Protein AF-0000000068151977 (afdb_homodimer)

Organism: Rhizobium meliloti (strain 1021) (NCBI:txid266834)

Solvent-accessible surface area (backbone atoms only — not comparable to full-atom values): 35591 Å² total; per-residue (Å²): 121,48,39,30,44,33,27,69,42,72,76,36,50,40,74,38,78,54,79,88,70,84,78,51,77,29,23,32,30,22,47,22,42,33,26,34,59,53,65,69,63,51,51,48,55,29,68,49,90,72,64,66,39,68,48,48,52,14,17,21,28,32,32,64,45,73,32,57,83,54,78,97,72,56,67,70,41,51,30,36,34,73,28,48,40,38,43,58,47,75,40,50,53,87,63,45,41,74,59,59,89,88,52,52,60,86,63,50,28,48,17,53,54,40,27,41,43,44,40,42,68,74,64,51,87,61,52,68,65,36,35,33,36,33,34,24,52,48,56,52,23,49,44,36,50,50,55,43,39,78,60,45,28,41,59,37,38,24,32,74,48,67,67,46,43,50,52,38,41,68,48,70,45,76,51,58,35,58,53,79,62,64,94,43,90,52,41,51,57,21,35,29,27,43,32,39,56,32,44,60,68,58,53,45,51,40,36,63,25,26,12,75,71,14,35,37,32,40,59,22,68,53,83,59,76,82,67,86,54,36,30,46,59,43,51,34,32,26,40,78,34,34,19,36,38,28,34,27,55,49,79,79,36,45,62,65,61,43,78,83,38,78,88,34,56,81,70,55,68,46,79,46,91,54,16,46,54,54,35,31,53,50,36,37,50,40,52,62,70,59,74,65,65,57,82,78,33,66,40,79,39,69,66,84,47,45,44,63,52,51,50,36,54,76,65,63,66,56,83,47,63,38,41,30,34,42,40,73,79,62,76,56,81,76,78,67,88,121,122,48,40,30,44,34,27,68,40,72,76,36,48,40,75,38,81,56,80,87,70,84,78,50,78,30,23,32,30,22,46,22,43,34,27,34,60,53,65,70,63,51,52,47,55,30,68,49,89,73,64,67,41,67,48,50,53,14,17,21,28,32,32,65,44,73,32,57,85,57,77,96,73,54,69,69,41,50,31,36,34,73,28,48,39,38,43,57,46,77,42,50,53,88,63,44,42,73,59,58,90,87,51,51,57,86,62,50,29,48,17,53,54,41,26,41,41,45,42,42,69,74,65,50,88,61,51,66,65,36,34,34,37,34,33,24,50,49,55,53,24,49,45,34,50,50,55,44,40,78,60,45,29,41,62,38,39,24,31,75,48,66,68,44,42,51,52,38,41,68,47,69,45,78,51,58,34,59,54,79,62,65,94,43,91,51,41,52,55,20,33,30,27,43,32,39,57,33,43,59,68,59,52,45,51,39,36,64,25,26,12,75,72,12,36,37,33,38,59,23,68,53,83,60,76,83,66,85,53,37,30,46,61,45,50,33,34,26,40,78,35,33,19,36,38,28,34,28,54,49,79,79,37,45,63,64,62,42,76,84,37,79,86,35,56,80,70,55,69,46,81,45,90,55,17,46,53,56,35,30,52,50,36,38,50,40,52,62,71,60,72,64,64,56,84,78,33,65,40,78,39,68,68,83,49,45,44,62,52,50,51,36,54,76,64,62,68,56,82,46,61,37,41,31,34,43,40,73,80,62,76,56,79,77,78,69,86,121

pLDDT: mean 92.14, std 11.87, range [25.31, 98.75]

Foldseek 3Di:
DKWAWKLAAQLDIDIDDDDDDDADAQKWKFFWQWFWDDLQVVNLVSHDDDDIDFDGQKTKGFTDDHHHPDPDDDGGFIKIAGATGMGMDMDRPVRIGTFDPPFDRLLLRLLLLLLLLVLCVVPFPDAAAAEEEEEDQFSSSLSNQLVNVVRRHHYAYEDLDPLSQVQSVLFPNDHYYPALDPPDPQAQRHQEYEYQPLAPVNQLSRLGRHHACHEYEYSHHNSDHDDPDDPCSSVVSCVVRNYHYYYSGQVVFAQDQDPDDVVCVVVDNPNPPDHSVNSSNVSSVCVVVVSGDQPPLEDEDAPQCVSVVSVCSVVVVDSRSIYMHGSPPPPHPPPPPD/DKWAWKLAAQLDIDIDDDDDDDADAQKWKFFWQWFWDDLQVVNLVSHDDDDIDFDGQFTKGFTQDHHHPDPDDDGGFIKIAGATGMGMDMDRPVRIGTFDPPFDRLLLRLLLLLLLLVLCVVPFPDAAAAEEEEEDQFSSSLSNQLVNVVRRHHYAYEDLDPLSQVQSVLFPNDHYYPALDPPDPQAQRHQEYEYQPLAPVNQLSRLGRHHACHEYEYSHHNSDHDDPDDPCSSVVSCVVRNYHYYYSGQVVFAQDQDDDDVVCVVVDNPVPPDHSVNSSNVSSVCVVVVSGDQPPLEDEDAPQCVSVVSVCSVVVVDSRSIYMHGSPPPPHPPPPDD

InterPro domains:
  IPR011032 GroES-like superfamily [SSF50129] (16-138)
  IPR013149 Alcohol dehydrogenase-like, C-terminal [PF00107] (139-234)
  IPR036291 NAD(P)-binding domain superfamily [SSF51735] (106-292)

Sequence (676 aa):
MPHEITIPAKQTFRLDRYVDLPLNSGEIRGRTVCTLVSPGTELGWANGDVFPIRPGYSAVFEVEEVADGVDGIRPGELRFAMGMHRSTQTHTARDTVPLPAGLRPEIAVLSRLMGVSLTSLMTTKARPGDHVVITGAGPVGLLAAQLFKISGYRVTVVDPDPLRRAQLASCGISDCRERVPLQSSLQGQVALVLDCSGHEGAVLDACRIVRRLGEVVLVGVPWRKLTEISAHELLNAVFFNLVTLRSGWEWELPVHARAFEWEELLGGYNNARHSVFGGFARALDWLAEGRIELGGLLRRVPPTDPASLYAEIAARRNEEPFIVLDWTDFDGPDLKSSMPHEITIPAKQTFRLDRYVDLPLNSGEIRGRTVCTLVSPGTELGWANGDVFPIRPGYSAVFEVEEVADGVDGIRPGELRFAMGMHRSTQTHTARDTVPLPAGLRPEIAVLSRLMGVSLTSLMTTKARPGDHVVITGAGPVGLLAAQLFKISGYRVTVVDPDPLRRAQLASCGISDCRERVPLQSSLQGQVALVLDCSGHEGAVLDACRIVRRLGEVVLVGVPWRKLTEISAHELLNAVFFNLVTLRSGWEWELPVHARAFEWEELLGGYNNARHSVFGGFARALDWLAEGRIELGGLLRRVPPTDPASLYAEIAARRNEEPFIVLDWTDFDGPDLKSS

Structure (mmCIF, N/CA/C/O backbone):
data_AF-0000000068151977-model_v1
#
loop_
_entity.id
_entity.type
_entity.pdbx_description
1 polymer 'Dehydrogenase, Zn-dependent'
#
loop_
_atom_site.group_PDB
_atom_site.id
_atom_site.type_symbol
_atom_site.label_atom_id
_atom_site.label_alt_id
_atom_site.label_comp_id
_atom_site.label_asym_id
_atom_site.label_entity_id
_atom_site.label_seq_id
_atom_site.pdbx_PDB_ins_code
_atom_site.Cartn_x
_atom_site.Cartn_y
_atom_site.Cartn_z
_atom_site.occupancy
_atom_site.B_iso_or_equiv
_atom_site.auth_seq_id
_atom_site.auth_comp_id
_atom_site.auth_asym_id
_atom_site.auth_atom_id
_atom_site.pdbx_PDB_model_num
ATOM 1 N N . MET A 1 1 ? 13.5 -40.219 -26.547 1 78.94 1 MET A N 1
ATOM 2 C CA . MET A 1 1 ? 14.148 -39 -26.031 1 78.94 1 MET A CA 1
ATOM 3 C C . MET A 1 1 ? 13.117 -38.031 -25.438 1 78.94 1 MET A C 1
ATOM 5 O O . MET A 1 1 ? 12.039 -37.875 -26 1 78.94 1 MET A O 1
ATOM 9 N N . PRO A 1 2 ? 13.492 -37.438 -24.281 1 92.88 2 PRO A N 1
ATOM 10 C CA . PRO A 1 2 ? 12.492 -36.594 -23.609 1 92.88 2 PRO A CA 1
ATOM 11 C C . PRO A 1 2 ? 12.273 -35.25 -24.328 1 92.88 2 PRO A C 1
ATOM 13 O O . PRO A 1 2 ? 13.125 -34.844 -25.125 1 92.88 2 PRO A O 1
ATOM 16 N N . HIS A 1 3 ? 11.102 -34.719 -24.25 1 96.69 3 HIS A N 1
ATOM 17 C CA . HIS A 1 3 ? 10.695 -33.469 -24.906 1 96.69 3 HIS A CA 1
ATOM 18 C C . HIS A 1 3 ? 10.266 -32.438 -23.891 1 96.69 3 HIS A C 1
ATOM 20 O O . HIS A 1 3 ? 9.922 -32.75 -22.75 1 96.69 3 HIS A O 1
ATOM 26 N N . GLU A 1 4 ? 10.359 -31.203 -24.297 1 97.88 4 GLU A N 1
ATOM 27 C CA . GLU A 1 4 ? 9.883 -30.078 -23.5 1 97.88 4 GLU A CA 1
ATOM 28 C C . GLU A 1 4 ? 9.289 -29 -24.391 1 97.88 4 GLU A C 1
ATOM 30 O O . GLU A 1 4 ? 9.648 -28.875 -25.562 1 97.88 4 GLU A O 1
ATOM 35 N N . ILE A 1 5 ? 8.352 -28.281 -23.922 1 98 5 ILE A N 1
ATOM 36 C CA . ILE A 1 5 ? 7.844 -27.109 -24.609 1 98 5 ILE A CA 1
ATOM 37 C C . ILE A 1 5 ? 8.789 -25.922 -24.406 1 98 5 ILE A C 1
ATOM 39 O O . ILE A 1 5 ? 9.266 -25.688 -23.297 1 98 5 ILE A O 1
ATOM 43 N N . THR A 1 6 ? 9.164 -25.219 -25.469 1 98.31 6 THR A N 1
ATOM 44 C CA . THR A 1 6 ? 10.023 -24.031 -25.406 1 98.31 6 THR A CA 1
ATOM 45 C C . THR A 1 6 ? 9.367 -22.859 -26.125 1 98.31 6 THR A C 1
ATOM 47 O O . THR A 1 6 ? 8.492 -23.047 -26.969 1 98.31 6 THR A O 1
ATOM 50 N N . ILE A 1 7 ? 9.688 -21.703 -25.703 1 98.19 7 ILE A N 1
ATOM 51 C CA . ILE A 1 7 ? 9.383 -20.453 -26.391 1 98.19 7 ILE A CA 1
ATOM 52 C C . ILE A 1 7 ? 10.672 -19.844 -26.938 1 98.19 7 ILE A C 1
ATOM 54 O O . ILE A 1 7 ? 11.297 -19 -26.281 1 98.19 7 ILE A O 1
ATOM 58 N N . PRO A 1 8 ? 11.062 -20.219 -28.125 1 97.94 8 PRO A N 1
ATOM 59 C CA . PRO A 1 8 ? 12.359 -19.812 -28.641 1 97.94 8 PRO A CA 1
ATOM 60 C C . PRO A 1 8 ? 12.367 -18.359 -29.125 1 97.94 8 PRO A C 1
ATOM 62 O O . PRO A 1 8 ? 13.43 -17.75 -29.281 1 97.94 8 PRO A O 1
ATOM 65 N N . ALA A 1 9 ? 11.188 -17.844 -29.438 1 97.5 9 ALA A N 1
ATOM 66 C CA . ALA A 1 9 ? 11 -16.469 -29.906 1 97.5 9 ALA A CA 1
ATOM 67 C C . ALA A 1 9 ? 9.602 -15.969 -29.562 1 97.5 9 ALA A C 1
ATOM 69 O O . ALA A 1 9 ? 8.773 -16.719 -29.047 1 97.5 9 ALA A O 1
ATOM 70 N N . LYS A 1 10 ? 9.438 -14.664 -29.766 1 96.75 10 LYS A N 1
ATOM 71 C CA . LYS A 1 10 ? 8.172 -14.023 -29.422 1 96.75 10 LYS A CA 1
ATOM 72 C C . LYS A 1 10 ? 6.992 -14.773 -30.047 1 96.75 10 LYS A C 1
ATOM 74 O O . LYS A 1 10 ? 6.992 -15.062 -31.234 1 96.75 10 LYS A O 1
ATOM 79 N N . GLN A 1 11 ? 6.098 -15.211 -29.203 1 96.31 11 GLN A N 1
ATOM 80 C CA . GLN A 1 11 ? 4.836 -15.836 -29.578 1 96.31 11 GLN A CA 1
ATOM 81 C C . GLN A 1 11 ? 5.078 -17.125 -30.359 1 96.31 11 GLN A C 1
ATOM 83 O O . GLN A 1 11 ? 4.297 -17.484 -31.234 1 96.31 11 GLN A O 1
ATOM 88 N N . THR A 1 12 ? 6.211 -17.766 -30.125 1 97.44 12 THR A N 1
ATOM 89 C CA . THR A 1 12 ? 6.555 -19.031 -30.766 1 97.44 12 THR A CA 1
ATOM 90 C C . THR A 1 12 ? 6.652 -20.156 -29.734 1 97.44 12 THR A C 1
ATOM 92 O O . THR A 1 12 ? 7.406 -20.047 -28.766 1 97.44 12 THR A O 1
ATOM 95 N N . PHE A 1 13 ? 5.883 -21.172 -29.938 1 98.12 13 PHE A N 1
ATOM 96 C CA . PHE A 1 13 ? 5.863 -22.328 -29.047 1 98.12 13 PHE A CA 1
ATOM 97 C C . PHE A 1 13 ? 6.242 -23.594 -29.812 1 98.12 13 PHE A C 1
ATOM 99 O O . PHE A 1 13 ? 5.676 -23.891 -30.859 1 98.12 13 PHE A O 1
ATOM 106 N N . ARG A 1 14 ? 7.188 -24.344 -29.25 1 97.31 14 ARG A N 1
ATOM 107 C CA . ARG A 1 14 ? 7.695 -25.547 -29.906 1 97.31 14 ARG A CA 1
ATOM 108 C C . ARG A 1 14 ? 7.875 -26.672 -28.906 1 97.31 14 ARG A C 1
ATOM 110 O O . ARG A 1 14 ? 7.977 -26.438 -27.703 1 97.31 14 ARG A O 1
ATOM 117 N N . LEU A 1 15 ? 7.77 -27.859 -29.406 1 97.19 15 LEU A N 1
ATOM 118 C CA . LEU A 1 15 ? 8.18 -29.047 -28.672 1 97.19 15 LEU A CA 1
ATOM 119 C C . LEU A 1 15 ? 9.586 -29.484 -29.078 1 97.19 15 LEU A C 1
ATOM 121 O O . LEU A 1 15 ? 9.805 -29.906 -30.219 1 97.19 15 LEU A O 1
ATOM 125 N N . ASP A 1 16 ? 10.531 -29.375 -28.188 1 96.56 16 ASP A N 1
ATOM 126 C CA . ASP A 1 16 ? 11.93 -29.656 -28.484 1 96.56 16 ASP A CA 1
ATOM 127 C C . ASP A 1 16 ? 12.438 -30.875 -27.703 1 96.56 16 ASP A C 1
ATOM 129 O O . ASP A 1 16 ? 11.914 -31.188 -26.641 1 96.56 16 ASP A O 1
ATOM 133 N N . ARG A 1 17 ? 13.43 -31.516 -28.312 1 95.5 17 ARG A N 1
ATOM 134 C CA . ARG A 1 17 ? 14.102 -32.594 -27.609 1 95.5 17 ARG A CA 1
ATOM 135 C C . ARG A 1 17 ? 15.141 -32.031 -26.625 1 95.5 17 ARG A C 1
ATOM 137 O O . ARG A 1 17 ? 15.68 -30.953 -26.844 1 95.5 17 ARG A O 1
ATOM 144 N N . TYR A 1 18 ? 15.273 -32.75 -25.531 1 95.56 18 TYR A N 1
ATOM 145 C CA . TYR A 1 18 ? 16.344 -32.438 -24.594 1 95.56 18 TYR A CA 1
ATOM 146 C C . TYR A 1 18 ? 16.984 -33.688 -24.016 1 95.56 18 TYR A C 1
ATOM 148 O O . TYR A 1 18 ? 16.562 -34.812 -24.328 1 95.56 18 TYR A O 1
ATOM 156 N N . VAL A 1 19 ? 18.156 -33.5 -23.328 1 95.19 19 VAL A N 1
ATOM 157 C CA . VAL A 1 19 ? 18.875 -34.594 -22.688 1 95.19 19 VAL A CA 1
ATOM 158 C C . VAL A 1 19 ? 18.859 -34.406 -21.172 1 95.19 19 VAL A C 1
ATOM 160 O O . VAL A 1 19 ? 19.172 -33.312 -20.688 1 95.19 19 VAL A O 1
ATOM 163 N N . ASP A 1 20 ? 18.453 -35.469 -20.484 1 95.75 20 ASP A N 1
ATOM 164 C CA . ASP A 1 20 ? 18.547 -35.438 -19.016 1 95.75 20 ASP A CA 1
ATOM 165 C C . ASP A 1 20 ? 20 -35.5 -18.562 1 95.75 20 ASP A C 1
ATOM 167 O O . ASP A 1 20 ? 20.75 -36.375 -19.016 1 95.75 20 ASP A O 1
ATOM 171 N N . LEU A 1 21 ? 20.375 -34.625 -17.734 1 95.25 21 LEU A N 1
ATOM 172 C CA . LEU A 1 21 ? 21.719 -34.625 -17.188 1 95.25 21 LEU A CA 1
ATOM 173 C C . LEU A 1 21 ? 21.797 -35.531 -15.945 1 95.25 21 LEU A C 1
ATOM 175 O O . LEU A 1 21 ? 20.781 -35.875 -15.352 1 95.25 21 LEU A O 1
ATOM 179 N N . PRO A 1 22 ? 23.016 -35.938 -15.609 1 96.25 22 PRO A N 1
ATOM 180 C CA . PRO A 1 22 ? 23.156 -36.688 -14.367 1 96.25 22 PRO A CA 1
ATOM 181 C C . PRO A 1 22 ? 22.609 -35.938 -13.156 1 96.25 22 PRO A C 1
ATOM 183 O O . PRO A 1 22 ? 22.734 -34.719 -13.078 1 96.25 22 PRO A O 1
ATOM 186 N N . LEU A 1 23 ? 22.078 -36.75 -12.211 1 97 23 LEU A N 1
ATOM 187 C CA . LEU A 1 23 ? 21.516 -36.156 -11.008 1 97 23 LEU A CA 1
ATOM 188 C C . LEU A 1 23 ? 22.625 -35.656 -10.094 1 97 23 LEU A C 1
ATOM 190 O O . LEU A 1 23 ? 23.656 -36.312 -9.922 1 97 23 LEU A O 1
ATOM 194 N N . ASN A 1 24 ? 22.438 -34.469 -9.57 1 96.69 24 ASN A N 1
ATOM 195 C CA . ASN A 1 24 ? 23.266 -34 -8.469 1 96.69 24 ASN A CA 1
ATOM 196 C C . ASN A 1 24 ? 22.797 -34.562 -7.133 1 96.69 24 ASN A C 1
ATOM 198 O O . ASN A 1 24 ? 21.656 -35 -7.012 1 96.69 24 ASN A O 1
ATOM 202 N N . SER A 1 25 ? 23.734 -34.531 -6.156 1 96.75 25 SER A N 1
ATOM 203 C CA . SER A 1 25 ? 23.344 -34.938 -4.809 1 96.75 25 SER A CA 1
ATOM 204 C C . SER A 1 25 ? 22.125 -34.125 -4.336 1 96.75 25 SER A C 1
ATOM 206 O O . SER A 1 25 ? 22.047 -32.938 -4.562 1 96.75 25 SER A O 1
ATOM 208 N N . GLY A 1 26 ? 21.109 -34.844 -3.709 1 97.31 26 GLY A N 1
ATOM 209 C CA . GLY A 1 26 ? 19.922 -34.219 -3.164 1 97.31 26 GLY A CA 1
ATOM 210 C C . GLY A 1 26 ? 18.797 -34.094 -4.164 1 97.31 26 GLY A C 1
ATOM 211 O O . GLY A 1 26 ? 17.688 -33.656 -3.818 1 97.31 26 GLY A O 1
ATOM 212 N N . GLU A 1 27 ? 19.016 -34.562 -5.383 1 97.94 27 GLU A N 1
ATOM 213 C CA . GLU A 1 27 ? 18 -34.406 -6.422 1 97.94 27 GLU A CA 1
ATOM 214 C C . GLU A 1 27 ? 17.234 -35.688 -6.648 1 97.94 27 GLU A C 1
ATOM 216 O O . GLU A 1 27 ? 17.703 -36.781 -6.297 1 97.94 27 GLU A O 1
ATOM 221 N N . ILE A 1 28 ? 16.078 -35.594 -7.156 1 98.19 28 ILE A N 1
ATOM 222 C CA . ILE A 1 28 ? 15.25 -36.719 -7.617 1 98.19 28 ILE A CA 1
ATOM 223 C C . ILE A 1 28 ? 14.742 -36.438 -9.031 1 98.19 28 ILE A C 1
ATOM 225 O O . ILE A 1 28 ? 14.633 -35.25 -9.438 1 98.19 28 ILE A O 1
ATOM 229 N N . ARG A 1 29 ? 14.492 -37.469 -9.742 1 98.31 29 ARG A N 1
ATOM 230 C CA . ARG A 1 29 ? 13.992 -37.344 -11.102 1 98.31 29 ARG A CA 1
ATOM 231 C C . ARG A 1 29 ? 12.891 -38.375 -11.375 1 98.31 29 ARG A C 1
ATOM 233 O O . ARG A 1 29 ? 12.891 -39.469 -10.789 1 98.31 29 ARG A O 1
ATOM 240 N N . GLY A 1 30 ? 12.047 -38.031 -12.258 1 97.81 30 GLY A N 1
ATOM 241 C CA . GLY A 1 30 ? 11.016 -38.969 -12.68 1 97.81 30 GLY A CA 1
ATOM 242 C C . GLY A 1 30 ? 10.219 -38.5 -13.875 1 97.81 30 GLY A C 1
ATOM 243 O O . GLY A 1 30 ? 10.438 -37.375 -14.367 1 97.81 30 GLY A O 1
ATOM 244 N N . ARG A 1 31 ? 9.359 -39.344 -14.32 1 97.56 31 ARG A N 1
ATOM 245 C CA . ARG A 1 31 ? 8.516 -39.031 -15.469 1 97.56 31 ARG A CA 1
ATOM 246 C C . ARG A 1 31 ? 7.402 -38.062 -15.078 1 97.56 31 ARG A C 1
ATOM 248 O O . ARG A 1 31 ? 6.73 -38.25 -14.062 1 97.56 31 ARG A O 1
ATOM 255 N N . THR A 1 32 ? 7.195 -37.031 -15.922 1 98.44 32 THR A N 1
ATOM 256 C CA . THR A 1 32 ? 6.094 -36.094 -15.703 1 98.44 32 THR A CA 1
ATOM 257 C C . THR A 1 32 ? 4.754 -36.75 -15.992 1 98.44 32 THR A C 1
ATOM 259 O O . THR A 1 32 ? 4.578 -37.375 -17.031 1 98.44 32 THR A O 1
ATOM 262 N N . VAL A 1 33 ? 3.889 -36.656 -15.023 1 98.25 33 VAL A N 1
ATOM 263 C CA . VAL A 1 33 ? 2.533 -37.156 -15.234 1 98.25 33 VAL A CA 1
ATOM 264 C C . VAL A 1 33 ? 1.687 -36.062 -15.906 1 98.25 33 VAL A C 1
ATOM 266 O O . VAL A 1 33 ? 1.075 -36.312 -16.953 1 98.25 33 VAL A O 1
ATOM 269 N N . CYS A 1 34 ? 1.716 -34.875 -15.367 1 98.56 34 CYS A N 1
ATOM 270 C CA . CYS A 1 34 ? 0.995 -33.75 -15.969 1 98.56 34 CYS A CA 1
ATOM 271 C C . CYS A 1 34 ? 1.57 -32.406 -15.508 1 98.56 34 CYS A C 1
ATOM 273 O O . CYS A 1 34 ? 2.332 -32.375 -14.547 1 98.56 34 CYS A O 1
ATOM 275 N N . THR A 1 35 ? 1.331 -31.375 -16.266 1 98.62 35 THR A N 1
ATOM 276 C CA . THR A 1 35 ? 1.676 -29.984 -15.945 1 98.62 35 THR A CA 1
ATOM 277 C C . THR A 1 35 ? 0.487 -29.062 -16.188 1 98.62 35 THR A C 1
ATOM 279 O O . THR A 1 35 ? -0.426 -29.406 -16.938 1 98.62 35 THR A O 1
ATOM 282 N N . LEU A 1 36 ? 0.452 -27.969 -15.461 1 98.5 36 LEU A N 1
ATOM 283 C CA . LEU A 1 36 ? -0.638 -27.016 -15.562 1 98.5 36 LEU A CA 1
ATOM 284 C C . LEU A 1 36 ? -0.201 -25.781 -16.344 1 98.5 36 LEU A C 1
ATOM 286 O O . LEU A 1 36 ? 0.863 -25.219 -16.078 1 98.5 36 LEU A O 1
ATOM 290 N N . VAL A 1 37 ? -0.994 -25.406 -17.297 1 97.94 37 VAL A N 1
ATOM 291 C CA . VAL A 1 37 ? -0.729 -24.172 -18.047 1 97.94 37 VAL A CA 1
ATOM 292 C C . VAL A 1 37 ? -1.195 -22.969 -17.25 1 97.94 37 VAL A C 1
ATOM 294 O O . VAL A 1 37 ? -2.311 -22.953 -16.719 1 97.94 37 VAL A O 1
ATOM 297 N N . SER A 1 38 ? -0.325 -22.062 -17.047 1 95.94 38 SER A N 1
ATOM 298 C CA . SER A 1 38 ? -0.686 -20.734 -16.531 1 95.94 38 SER A CA 1
ATOM 299 C C . SER A 1 38 ? -0.813 -19.719 -17.672 1 95.94 38 SER A C 1
ATOM 301 O O . SER A 1 38 ? 0.169 -19.078 -18.047 1 95.94 38 SER A O 1
ATOM 303 N N . PRO A 1 39 ? -2.02 -19.547 -18.156 1 93.75 39 PRO A N 1
ATOM 304 C CA . PRO A 1 39 ? -2.189 -18.812 -19.406 1 93.75 39 PRO A CA 1
ATOM 305 C C . PRO A 1 39 ? -1.631 -17.391 -19.328 1 93.75 39 PRO A C 1
ATOM 307 O O . PRO A 1 39 ? -0.864 -16.969 -20.203 1 93.75 39 PRO A O 1
ATOM 310 N N . GLY A 1 40 ? -1.975 -16.656 -18.328 1 91.38 40 GLY A N 1
ATOM 311 C CA . GLY A 1 40 ? -1.53 -15.273 -18.219 1 91.38 40 GLY A CA 1
ATOM 312 C C . GLY A 1 40 ? -0.02 -15.133 -18.156 1 91.38 40 GLY A C 1
ATOM 313 O O . GLY A 1 40 ? 0.562 -14.344 -18.906 1 91.38 40 GLY A O 1
ATOM 314 N N . THR A 1 41 ? 0.599 -15.883 -17.297 1 93.06 41 THR A N 1
ATOM 315 C CA . THR A 1 41 ? 2.045 -15.828 -17.109 1 93.06 41 THR A CA 1
ATOM 316 C C . THR A 1 41 ? 2.773 -16.281 -18.375 1 93.06 41 THR A C 1
ATOM 318 O O . THR A 1 41 ? 3.695 -15.602 -18.844 1 93.06 41 THR A O 1
ATOM 321 N N . GLU A 1 42 ? 2.369 -17.328 -18.938 1 95.31 42 GLU A N 1
ATOM 322 C CA . GLU A 1 42 ? 3.1 -17.906 -20.062 1 95.31 42 GLU A CA 1
ATOM 323 C C . GLU A 1 42 ? 2.906 -17.078 -21.328 1 95.31 42 GLU A C 1
ATOM 325 O O . GLU A 1 42 ? 3.824 -16.953 -22.141 1 95.31 42 GLU A O 1
ATOM 330 N N . LEU A 1 43 ? 1.702 -16.531 -21.516 1 94.38 43 LEU A N 1
ATOM 331 C CA . LEU A 1 43 ? 1.528 -15.586 -22.609 1 94.38 43 LEU A CA 1
ATOM 332 C C . LEU A 1 43 ? 2.34 -14.32 -22.375 1 94.38 43 LEU A C 1
ATOM 334 O O . LEU A 1 43 ? 2.871 -13.727 -23.328 1 94.38 43 LEU A O 1
ATOM 338 N N . GLY A 1 44 ? 2.371 -13.898 -21.141 1 92.31 44 GLY A N 1
ATOM 339 C CA . GLY A 1 44 ? 3.229 -12.781 -20.797 1 92.31 44 GLY A CA 1
ATOM 340 C C . GLY A 1 44 ? 4.688 -13.016 -21.156 1 92.31 44 GLY A C 1
ATOM 341 O O . GLY A 1 44 ? 5.34 -12.133 -21.719 1 92.31 44 GLY A O 1
ATOM 342 N N . TRP A 1 45 ? 5.164 -14.156 -20.844 1 94.38 45 TRP A N 1
ATOM 343 C CA . TRP A 1 45 ? 6.531 -14.531 -21.188 1 94.38 45 TRP A CA 1
ATOM 344 C C . TRP A 1 45 ? 6.734 -14.516 -22.688 1 94.38 45 TRP A C 1
ATOM 346 O O . TRP A 1 45 ? 7.746 -14.008 -23.188 1 94.38 45 TRP A O 1
ATOM 356 N N . ALA A 1 46 ? 5.746 -15.039 -23.406 1 96 46 ALA A N 1
ATOM 357 C CA . ALA A 1 46 ? 5.836 -15.164 -24.859 1 96 46 ALA A CA 1
ATOM 358 C C . ALA A 1 46 ? 5.824 -13.797 -25.547 1 96 46 ALA A C 1
ATOM 360 O O . ALA A 1 46 ? 6.25 -13.664 -26.688 1 96 46 ALA A O 1
ATOM 361 N N . ASN A 1 47 ? 5.312 -12.836 -24.844 1 94.31 47 ASN A N 1
ATOM 362 C CA . ASN A 1 47 ? 5.23 -11.484 -25.406 1 94.31 47 ASN A CA 1
ATOM 363 C C . ASN A 1 47 ? 6.367 -10.602 -24.906 1 94.31 47 ASN A C 1
ATOM 365 O O . ASN A 1 47 ? 6.414 -9.406 -25.203 1 94.31 47 ASN A O 1
ATOM 369 N N . GLY A 1 48 ? 7.258 -11.172 -24.109 1 92.31 48 GLY A N 1
ATOM 370 C CA . GLY A 1 48 ? 8.406 -10.438 -23.609 1 92.31 48 GLY A CA 1
ATOM 371 C C . GLY A 1 48 ? 9.508 -10.273 -24.641 1 92.31 48 GLY A C 1
ATOM 372 O O . GLY A 1 48 ? 9.258 -10.352 -25.844 1 92.31 48 GLY A O 1
ATOM 373 N N . ASP A 1 49 ? 10.758 -9.945 -24.125 1 91.25 49 ASP A N 1
ATOM 374 C CA . ASP A 1 49 ? 11.812 -9.586 -25.062 1 91.25 49 ASP A CA 1
ATOM 375 C C . ASP A 1 49 ? 13.016 -10.516 -24.922 1 91.25 49 ASP A C 1
ATOM 377 O O . ASP A 1 49 ? 13.977 -10.422 -25.688 1 91.25 49 ASP A O 1
ATOM 381 N N . VAL A 1 50 ? 12.938 -11.445 -24.016 1 93.31 50 VAL A N 1
ATOM 382 C CA . VAL A 1 50 ? 14.102 -12.289 -23.75 1 93.31 50 VAL A CA 1
ATOM 383 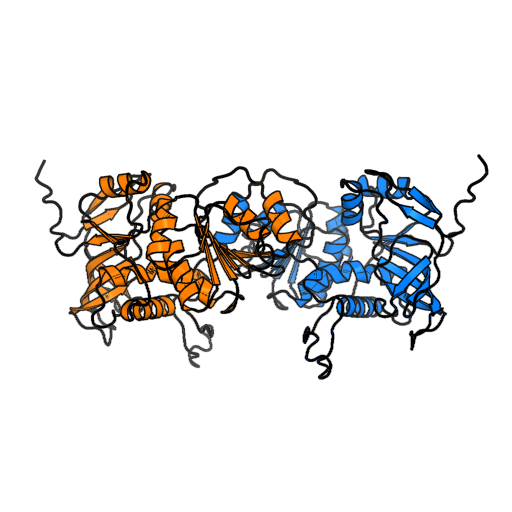C C . VAL A 1 50 ? 13.742 -13.758 -24 1 93.31 50 VAL A C 1
ATOM 385 O O . VAL A 1 50 ? 12.844 -14.305 -23.375 1 93.31 50 VAL A O 1
ATOM 388 N N . PHE A 1 51 ? 14.516 -14.414 -24.891 1 95.62 51 PHE A N 1
ATOM 389 C CA . PHE A 1 51 ? 14.297 -15.797 -25.312 1 95.62 51 PHE A CA 1
ATOM 390 C C . PHE A 1 51 ? 15.617 -16.562 -25.391 1 95.62 51 PHE A C 1
ATOM 392 O O . PHE A 1 51 ? 16.688 -15.953 -25.516 1 95.62 51 PHE A O 1
ATOM 399 N N . PRO A 1 52 ? 15.562 -17.875 -25.359 1 96.88 52 PRO A N 1
ATOM 400 C CA . PRO A 1 52 ? 14.406 -18.75 -25.234 1 96.88 52 PRO A CA 1
ATOM 401 C C . PRO A 1 52 ? 13.891 -18.859 -23.797 1 96.88 52 PRO A C 1
ATOM 403 O O . PRO A 1 52 ? 14.641 -18.609 -22.844 1 96.88 52 PRO A O 1
ATOM 406 N N . ILE A 1 53 ? 12.586 -19.156 -23.641 1 97.06 53 ILE A N 1
ATOM 407 C CA . ILE A 1 53 ? 11.953 -19.438 -22.344 1 97.06 53 ILE A CA 1
ATOM 408 C C . ILE A 1 53 ? 11.492 -20.891 -22.297 1 97.06 53 ILE A C 1
ATOM 410 O O . ILE A 1 53 ? 11.07 -21.453 -23.328 1 97.06 53 ILE A O 1
ATOM 414 N N . ARG A 1 54 ? 11.633 -21.531 -21.203 1 97.12 54 ARG A N 1
ATOM 415 C CA . ARG A 1 54 ? 11.039 -22.844 -20.906 1 97.12 54 ARG A CA 1
ATOM 416 C C . ARG A 1 54 ? 9.867 -22.703 -19.938 1 97.12 54 ARG A C 1
ATOM 418 O O . ARG A 1 54 ? 10.07 -22.609 -18.734 1 97.12 54 ARG A O 1
ATOM 425 N N . PRO A 1 55 ? 8.672 -22.703 -20.5 1 97.56 55 PRO A N 1
ATOM 426 C CA . PRO A 1 55 ? 7.508 -22.391 -19.672 1 97.56 55 PRO A CA 1
ATOM 427 C C . PRO A 1 55 ? 7.102 -23.547 -18.75 1 97.56 55 PRO A C 1
ATOM 429 O O . PRO A 1 55 ? 7.66 -24.641 -18.844 1 97.56 55 PRO A O 1
ATOM 432 N N . GLY A 1 56 ? 6.168 -23.266 -17.953 1 97.19 56 GLY A N 1
ATOM 433 C CA . GLY A 1 56 ? 5.668 -24.219 -16.969 1 97.19 56 GLY A CA 1
ATOM 434 C C . GLY A 1 56 ? 6.293 -24.031 -15.602 1 97.19 56 GLY A C 1
ATOM 435 O O . GLY A 1 56 ? 7.508 -23.859 -15.484 1 97.19 56 GLY A O 1
ATOM 436 N N . TYR A 1 57 ? 5.43 -24.062 -14.609 1 96.44 57 TYR A N 1
ATOM 437 C CA . TYR A 1 57 ? 5.938 -23.984 -13.242 1 96.44 57 TYR A CA 1
ATOM 438 C C . TYR A 1 57 ? 5.035 -24.75 -12.281 1 96.44 57 TYR A C 1
ATOM 440 O O . TYR A 1 57 ? 4.941 -24.391 -11.102 1 96.44 57 TYR A O 1
ATOM 448 N N . SER A 1 58 ? 4.344 -25.703 -12.781 1 98.19 58 SER A N 1
ATOM 449 C CA . SER A 1 58 ? 3.484 -26.594 -12 1 98.19 58 SER A CA 1
ATOM 450 C C . SER A 1 58 ? 3.459 -28 -12.602 1 98.19 58 SER A C 1
ATOM 452 O O . SER A 1 58 ? 2.914 -28.203 -13.688 1 98.19 58 SER A O 1
ATOM 454 N N . ALA A 1 59 ? 3.979 -28.969 -11.82 1 98.69 59 ALA A N 1
ATOM 455 C CA . ALA A 1 59 ? 4.09 -30.312 -12.367 1 98.69 59 ALA A CA 1
ATOM 456 C C . ALA A 1 59 ? 3.859 -31.359 -11.281 1 98.69 59 ALA A C 1
ATOM 458 O O . ALA A 1 59 ? 4.223 -31.156 -10.125 1 98.69 59 ALA A O 1
ATOM 459 N N . VAL A 1 60 ? 3.207 -32.375 -11.672 1 98.75 60 VAL A N 1
ATOM 460 C CA . VAL A 1 60 ? 3.209 -33.625 -10.914 1 98.75 60 VAL A CA 1
ATOM 461 C C . VAL A 1 60 ? 4.004 -34.688 -11.672 1 98.75 60 VAL A C 1
ATOM 463 O O . VAL A 1 60 ? 3.844 -34.844 -12.883 1 98.75 60 VAL A O 1
ATOM 466 N N . PHE A 1 61 ? 4.875 -35.375 -10.969 1 98.44 61 PHE A N 1
ATOM 467 C CA . PHE A 1 61 ? 5.711 -36.375 -11.586 1 98.44 61 PHE A CA 1
ATOM 468 C C . PHE A 1 61 ? 5.848 -37.594 -10.68 1 98.44 61 PHE A C 1
ATOM 470 O O . PHE A 1 61 ? 5.523 -37.531 -9.492 1 98.44 61 PHE A O 1
ATOM 477 N N . GLU A 1 62 ? 6.172 -38.656 -11.297 1 98.12 62 GLU A N 1
ATOM 478 C CA . GLU A 1 62 ? 6.441 -39.906 -10.578 1 98.12 62 GLU A CA 1
ATOM 479 C C . GLU A 1 62 ? 7.941 -40.125 -10.43 1 98.12 62 GLU A C 1
ATOM 481 O O . GLU A 1 62 ? 8.656 -40.25 -11.43 1 98.12 62 GLU A O 1
ATOM 486 N N . VAL A 1 63 ? 8.344 -40.219 -9.172 1 98.38 63 VAL A N 1
ATOM 487 C CA . VAL A 1 63 ? 9.766 -40.406 -8.898 1 98.38 63 VAL A CA 1
ATOM 488 C C . VAL A 1 63 ? 10.258 -41.719 -9.484 1 98.38 63 VAL A C 1
ATOM 490 O O . VAL A 1 63 ? 9.625 -42.75 -9.289 1 98.38 63 VAL A O 1
ATOM 493 N N . GLU A 1 64 ? 11.383 -41.688 -10.172 1 97.88 64 GLU A N 1
ATOM 494 C CA . GLU A 1 64 ? 12 -42.875 -10.734 1 97.88 64 GLU A CA 1
ATOM 495 C C . GLU A 1 64 ? 13.43 -43.062 -10.234 1 97.88 64 GLU A C 1
ATOM 497 O O . GLU A 1 64 ? 13.914 -44.188 -10.102 1 97.88 64 GLU A O 1
ATOM 502 N N . GLU A 1 65 ? 14.117 -41.938 -10.078 1 97.75 65 GLU A N 1
ATOM 503 C CA . GLU A 1 65 ? 15.516 -41.938 -9.648 1 97.75 65 GLU A CA 1
ATOM 504 C C . GLU A 1 65 ? 15.711 -41.031 -8.43 1 97.75 65 GLU A C 1
ATOM 506 O O . GLU A 1 65 ? 15.141 -39.938 -8.359 1 97.75 65 GLU A O 1
ATOM 511 N N . VAL A 1 66 ? 16.453 -41.531 -7.457 1 97.5 66 VAL A N 1
ATOM 512 C CA . VAL A 1 66 ? 16.781 -40.812 -6.238 1 97.5 66 VAL A CA 1
ATOM 513 C C . VAL A 1 66 ? 18.297 -40.75 -6.07 1 97.5 66 VAL A C 1
ATOM 515 O O . VAL A 1 66 ? 18.969 -41.781 -6.039 1 97.5 66 VAL A O 1
ATOM 518 N N . ALA A 1 67 ? 18.797 -39.594 -6.035 1 96.69 67 ALA A N 1
ATOM 519 C CA . ALA A 1 67 ? 20.234 -39.438 -5.879 1 96.69 67 ALA A CA 1
ATOM 520 C C . ALA A 1 67 ? 20.656 -39.625 -4.422 1 96.69 67 ALA A C 1
ATOM 522 O O . ALA A 1 67 ? 19.812 -39.812 -3.547 1 96.69 67 ALA A O 1
ATOM 523 N N . ASP A 1 68 ? 21.984 -39.562 -4.23 1 94.62 68 ASP A N 1
ATOM 524 C CA . ASP A 1 68 ? 22.516 -39.625 -2.873 1 94.62 68 ASP A CA 1
ATOM 525 C C . ASP A 1 68 ? 22.062 -38.406 -2.051 1 94.62 68 ASP A C 1
ATOM 527 O O . ASP A 1 68 ? 21.797 -37.344 -2.602 1 94.62 68 ASP A O 1
ATOM 531 N N . GLY A 1 69 ? 21.906 -38.594 -0.825 1 94.5 69 GLY A N 1
ATOM 532 C CA . GLY A 1 69 ? 21.578 -37.5 0.071 1 94.5 69 GLY A CA 1
ATOM 533 C C . GLY A 1 69 ? 20.094 -37.281 0.206 1 94.5 69 GLY A C 1
ATOM 534 O O . GLY A 1 69 ? 19.656 -36.281 0.809 1 94.5 69 GLY A O 1
ATOM 535 N N . VAL A 1 70 ? 19.297 -38.031 -0.494 1 93.88 70 VAL A N 1
ATOM 536 C CA . VAL A 1 70 ? 17.859 -37.938 -0.393 1 93.88 70 VAL A CA 1
ATOM 537 C C . VAL A 1 70 ? 17.312 -39.062 0.484 1 93.88 70 VAL A C 1
ATOM 539 O O . VAL A 1 70 ? 17.562 -40.219 0.214 1 93.88 70 VAL A O 1
ATOM 542 N N . ASP A 1 71 ? 16.656 -38.688 1.563 1 91.25 71 ASP A N 1
ATOM 543 C CA . ASP A 1 71 ? 16.078 -39.688 2.467 1 91.25 71 ASP A CA 1
ATOM 544 C C . ASP A 1 71 ? 14.547 -39.625 2.441 1 91.25 71 ASP A C 1
ATOM 546 O O . ASP A 1 71 ? 13.961 -38.562 2.268 1 91.25 71 ASP A O 1
ATOM 550 N N . GLY A 1 72 ? 13.906 -40.75 2.555 1 93.69 72 GLY A N 1
ATOM 551 C CA . GLY A 1 72 ? 12.469 -40.781 2.781 1 93.69 72 GLY A CA 1
ATOM 552 C C . GLY A 1 72 ? 11.656 -40.75 1.497 1 93.69 72 GLY A C 1
ATOM 553 O O . GLY A 1 72 ? 10.43 -40.656 1.533 1 93.69 72 GLY A O 1
ATOM 554 N N . ILE A 1 73 ? 12.266 -40.719 0.347 1 96.56 73 ILE A N 1
ATOM 555 C CA . ILE A 1 73 ? 11.578 -40.719 -0.94 1 96.56 73 ILE A CA 1
ATOM 556 C C . ILE A 1 73 ? 11.922 -41.969 -1.713 1 96.56 73 ILE A C 1
ATOM 558 O O . ILE A 1 73 ? 13.094 -42.375 -1.784 1 96.56 73 ILE A O 1
ATOM 562 N N . ARG A 1 74 ? 10.961 -42.625 -2.252 1 94.94 74 ARG A N 1
ATOM 563 C CA . ARG A 1 74 ? 11.164 -43.875 -2.982 1 94.94 74 ARG A CA 1
ATOM 564 C C . ARG A 1 74 ? 10.617 -43.75 -4.402 1 94.94 74 ARG A C 1
ATOM 566 O O . ARG A 1 74 ? 9.633 -43.062 -4.645 1 94.94 74 ARG A O 1
ATOM 573 N N . PRO A 1 75 ? 11.242 -44.531 -5.27 1 96.94 75 PRO A N 1
ATOM 574 C CA . PRO A 1 75 ? 10.648 -44.594 -6.609 1 96.94 75 PRO A CA 1
ATOM 575 C C . PRO A 1 75 ? 9.188 -45.031 -6.586 1 96.94 75 PRO A C 1
ATOM 577 O O . PRO A 1 75 ? 8.812 -45.906 -5.777 1 96.94 75 PRO A O 1
ATOM 580 N N . GLY A 1 76 ? 8.414 -44.438 -7.438 1 96.69 76 GLY A N 1
ATOM 581 C CA . GLY A 1 76 ? 6.996 -44.75 -7.488 1 96.69 76 GLY A CA 1
ATOM 582 C C . GLY A 1 76 ? 6.121 -43.688 -6.84 1 96.69 76 GLY A C 1
ATOM 583 O O . GLY A 1 76 ? 4.922 -43.594 -7.113 1 96.69 76 GLY A O 1
ATOM 584 N N . GLU A 1 77 ? 6.68 -42.844 -6.039 1 96.88 77 GLU A N 1
ATOM 585 C CA . GLU A 1 77 ? 5.938 -41.781 -5.359 1 96.88 77 GLU A CA 1
ATOM 586 C C . GLU A 1 77 ? 5.547 -40.688 -6.328 1 96.88 77 GLU A C 1
ATOM 588 O O . GLU A 1 77 ? 6.34 -40.281 -7.191 1 96.88 77 GLU A O 1
ATOM 593 N N . LEU A 1 78 ? 4.297 -40.219 -6.184 1 98.38 78 LEU A N 1
ATOM 594 C CA . LEU A 1 78 ? 3.873 -39.031 -6.906 1 98.38 78 LEU A CA 1
ATOM 595 C C . LEU A 1 78 ? 4.184 -37.781 -6.102 1 98.38 78 LEU A C 1
ATOM 597 O O . LEU A 1 78 ? 3.861 -37.688 -4.914 1 98.38 78 LEU A O 1
ATOM 601 N N . ARG A 1 79 ? 4.824 -36.781 -6.766 1 98.69 79 ARG A N 1
ATOM 602 C CA . ARG A 1 79 ? 5.18 -35.562 -6.078 1 98.69 79 ARG A CA 1
ATOM 603 C C . ARG A 1 79 ? 4.855 -34.344 -6.938 1 98.69 79 ARG A C 1
ATOM 605 O O . ARG A 1 79 ? 4.852 -34.438 -8.164 1 98.69 79 ARG A O 1
ATOM 612 N N . PHE A 1 80 ? 4.539 -33.312 -6.254 1 98.62 80 PHE A N 1
ATOM 613 C CA . PHE A 1 80 ? 4.309 -32.031 -6.863 1 98.62 80 PHE A CA 1
ATOM 614 C C . PHE A 1 80 ? 5.57 -31.156 -6.816 1 98.62 80 PHE A C 1
ATOM 616 O O . PHE A 1 80 ? 6.305 -31.188 -5.824 1 98.62 80 PHE A O 1
ATOM 623 N N . ALA A 1 81 ? 5.871 -30.391 -7.875 1 98 81 ALA A N 1
ATOM 624 C CA . ALA A 1 81 ? 6.965 -29.422 -7.918 1 98 81 ALA A CA 1
ATOM 625 C C . ALA A 1 81 ? 6.637 -28.266 -8.852 1 98 81 ALA A C 1
ATOM 627 O O . ALA A 1 81 ? 5.699 -28.344 -9.648 1 98 81 ALA A O 1
ATOM 628 N N . MET A 1 82 ? 7.348 -27.156 -8.656 1 97.38 82 MET A N 1
ATOM 629 C CA . MET A 1 82 ? 7.277 -26.047 -9.617 1 97.38 82 MET A CA 1
ATOM 630 C C . MET A 1 82 ? 8.062 -26.375 -10.883 1 97.38 82 MET A C 1
ATOM 632 O O . MET A 1 82 ? 9.078 -25.734 -11.172 1 97.38 82 MET A O 1
ATOM 636 N N . GLY A 1 83 ? 7.496 -27.25 -11.672 1 97.88 83 GLY A N 1
ATOM 637 C CA . GLY A 1 83 ? 8.234 -27.828 -12.781 1 97.88 83 GLY A CA 1
ATOM 638 C C . GLY A 1 83 ? 7.793 -27.281 -14.133 1 97.88 83 GLY A C 1
ATOM 639 O O . GLY A 1 83 ? 6.645 -26.875 -14.297 1 97.88 83 GLY A O 1
ATOM 640 N N . MET A 1 84 ? 8.633 -27.438 -15.102 1 98 84 MET A N 1
ATOM 641 C CA . MET A 1 84 ? 8.422 -26.969 -16.469 1 98 84 MET A CA 1
ATOM 642 C C . MET A 1 84 ? 7.551 -27.938 -17.25 1 98 84 MET A C 1
ATOM 644 O O . MET A 1 84 ? 7.289 -29.062 -16.797 1 98 84 MET A O 1
ATOM 648 N N . HIS A 1 85 ? 7.102 -27.453 -18.391 1 98.5 85 HIS A N 1
ATOM 649 C CA . HIS A 1 85 ? 6.418 -28.344 -19.328 1 98.5 85 HIS A CA 1
ATOM 650 C C . HIS A 1 85 ? 7.406 -29.25 -20.047 1 98.5 85 HIS A C 1
ATOM 652 O O . HIS A 1 85 ? 7.859 -28.938 -21.141 1 98.5 85 HIS A O 1
ATOM 658 N N . ARG A 1 86 ? 7.629 -30.453 -19.484 1 97.94 86 ARG A N 1
ATOM 659 C CA . ARG A 1 86 ? 8.602 -31.359 -20.062 1 97.94 86 ARG A CA 1
ATOM 660 C C . ARG A 1 86 ? 8.312 -32.812 -19.656 1 97.94 86 ARG A C 1
ATOM 662 O O . ARG A 1 86 ? 7.566 -33.031 -18.703 1 97.94 86 ARG A O 1
ATOM 669 N N . SER A 1 87 ? 8.977 -33.75 -20.312 1 97.25 87 SER A N 1
ATOM 670 C CA . SER A 1 87 ? 8.695 -35.156 -20.172 1 97.25 87 SER A CA 1
ATOM 671 C C . SER A 1 87 ? 9.188 -35.688 -18.828 1 97.25 87 SER A C 1
ATOM 673 O O . SER A 1 87 ? 8.641 -36.656 -18.297 1 97.25 87 SER A O 1
ATOM 675 N N . THR A 1 88 ? 10.258 -35.094 -18.328 1 97.81 88 THR A N 1
ATOM 676 C CA . THR A 1 88 ? 10.828 -35.5 -17.047 1 97.81 88 THR A CA 1
ATOM 677 C C . THR A 1 88 ? 11.078 -34.312 -16.156 1 97.81 88 THR A C 1
ATOM 679 O O . THR A 1 88 ? 11.312 -33.188 -16.656 1 97.81 88 THR A O 1
ATOM 682 N N . GLN A 1 89 ? 10.953 -34.562 -14.883 1 98.19 89 GLN A N 1
ATOM 683 C CA . GLN A 1 89 ? 11.242 -33.531 -13.891 1 98.19 89 GLN A CA 1
ATOM 684 C C . GLN A 1 89 ? 12.477 -33.875 -13.07 1 98.19 89 GLN A C 1
ATOM 686 O O . GLN A 1 89 ? 12.656 -35.062 -12.688 1 98.19 89 GLN A O 1
ATOM 691 N N . THR A 1 90 ? 13.336 -32.969 -12.875 1 98.31 90 THR A N 1
ATOM 692 C CA . THR A 1 90 ? 14.453 -33.031 -11.945 1 98.31 90 THR A CA 1
ATOM 693 C C . THR A 1 90 ? 14.406 -31.906 -10.93 1 98.31 90 THR A C 1
ATOM 695 O O . THR A 1 90 ? 14.391 -30.734 -11.312 1 98.31 90 THR A O 1
ATOM 698 N N . HIS A 1 91 ? 14.32 -32.281 -9.641 1 97.81 91 HIS A N 1
ATOM 699 C CA . HIS A 1 91 ? 14.219 -31.266 -8.586 1 97.81 91 HIS A CA 1
ATOM 700 C C . HIS A 1 91 ? 15.031 -31.672 -7.363 1 97.81 91 HIS A C 1
ATOM 702 O O . HIS A 1 91 ? 15.266 -32.875 -7.137 1 97.81 91 HIS A O 1
ATOM 708 N N . THR A 1 92 ? 15.477 -30.594 -6.641 1 96.44 92 THR A N 1
ATOM 709 C CA . THR A 1 92 ? 15.898 -30.891 -5.277 1 96.44 92 THR A CA 1
ATOM 710 C C . THR A 1 92 ? 14.75 -31.484 -4.465 1 96.44 92 THR A C 1
ATOM 712 O O . THR A 1 92 ? 13.633 -30.953 -4.496 1 96.44 92 THR A O 1
ATOM 715 N N . ALA A 1 93 ? 15.039 -32.5 -3.746 1 96.06 93 ALA A N 1
ATOM 716 C CA . ALA A 1 93 ? 14 -33.25 -3.033 1 96.06 93 ALA A CA 1
ATOM 717 C C . ALA A 1 93 ? 13.18 -32.312 -2.143 1 96.06 93 ALA A C 1
ATOM 719 O O . ALA A 1 93 ? 11.953 -32.438 -2.07 1 96.06 93 ALA A O 1
ATOM 720 N N . ARG A 1 94 ? 13.797 -31.328 -1.493 1 91.62 94 ARG A N 1
ATOM 721 C CA . ARG A 1 94 ? 13.125 -30.438 -0.559 1 91.62 94 ARG A CA 1
ATOM 722 C C . ARG A 1 94 ? 12.18 -29.484 -1.291 1 91.62 94 ARG A C 1
ATOM 724 O O . ARG A 1 94 ? 11.289 -28.906 -0.679 1 91.62 94 ARG A O 1
ATOM 731 N N . ASP A 1 95 ? 12.359 -29.344 -2.586 1 96.06 95 ASP A N 1
ATOM 732 C CA . ASP A 1 95 ? 11.516 -28.469 -3.389 1 96.06 95 ASP A CA 1
ATOM 733 C C . ASP A 1 95 ? 10.398 -29.25 -4.082 1 96.06 95 ASP A C 1
ATOM 735 O O . ASP A 1 95 ? 10.062 -28.969 -5.23 1 96.06 95 ASP A O 1
ATOM 739 N N . THR A 1 96 ? 9.984 -30.297 -3.438 1 97.25 96 THR A N 1
ATOM 740 C CA . THR A 1 96 ? 8.852 -31.094 -3.883 1 97.25 96 THR A CA 1
ATOM 741 C C . THR A 1 96 ? 7.945 -31.453 -2.707 1 97.25 96 THR A C 1
ATOM 743 O O . THR A 1 96 ? 8.383 -31.438 -1.555 1 97.25 96 THR A O 1
ATOM 746 N N . VAL A 1 97 ? 6.699 -31.719 -3.014 1 97.25 97 VAL A N 1
ATOM 747 C CA . VAL A 1 97 ? 5.715 -32.094 -2.004 1 97.25 97 VAL A CA 1
ATOM 748 C C . VAL A 1 97 ? 5.027 -33.406 -2.406 1 97.25 97 VAL A C 1
ATOM 750 O O . VAL A 1 97 ? 4.562 -33.531 -3.541 1 97.25 97 VAL A O 1
ATOM 753 N N . PRO A 1 98 ? 5.023 -34.375 -1.512 1 97.81 98 PRO A N 1
ATOM 754 C CA . PRO A 1 98 ? 4.305 -35.625 -1.852 1 97.81 98 PRO A CA 1
ATOM 755 C C . PRO A 1 98 ? 2.803 -35.406 -2.012 1 97.81 98 PRO A C 1
ATOM 757 O O . PRO A 1 98 ? 2.211 -34.594 -1.284 1 97.81 98 PRO A O 1
ATOM 760 N N . LEU A 1 99 ? 2.148 -36.094 -2.926 1 98.19 99 LEU A N 1
ATOM 761 C CA . LEU A 1 99 ? 0.699 -36.031 -3.066 1 98.19 99 LEU A CA 1
ATOM 762 C C . LEU A 1 99 ? 0.005 -36.812 -1.957 1 98.19 99 LEU A C 1
ATOM 764 O O . LEU A 1 99 ? 0.442 -37.906 -1.596 1 98.19 99 LEU A O 1
ATOM 768 N N . PRO A 1 100 ? -1.062 -36.219 -1.437 1 96.19 100 PRO A N 1
ATOM 769 C CA . PRO A 1 100 ? -1.919 -37.031 -0.58 1 96.19 100 PRO A CA 1
ATOM 770 C C . PRO A 1 100 ? -2.447 -38.281 -1.293 1 96.19 100 PRO A C 1
ATOM 772 O O . PRO A 1 100 ? -2.688 -38.25 -2.502 1 96.19 100 PRO A O 1
ATOM 775 N N . ALA A 1 101 ? -2.695 -39.344 -0.517 1 93.31 101 ALA A N 1
ATOM 776 C CA . ALA A 1 101 ? -3.18 -40.594 -1.071 1 93.31 101 ALA A CA 1
ATOM 777 C C . ALA A 1 101 ? -4.512 -40.406 -1.791 1 93.31 101 ALA A C 1
ATOM 779 O O . ALA A 1 101 ? -5.422 -39.75 -1.262 1 93.31 101 ALA A O 1
ATOM 780 N N . GLY A 1 102 ? -4.535 -40.844 -3.012 1 95 102 GLY A N 1
ATOM 781 C CA . GLY A 1 102 ? -5.789 -40.844 -3.746 1 95 102 GLY A CA 1
ATOM 782 C C . GLY A 1 102 ? -6.035 -39.562 -4.535 1 95 102 GLY A C 1
ATOM 783 O O . GLY A 1 102 ? -6.965 -39.5 -5.344 1 95 102 GLY A O 1
ATOM 784 N N . LEU A 1 103 ? -5.23 -38.562 -4.312 1 97 103 LEU A N 1
ATOM 785 C CA . LEU A 1 103 ? -5.426 -37.344 -5.055 1 97 103 LEU A CA 1
ATOM 786 C C . LEU A 1 103 ? -4.957 -37.469 -6.5 1 97 103 LEU A C 1
ATOM 788 O O . LEU A 1 103 ? -3.809 -37.844 -6.746 1 97 103 LEU A O 1
ATOM 792 N N . ARG A 1 104 ? -5.832 -37.219 -7.434 1 97.31 104 ARG A N 1
ATOM 793 C CA . ARG A 1 104 ? -5.508 -37.344 -8.852 1 97.31 104 ARG A CA 1
ATOM 794 C C . ARG A 1 104 ? -4.496 -36.25 -9.266 1 97.31 104 ARG A C 1
ATOM 796 O O . ARG A 1 104 ? -4.605 -35.094 -8.859 1 97.31 104 ARG A O 1
ATOM 803 N N . PRO A 1 105 ? -3.525 -36.625 -10.039 1 98 105 PRO A N 1
ATOM 804 C CA . PRO A 1 105 ? -2.467 -35.688 -10.438 1 98 105 PRO A CA 1
ATOM 805 C C . PRO A 1 105 ? -3.01 -34.438 -11.117 1 98 105 PRO A C 1
ATOM 807 O O . PRO A 1 105 ? -2.516 -33.344 -10.867 1 98 105 PRO A O 1
ATOM 810 N N . GLU A 1 106 ? -4.059 -34.594 -11.922 1 97.06 106 GLU A N 1
ATOM 811 C CA . GLU A 1 106 ? -4.578 -33.469 -12.68 1 97.06 106 GLU A CA 1
ATOM 812 C C . GLU A 1 106 ? -5.254 -32.438 -11.758 1 97.06 106 GLU A C 1
ATOM 814 O O . GLU A 1 106 ? -5.449 -31.281 -12.141 1 97.06 106 GLU A O 1
ATOM 819 N N . ILE A 1 107 ? -5.645 -32.906 -10.578 1 97.38 107 ILE A N 1
ATOM 820 C CA . ILE A 1 107 ? -6.207 -32 -9.57 1 97.38 107 ILE A CA 1
ATOM 821 C C . ILE A 1 107 ? -5.082 -31.422 -8.719 1 97.38 107 ILE A C 1
ATOM 823 O O . ILE A 1 107 ? -5.082 -30.219 -8.422 1 97.38 107 ILE A O 1
ATOM 827 N N . ALA A 1 108 ? -4.062 -32.188 -8.422 1 98.25 108 ALA A N 1
ATOM 828 C CA .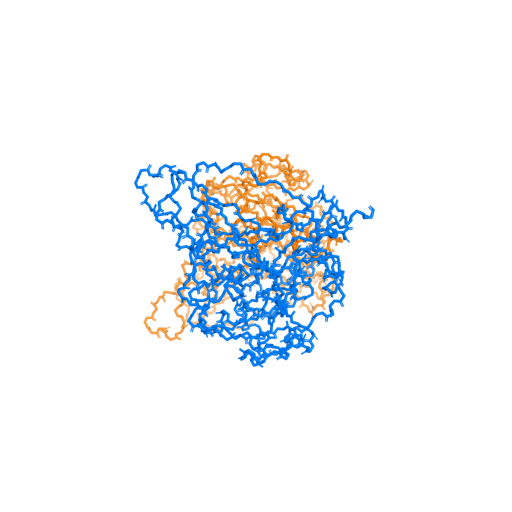 ALA A 1 108 ? -2.953 -31.812 -7.559 1 98.25 108 ALA A CA 1
ATOM 829 C C . ALA A 1 108 ? -2.166 -30.656 -8.164 1 98.25 108 ALA A C 1
ATOM 831 O O . ALA A 1 108 ? -1.672 -29.781 -7.438 1 98.25 108 ALA A O 1
ATOM 832 N N . VAL A 1 109 ? -2.094 -30.625 -9.453 1 97.94 109 VAL A N 1
ATOM 833 C CA . VAL A 1 109 ? -1.24 -29.641 -10.125 1 97.94 109 VAL A CA 1
ATOM 834 C C . VAL A 1 109 ? -1.815 -28.25 -9.945 1 97.94 109 VAL A C 1
ATOM 836 O O . VAL A 1 109 ? -1.107 -27.25 -10.117 1 97.94 109 VAL A O 1
ATOM 839 N N . LEU A 1 110 ? -3.051 -28.125 -9.547 1 97.75 110 LEU A N 1
ATOM 840 C CA . LEU A 1 110 ? -3.682 -26.828 -9.312 1 97.75 110 LEU A CA 1
ATOM 841 C C . LEU A 1 110 ? -3.098 -26.156 -8.078 1 97.75 110 LEU A C 1
ATOM 843 O O . LEU A 1 110 ? -3.289 -24.953 -7.871 1 97.75 110 LEU A O 1
ATOM 847 N N . SER A 1 111 ? -2.326 -26.922 -7.211 1 97.44 111 SER A N 1
ATOM 848 C CA . SER A 1 111 ? -1.766 -26.406 -5.965 1 97.44 111 SER A CA 1
ATOM 849 C C . SER A 1 111 ? -0.868 -25.203 -6.215 1 97.44 111 SER A C 1
ATOM 851 O O . SER A 1 111 ? -0.806 -24.297 -5.391 1 97.44 111 SER A O 1
ATOM 853 N N . ARG A 1 112 ? -0.22 -25.188 -7.332 1 96.5 112 ARG A N 1
ATOM 854 C CA . ARG A 1 112 ? 0.667 -24.078 -7.656 1 96.5 112 ARG A CA 1
ATOM 855 C C . ARG A 1 112 ? -0.102 -22.766 -7.707 1 96.5 112 ARG A C 1
ATOM 857 O O . ARG A 1 112 ? 0.299 -21.781 -7.086 1 96.5 112 ARG A O 1
ATOM 864 N N . LEU A 1 113 ? -1.218 -22.75 -8.484 1 96 113 LEU A N 1
ATOM 865 C CA . LEU A 1 113 ? -1.99 -21.531 -8.656 1 96 113 LEU A CA 1
ATOM 866 C C . LEU A 1 113 ? -2.748 -21.172 -7.383 1 96 113 LEU A C 1
ATOM 868 O O . LEU A 1 113 ? -2.941 -20 -7.078 1 96 113 LEU A O 1
ATOM 872 N N . MET A 1 114 ? -3.176 -22.266 -6.629 1 96.5 114 MET A N 1
ATOM 873 C CA . MET A 1 114 ? -3.762 -22 -5.316 1 96.5 114 MET A CA 1
ATOM 874 C C . MET A 1 114 ? -2.773 -21.281 -4.41 1 96.5 114 MET A C 1
ATOM 876 O O . MET A 1 114 ? -3.16 -20.406 -3.641 1 96.5 114 MET A O 1
ATOM 880 N N . GLY A 1 115 ? -1.497 -21.672 -4.555 1 94.38 115 GLY A N 1
ATOM 881 C CA . GLY A 1 115 ? -0.455 -21.094 -3.719 1 94.38 115 GLY A CA 1
ATOM 882 C C . GLY A 1 115 ? -0.329 -19.594 -3.867 1 94.38 115 GLY A C 1
ATOM 883 O O . GLY A 1 115 ? -0.034 -18.891 -2.898 1 94.38 115 GLY A O 1
ATOM 884 N N . VAL A 1 116 ? -0.628 -19.094 -5.023 1 91.75 116 VAL A N 1
ATOM 885 C CA . VAL A 1 116 ? -0.52 -17.672 -5.293 1 91.75 116 VAL A CA 1
ATOM 886 C C . VAL A 1 116 ? -1.502 -16.891 -4.41 1 91.75 116 VAL A C 1
ATOM 888 O O . VAL A 1 116 ? -1.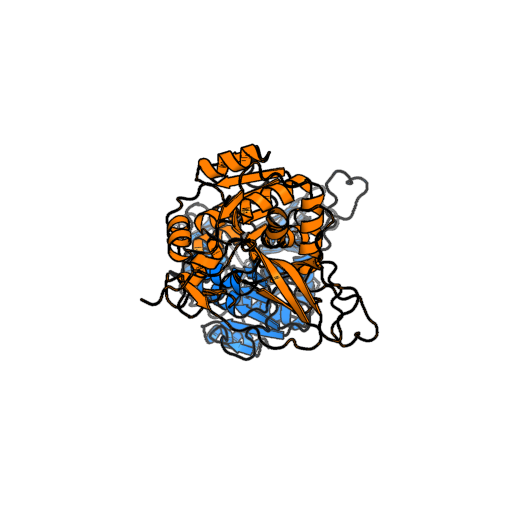106 -15.984 -3.678 1 91.75 116 VAL A O 1
ATOM 891 N N . SER A 1 117 ? -2.744 -17.281 -4.363 1 92.81 117 SER A N 1
ATOM 892 C CA . SER A 1 117 ? -3.764 -16.578 -3.586 1 92.81 117 SER A CA 1
ATOM 893 C C . SER A 1 117 ? -3.674 -16.938 -2.107 1 92.81 117 SER A C 1
ATOM 895 O O . SER A 1 117 ? -4.047 -16.141 -1.246 1 92.81 117 SER A O 1
ATOM 897 N N . LEU A 1 118 ? -3.121 -18.141 -1.809 1 93.19 118 LEU A N 1
ATOM 898 C CA . LEU A 1 118 ? -2.92 -18.531 -0.416 1 93.19 118 LEU A CA 1
ATOM 899 C C . LEU A 1 118 ? -1.95 -17.578 0.278 1 93.19 118 LEU A C 1
ATOM 901 O O . LEU A 1 118 ? -2.09 -17.312 1.473 1 93.19 118 LEU A O 1
ATOM 905 N N . THR A 1 119 ? -1.009 -17.141 -0.489 1 92.56 119 THR A N 1
ATOM 906 C CA . THR A 1 119 ? -0.077 -16.172 0.072 1 92.56 119 THR A CA 1
ATOM 907 C C . THR A 1 119 ? -0.821 -14.945 0.588 1 92.56 119 THR A C 1
ATOM 909 O O . THR A 1 119 ? -0.6 -14.508 1.719 1 92.56 119 THR A O 1
ATOM 912 N N . SER A 1 120 ? -1.742 -14.414 -0.195 1 94.38 120 SER A N 1
ATOM 913 C CA . SER A 1 120 ? -2.527 -13.258 0.231 1 94.38 120 SER A CA 1
ATOM 914 C C . SER A 1 120 ? -3.42 -13.609 1.417 1 94.38 120 SER A C 1
ATOM 916 O O . SER A 1 120 ? -3.59 -12.797 2.33 1 94.38 120 SER A O 1
ATOM 918 N N . LEU A 1 121 ? -3.975 -14.82 1.388 1 94 121 LEU A N 1
ATOM 919 C CA . LEU A 1 121 ? -4.824 -15.266 2.484 1 94 121 LEU A CA 1
ATOM 920 C C . LEU A 1 121 ? -4.043 -15.32 3.791 1 94 121 LEU A C 1
ATOM 922 O O . LEU A 1 121 ? -4.574 -14.992 4.852 1 94 121 LEU A O 1
ATOM 926 N N . MET A 1 122 ? -2.762 -15.68 3.705 1 90.69 122 MET A N 1
ATOM 927 C CA . MET A 1 122 ? -1.944 -15.859 4.902 1 90.69 122 MET A CA 1
ATOM 928 C C . MET A 1 122 ? -1.381 -14.523 5.379 1 90.69 122 MET A C 1
ATOM 930 O O . MET A 1 122 ? -0.951 -14.406 6.527 1 90.69 122 MET A O 1
ATOM 934 N N . THR A 1 123 ? -1.379 -13.5 4.5 1 91.25 123 THR A N 1
ATOM 935 C CA . THR A 1 123 ? -0.648 -12.289 4.848 1 91.25 123 THR A CA 1
ATOM 936 C C . THR A 1 123 ? -1.604 -11.109 5 1 91.25 123 THR A C 1
ATOM 938 O O . THR A 1 123 ? -1.221 -10.055 5.52 1 91.25 123 THR A O 1
ATOM 941 N N . THR A 1 124 ? -2.881 -11.234 4.539 1 93.81 124 THR A N 1
ATOM 942 C CA . THR A 1 124 ? -3.824 -10.125 4.57 1 93.81 124 THR A CA 1
ATOM 943 C C . THR A 1 124 ? -4.148 -9.727 6.008 1 93.81 124 THR A C 1
ATOM 945 O O . THR A 1 124 ? -4.086 -10.562 6.914 1 93.81 124 THR A O 1
ATOM 948 N N . LYS A 1 125 ? -4.492 -8.445 6.152 1 89.75 125 LYS A N 1
ATOM 949 C CA . LYS A 1 125 ? -4.953 -7.938 7.438 1 89.75 125 LYS A CA 1
ATOM 950 C C . LYS A 1 125 ? -6.453 -8.164 7.617 1 89.75 125 LYS A C 1
ATOM 952 O O . LYS A 1 125 ? -6.98 -8.031 8.719 1 89.75 125 LYS A O 1
ATOM 957 N N . ALA A 1 126 ? -7.199 -8.508 6.48 1 92.19 126 ALA A N 1
ATOM 958 C CA . ALA A 1 126 ? -8.609 -8.867 6.59 1 92.19 126 ALA A CA 1
ATOM 959 C C . ALA A 1 126 ? -8.797 -10.141 7.406 1 92.19 126 ALA A C 1
ATOM 961 O O . ALA A 1 126 ? -7.855 -10.93 7.555 1 92.19 126 ALA A O 1
ATOM 962 N N . ARG A 1 127 ? -9.961 -10.328 7.961 1 89.12 127 ARG A N 1
ATOM 963 C CA . ARG A 1 127 ? -10.266 -11.477 8.805 1 89.12 127 ARG A CA 1
ATOM 964 C C . ARG A 1 127 ? -11.547 -12.164 8.352 1 89.12 127 ARG A C 1
ATOM 966 O O . ARG A 1 127 ? -12.383 -11.562 7.676 1 89.12 127 ARG A O 1
ATOM 973 N N . PRO A 1 128 ? -11.609 -13.461 8.695 1 89.94 128 PRO A N 1
ATOM 974 C CA . PRO A 1 128 ? -12.867 -14.133 8.375 1 89.94 128 PRO A CA 1
ATOM 975 C C . PRO A 1 128 ? -14.102 -13.352 8.82 1 89.94 128 PRO A C 1
ATOM 977 O O . PRO A 1 128 ? -14.094 -12.758 9.906 1 89.94 128 PRO A O 1
ATOM 980 N N . GLY A 1 129 ? -15.062 -13.367 8.016 1 93.31 129 GLY A N 1
ATOM 981 C CA . GLY A 1 129 ? -16.25 -12.555 8.258 1 93.31 129 GLY A CA 1
ATOM 982 C C . GLY A 1 129 ? -16.234 -11.242 7.504 1 93.31 129 GLY A C 1
ATOM 983 O O . GLY A 1 129 ? -17.281 -10.695 7.184 1 93.31 129 GLY A O 1
ATOM 984 N N . ASP A 1 130 ? -15.023 -10.688 7.195 1 94.88 130 ASP A N 1
ATOM 985 C CA . ASP A 1 130 ? -14.898 -9.469 6.402 1 94.88 130 ASP A CA 1
ATOM 986 C C . ASP A 1 130 ? -15.352 -9.703 4.961 1 94.88 130 ASP A C 1
ATOM 988 O O . ASP A 1 130 ? -15.344 -10.844 4.48 1 94.88 130 ASP A O 1
ATOM 992 N N . HIS A 1 131 ? -15.719 -8.68 4.297 1 96.56 131 HIS A N 1
ATOM 993 C CA . HIS A 1 131 ? -16.047 -8.734 2.875 1 96.56 131 HIS A CA 1
ATOM 994 C C . HIS A 1 131 ? -14.797 -8.578 2.016 1 96.56 131 HIS A C 1
ATOM 996 O O . HIS A 1 131 ? -14.008 -7.648 2.217 1 96.56 131 HIS A O 1
ATOM 1002 N N . VAL A 1 132 ? -14.617 -9.492 1.112 1 98.06 132 VAL A N 1
ATOM 1003 C CA . VAL A 1 132 ? -13.5 -9.508 0.181 1 98.06 132 VAL A CA 1
ATOM 1004 C C . VAL A 1 132 ? -14.016 -9.484 -1.255 1 98.06 132 VAL A C 1
ATOM 1006 O O . VAL A 1 132 ? -14.93 -10.234 -1.602 1 98.06 132 VAL A O 1
ATOM 1009 N N . VAL A 1 133 ? -13.469 -8.555 -2.061 1 98.56 133 VAL A N 1
ATOM 1010 C CA . VAL A 1 133 ? -13.781 -8.516 -3.484 1 98.56 133 VAL A CA 1
ATOM 1011 C C . VAL A 1 133 ? -12.602 -9.039 -4.293 1 98.56 133 VAL A C 1
ATOM 1013 O O . VAL A 1 133 ? -11.453 -8.664 -4.039 1 98.56 133 VAL A O 1
ATOM 1016 N N . ILE A 1 134 ? -12.844 -9.953 -5.191 1 98.69 134 ILE A N 1
ATOM 1017 C CA . ILE A 1 134 ? -11.836 -10.469 -6.113 1 98.69 134 ILE A CA 1
ATOM 1018 C C . ILE A 1 134 ? -12.141 -9.984 -7.527 1 98.69 134 ILE A C 1
ATOM 1020 O O . ILE A 1 134 ? -13.25 -10.172 -8.031 1 98.69 134 ILE A O 1
ATOM 1024 N N . THR A 1 135 ? -11.148 -9.281 -8.156 1 98.5 135 THR A N 1
ATOM 1025 C CA . THR A 1 135 ? -11.328 -8.844 -9.531 1 98.5 135 THR A CA 1
ATOM 1026 C C . THR A 1 135 ? -10.57 -9.758 -10.492 1 98.5 135 THR A C 1
ATOM 1028 O O . THR A 1 135 ? -9.383 -10.031 -10.289 1 98.5 135 THR A O 1
ATOM 1031 N N . GLY A 1 136 ? -11.219 -10.227 -11.539 1 97.44 136 GLY A N 1
ATOM 1032 C CA . GLY A 1 136 ? -10.664 -11.219 -12.445 1 97.44 136 GLY A CA 1
ATOM 1033 C C . GLY A 1 136 ? -11 -12.641 -12.047 1 97.44 136 GLY A C 1
ATOM 1034 O O . GLY A 1 136 ? -10.625 -13.094 -10.961 1 97.44 136 GLY A O 1
ATOM 1035 N N . ALA A 1 137 ? -11.672 -13.312 -12.945 1 96.06 137 ALA A N 1
ATOM 1036 C CA . ALA A 1 137 ? -12.117 -14.672 -12.633 1 96.06 137 ALA A CA 1
ATOM 1037 C C . ALA A 1 137 ? -11.43 -15.695 -13.531 1 96.06 137 ALA A C 1
ATOM 1039 O O . ALA A 1 137 ? -12.031 -16.703 -13.922 1 96.06 137 ALA A O 1
ATOM 1040 N N . GLY A 1 138 ? -10.203 -15.406 -13.922 1 94.19 138 GLY A N 1
ATOM 1041 C CA . GLY A 1 138 ? -9.375 -16.453 -14.492 1 94.19 138 GLY A CA 1
ATOM 1042 C C . GLY A 1 138 ? -9.039 -17.547 -13.5 1 94.19 138 GLY A C 1
ATOM 1043 O O . GLY A 1 138 ? -9.656 -17.641 -12.438 1 94.19 138 GLY A O 1
ATOM 1044 N N . PRO A 1 139 ? -8.078 -18.375 -13.883 1 95.06 139 PRO A N 1
ATOM 1045 C CA . PRO A 1 139 ? -7.762 -19.516 -13.008 1 95.06 139 PRO A CA 1
ATOM 1046 C C . PRO A 1 139 ? -7.391 -19.078 -11.594 1 95.06 139 PRO A C 1
ATOM 1048 O O . PRO A 1 139 ? -7.879 -19.656 -10.617 1 95.06 139 PRO A O 1
ATOM 1051 N N . VAL A 1 140 ? -6.57 -18.031 -11.445 1 96.19 140 VAL A N 1
ATOM 1052 C CA . VAL A 1 140 ? -6.105 -17.578 -10.141 1 96.19 140 VAL A CA 1
ATOM 1053 C C . VAL A 1 140 ? -7.27 -16.969 -9.359 1 96.19 140 VAL A C 1
ATOM 1055 O O . VAL A 1 140 ? -7.461 -17.266 -8.18 1 96.19 140 VAL A O 1
ATOM 1058 N N . GLY A 1 141 ? -8.086 -16.172 -10.031 1 97.25 141 GLY A N 1
ATOM 1059 C CA . GLY A 1 141 ? -9.219 -15.547 -9.375 1 97.25 141 GLY A CA 1
ATOM 1060 C C . GLY A 1 141 ? -10.281 -16.531 -8.938 1 97.25 141 GLY A C 1
ATOM 1061 O O . GLY A 1 141 ? -10.852 -16.406 -7.855 1 97.25 141 GLY A O 1
ATOM 1062 N N . LEU A 1 142 ? -10.555 -17.5 -9.797 1 96.81 142 LEU A N 1
ATOM 1063 C CA . LEU A 1 142 ? -11.523 -18.547 -9.477 1 96.81 142 LEU A CA 1
ATOM 1064 C C . LEU A 1 142 ? -11.086 -19.328 -8.234 1 96.81 142 LEU A C 1
ATOM 1066 O O . LEU A 1 142 ? -11.898 -19.562 -7.336 1 96.81 142 LEU A O 1
ATOM 1070 N N . LEU A 1 143 ? -9.844 -19.672 -8.164 1 97.25 143 LEU A N 1
ATOM 1071 C CA . LEU A 1 143 ? -9.328 -20.406 -7.012 1 97.25 143 LEU A CA 1
ATOM 1072 C C . LEU A 1 143 ? -9.297 -19.516 -5.773 1 97.25 143 LEU A C 1
ATOM 1074 O O . LEU A 1 143 ? -9.625 -19.969 -4.672 1 97.25 143 LEU A O 1
ATOM 1078 N N . ALA A 1 144 ? -8.938 -18.234 -5.957 1 97.88 144 ALA A N 1
ATOM 1079 C CA . ALA A 1 144 ? -8.922 -17.281 -4.844 1 97.88 144 ALA A CA 1
ATOM 1080 C C . ALA A 1 144 ? -10.305 -17.156 -4.211 1 97.88 144 ALA A C 1
ATOM 1082 O O . ALA A 1 144 ? -10.438 -17.156 -2.986 1 97.88 144 ALA A O 1
ATOM 1083 N N . ALA A 1 145 ? -11.336 -17.062 -5.051 1 97.94 145 ALA A N 1
ATOM 1084 C CA . ALA A 1 145 ? -12.703 -16.938 -4.566 1 97.94 145 ALA A CA 1
ATOM 1085 C C . ALA A 1 145 ? -13.07 -18.109 -3.656 1 97.94 145 ALA A C 1
ATOM 1087 O O . ALA A 1 145 ? -13.633 -17.906 -2.578 1 97.94 145 ALA A O 1
ATOM 1088 N N . GLN A 1 146 ? -12.711 -19.234 -4.047 1 97.06 146 GLN A N 1
ATOM 1089 C CA . GLN A 1 146 ? -13.039 -20.422 -3.264 1 97.06 146 GLN A CA 1
ATOM 1090 C C . GLN A 1 146 ? -12.211 -20.484 -1.989 1 97.06 146 GLN A C 1
ATOM 1092 O O . GLN A 1 146 ? -12.727 -20.812 -0.92 1 97.06 146 GLN A O 1
ATOM 1097 N N . LEU A 1 147 ? -10.898 -20.156 -2.088 1 97.5 147 LEU A N 1
ATOM 1098 C CA . LEU A 1 147 ? -10.016 -20.172 -0.924 1 97.5 147 LEU A CA 1
ATOM 1099 C C . LEU A 1 147 ? -10.531 -19.219 0.158 1 97.5 147 LEU A C 1
ATOM 1101 O O . LEU A 1 147 ? -10.609 -19.594 1.331 1 97.5 147 LEU A O 1
ATOM 1105 N N . PHE A 1 148 ? -10.906 -18.016 -0.22 1 97.44 148 PHE A N 1
ATOM 1106 C CA . PHE A 1 148 ? -11.391 -17.047 0.755 1 97.44 148 PHE A CA 1
ATOM 1107 C C . PHE A 1 148 ? -12.758 -17.438 1.279 1 97.44 148 PHE A C 1
ATOM 1109 O O . PHE A 1 148 ? -13.039 -17.312 2.473 1 97.44 148 PHE A O 1
ATOM 1116 N N . LYS A 1 149 ? -13.648 -18.016 0.445 1 96.12 149 LYS A N 1
ATOM 1117 C CA . LYS A 1 149 ? -14.969 -18.453 0.884 1 96.12 149 LYS A CA 1
ATOM 1118 C C . LYS A 1 149 ? -14.859 -19.562 1.93 1 96.12 149 LYS A C 1
ATOM 1120 O O . LYS A 1 149 ? -15.461 -19.469 3.002 1 96.12 149 LYS A O 1
ATOM 1125 N N . ILE A 1 150 ? -14.055 -20.547 1.668 1 94.44 150 ILE A N 1
ATOM 1126 C CA . ILE A 1 150 ? -13.984 -21.688 2.572 1 94.44 150 ILE A CA 1
ATOM 1127 C C . ILE A 1 150 ? -13.273 -21.281 3.861 1 94.44 150 ILE A C 1
ATOM 1129 O O . ILE A 1 150 ? -13.352 -21.984 4.867 1 94.44 150 ILE A O 1
ATOM 1133 N N . SER A 1 151 ? -12.547 -20.188 3.777 1 94.81 151 SER A N 1
ATOM 1134 C CA . SER A 1 151 ? -11.844 -19.688 4.957 1 94.81 151 SER A CA 1
ATOM 1135 C C . SER A 1 151 ? -12.727 -18.734 5.762 1 94.81 151 SER A C 1
ATOM 1137 O O . SER A 1 151 ? -12.266 -18.109 6.723 1 94.81 151 SER A O 1
ATOM 1139 N N . GLY A 1 152 ? -13.953 -18.469 5.352 1 94.06 152 GLY A N 1
ATOM 1140 C CA . GLY A 1 152 ? -14.922 -17.797 6.195 1 94.06 152 GLY A CA 1
ATOM 1141 C C . GLY A 1 152 ? -15.156 -16.344 5.793 1 94.06 152 GLY A C 1
ATOM 1142 O O . GLY A 1 152 ? -15.82 -15.594 6.508 1 94.06 152 GLY A O 1
ATOM 1143 N N . TYR A 1 153 ? -14.617 -15.898 4.652 1 95.38 153 TYR A N 1
ATOM 1144 C CA . TYR A 1 153 ? -14.828 -14.539 4.184 1 95.38 153 TYR A CA 1
ATOM 1145 C C . TYR A 1 153 ? -16.125 -14.43 3.373 1 95.38 153 TYR A C 1
ATOM 1147 O O . TYR A 1 153 ? -16.594 -15.43 2.83 1 95.38 153 TYR A O 1
ATOM 1155 N N . ARG A 1 154 ? -16.734 -13.281 3.4 1 96 154 ARG A N 1
ATOM 1156 C CA . ARG A 1 154 ? -17.75 -12.953 2.412 1 96 154 ARG A CA 1
ATOM 1157 C C . ARG A 1 154 ? -17.125 -12.523 1.094 1 96 154 ARG A C 1
ATOM 1159 O O . ARG A 1 154 ? -16.344 -11.57 1.057 1 96 154 ARG A O 1
ATOM 1166 N N . VAL A 1 155 ? -17.469 -13.227 -0.006 1 97.81 155 VAL A N 1
ATOM 1167 C CA . VAL A 1 155 ? -16.703 -13.039 -1.232 1 97.81 155 VAL A CA 1
ATOM 1168 C C . VAL A 1 155 ? -17.609 -12.531 -2.342 1 97.81 155 VAL A C 1
ATOM 1170 O O . VAL A 1 155 ? -18.703 -13.078 -2.564 1 97.81 155 VAL A O 1
ATOM 1173 N N . THR A 1 156 ? -17.25 -11.438 -2.982 1 98.06 156 THR A N 1
ATOM 1174 C CA . THR A 1 156 ? -17.781 -10.953 -4.25 1 98.06 156 THR A CA 1
ATOM 1175 C C . THR A 1 156 ? -16.734 -11.023 -5.352 1 98.06 156 THR A C 1
ATOM 1177 O O . THR A 1 156 ? -15.586 -10.617 -5.152 1 98.06 156 THR A O 1
ATOM 1180 N N . VAL A 1 157 ? -17.109 -11.633 -6.477 1 98.5 157 VAL A N 1
ATOM 1181 C CA . VAL A 1 157 ? -16.156 -11.719 -7.586 1 98.5 157 VAL A CA 1
ATOM 1182 C C . VAL A 1 157 ? -16.641 -10.836 -8.734 1 98.5 157 VAL A C 1
ATOM 1184 O O . VAL A 1 157 ? -17.828 -10.805 -9.055 1 98.5 157 VAL A O 1
ATOM 1187 N N . VAL A 1 158 ? -15.688 -10.094 -9.312 1 98.38 158 VAL A N 1
ATOM 1188 C CA . VAL A 1 158 ? -15.977 -9.188 -10.414 1 98.38 158 VAL A CA 1
ATOM 1189 C C . VAL A 1 158 ? -15.258 -9.664 -11.672 1 98.38 158 VAL A C 1
ATOM 1191 O O . VAL A 1 158 ? -14.039 -9.852 -11.672 1 98.38 158 VAL A O 1
ATOM 1194 N N . ASP A 1 159 ? -15.984 -9.906 -12.727 1 98 159 ASP A N 1
ATOM 1195 C CA . ASP A 1 159 ? -15.445 -10.227 -14.047 1 98 159 ASP A CA 1
ATOM 1196 C C . ASP A 1 159 ? -16.422 -9.812 -15.156 1 98 159 ASP A C 1
ATOM 1198 O O . ASP A 1 159 ? -17.609 -10.141 -15.102 1 98 159 ASP A O 1
ATOM 1202 N N . PRO A 1 160 ? -15.898 -9.102 -16.156 1 96.62 160 PRO A N 1
ATOM 1203 C CA . PRO A 1 160 ? -16.812 -8.648 -17.219 1 96.62 160 PRO A CA 1
ATOM 1204 C C . PRO A 1 160 ? -17.297 -9.797 -18.109 1 96.62 160 PRO A C 1
ATOM 1206 O O . PRO A 1 160 ? -18.281 -9.648 -18.828 1 96.62 160 PRO A O 1
ATOM 1209 N N . ASP A 1 161 ? -16.656 -10.961 -18.188 1 95.75 161 ASP A N 1
ATOM 1210 C CA . ASP A 1 161 ? -17 -12.094 -19.047 1 95.75 161 ASP A CA 1
ATOM 1211 C C . ASP A 1 161 ? -18.109 -12.93 -18.422 1 95.75 161 ASP A C 1
ATOM 1213 O O . ASP A 1 161 ? -17.922 -13.547 -17.375 1 95.75 161 ASP A O 1
ATOM 1217 N N . PRO A 1 162 ? -19.25 -13.039 -19.125 1 96.19 162 PRO A N 1
ATOM 1218 C CA . PRO A 1 162 ? -20.359 -13.805 -18.562 1 96.19 162 PRO A CA 1
ATOM 1219 C C . PRO A 1 162 ? -20.031 -15.281 -18.391 1 96.19 162 PRO A C 1
ATOM 1221 O O . PRO A 1 162 ? -20.531 -15.93 -17.469 1 96.19 162 PRO A O 1
ATOM 1224 N N . LEU A 1 163 ? -19.188 -15.789 -19.234 1 95 163 LEU A N 1
ATOM 1225 C CA . LEU A 1 163 ? -18.781 -17.188 -19.109 1 95 163 LEU A CA 1
ATOM 1226 C C . LEU A 1 163 ? -18.047 -17.438 -17.812 1 95 163 LEU A C 1
ATOM 1228 O O . LEU A 1 163 ? -18.328 -18.406 -17.109 1 95 163 LEU A O 1
ATOM 1232 N N . ARG A 1 164 ? -17.156 -16.516 -17.453 1 95.19 164 ARG A N 1
ATOM 1233 C CA . ARG A 1 164 ? -16.391 -16.641 -16.219 1 95.19 164 ARG A CA 1
ATOM 1234 C C . ARG A 1 164 ? -17.312 -16.547 -15 1 95.19 164 ARG A C 1
ATOM 1236 O O . ARG A 1 164 ? -17.172 -17.312 -14.047 1 95.19 164 ARG A O 1
ATOM 1243 N N . ARG A 1 165 ? -18.234 -15.648 -15.023 1 96.62 165 ARG A N 1
ATOM 1244 C CA . ARG A 1 165 ? -19.172 -15.492 -13.914 1 96.62 165 ARG A CA 1
ATOM 1245 C C . ARG A 1 165 ? -20.031 -16.734 -13.742 1 96.62 165 ARG A C 1
ATOM 1247 O O . ARG A 1 165 ? -20.297 -17.172 -12.617 1 96.62 165 ARG A O 1
ATOM 1254 N N . ALA A 1 166 ? -20.422 -17.344 -14.875 1 95 166 ALA A N 1
ATOM 1255 C CA . ALA A 1 166 ? -21.219 -18.578 -14.812 1 95 166 ALA A CA 1
ATOM 1256 C C . ALA A 1 166 ? -20.406 -19.719 -14.219 1 95 166 ALA A C 1
ATOM 1258 O O . ALA A 1 166 ? -20.938 -20.531 -13.445 1 95 166 ALA A O 1
ATOM 1259 N N . GLN A 1 167 ? -19.203 -19.781 -14.562 1 94.75 167 GLN A N 1
ATOM 1260 C CA . GLN A 1 167 ? -18.312 -20.812 -14.031 1 94.75 167 GLN A CA 1
ATOM 1261 C C . GLN A 1 167 ? -18.141 -20.672 -12.523 1 94.75 167 GLN A C 1
ATOM 1263 O O . GLN A 1 167 ? -18.125 -21.656 -11.797 1 94.75 167 GLN A O 1
ATOM 1268 N N . LEU A 1 168 ? -18.016 -19.438 -12.07 1 95.12 168 LEU A N 1
ATOM 1269 C CA . LEU A 1 168 ? -17.938 -19.188 -10.633 1 95.12 168 LEU A CA 1
ATOM 1270 C C . LEU A 1 168 ? -19.188 -19.672 -9.922 1 95.12 168 LEU A C 1
ATOM 1272 O O . LEU A 1 168 ? -19.094 -20.328 -8.875 1 95.12 168 LEU A O 1
ATOM 1276 N N . ALA A 1 169 ? -20.312 -19.391 -10.516 1 93.31 169 ALA A N 1
ATOM 1277 C CA . ALA A 1 169 ? -21.594 -19.812 -9.938 1 93.31 169 ALA A CA 1
ATOM 1278 C C . ALA A 1 169 ? -21.656 -21.344 -9.812 1 93.31 169 ALA A C 1
ATOM 1280 O O . ALA A 1 169 ? -22.141 -21.859 -8.812 1 93.31 169 ALA A O 1
ATOM 1281 N N . SER A 1 170 ? -21.156 -21.953 -10.789 1 92.44 170 SER A N 1
ATOM 1282 C CA . SER A 1 170 ? -21.172 -23.406 -10.797 1 92.44 170 SER A CA 1
ATOM 1283 C C . SER A 1 170 ? -20.266 -23.984 -9.703 1 92.44 170 SER A C 1
ATOM 1285 O O . SER A 1 170 ? -20.438 -25.141 -9.305 1 92.44 170 SER A O 1
ATOM 1287 N N . CYS A 1 171 ? -19.359 -23.172 -9.258 1 93.19 171 CYS A N 1
ATOM 1288 C CA . CYS A 1 171 ? -18.453 -23.609 -8.203 1 93.19 171 CYS A CA 1
ATOM 1289 C C . CYS A 1 171 ? -18.953 -23.141 -6.836 1 93.19 171 CYS A C 1
ATOM 1291 O O . CYS A 1 171 ? -18.234 -23.281 -5.84 1 93.19 171 CYS A O 1
ATOM 1293 N N . GLY A 1 172 ? -20.094 -22.516 -6.785 1 91.62 172 GLY A N 1
ATOM 1294 C CA . GLY A 1 172 ? -20.719 -22.172 -5.512 1 91.62 172 GLY A CA 1
ATOM 1295 C C . GLY A 1 172 ? -20.484 -20.734 -5.117 1 91.62 172 GLY A C 1
ATOM 1296 O O . GLY A 1 172 ? -20.781 -20.328 -3.988 1 91.62 172 GLY A O 1
ATOM 1297 N N . ILE A 1 173 ? -19.875 -19.953 -5.969 1 94.44 173 ILE A N 1
ATOM 1298 C CA . ILE A 1 173 ? -19.734 -18.531 -5.715 1 94.44 173 ILE A CA 1
ATOM 1299 C C . ILE A 1 173 ? -20.938 -17.781 -6.289 1 94.44 173 ILE A C 1
ATOM 1301 O O . ILE A 1 173 ? -21.062 -17.656 -7.508 1 94.44 173 ILE A O 1
ATOM 1305 N N . SER A 1 174 ? -21.734 -17.281 -5.488 1 92.62 174 SER A N 1
ATOM 1306 C CA . SER A 1 174 ? -23.031 -16.781 -5.91 1 92.62 174 SER A CA 1
ATOM 1307 C C . SER A 1 174 ? -22.969 -15.281 -6.215 1 92.62 174 SER A C 1
ATOM 1309 O O . SER A 1 174 ? -23.703 -14.789 -7.07 1 92.62 174 SER A O 1
ATOM 1311 N N . ASP A 1 175 ? -22.141 -14.508 -5.527 1 96.75 175 ASP A N 1
ATOM 1312 C CA . ASP A 1 175 ? -22.078 -13.07 -5.75 1 96.75 175 ASP A CA 1
ATOM 1313 C C . ASP A 1 175 ? -21.016 -12.719 -6.789 1 96.75 175 ASP A C 1
ATOM 1315 O O . ASP A 1 175 ? -19.875 -12.414 -6.441 1 96.75 175 ASP A O 1
ATOM 1319 N N . CYS A 1 176 ? -21.406 -12.742 -8.039 1 97.19 176 CYS A N 1
ATOM 1320 C CA . CYS A 1 176 ? -20.562 -12.391 -9.172 1 97.19 176 CYS A CA 1
ATOM 1321 C C . CYS A 1 176 ? -21.125 -11.18 -9.914 1 97.19 176 CYS A C 1
ATOM 1323 O O . CYS A 1 176 ? -22.312 -11.109 -10.195 1 97.19 176 CYS A O 1
ATOM 1325 N N . ARG A 1 177 ? -20.266 -10.25 -10.203 1 97.44 177 ARG A N 1
ATOM 1326 C CA . ARG A 1 177 ? -20.688 -8.992 -10.812 1 97.44 177 ARG A CA 1
ATOM 1327 C C . ARG A 1 177 ? -19.844 -8.664 -12.039 1 97.44 177 ARG A C 1
ATOM 1329 O O . ARG A 1 177 ? -18.688 -9.109 -12.148 1 97.44 177 ARG A O 1
ATOM 1336 N N . GLU A 1 178 ? -20.406 -7.887 -12.922 1 97.12 178 GLU A N 1
ATOM 1337 C CA . GLU A 1 178 ? -19.734 -7.488 -14.156 1 97.12 178 GLU A CA 1
ATOM 1338 C C . GLU A 1 178 ? -18.703 -6.395 -13.891 1 97.12 178 GLU A C 1
ATOM 1340 O O . GLU A 1 178 ? -17.641 -6.359 -14.531 1 97.12 178 GLU A O 1
ATOM 1345 N N . ARG A 1 179 ? -19.062 -5.551 -12.969 1 96.19 179 ARG A N 1
ATOM 1346 C CA . ARG A 1 179 ? -18.203 -4.426 -12.609 1 96.19 179 ARG A CA 1
ATOM 1347 C C . ARG A 1 179 ? -18.125 -4.246 -11.102 1 96.19 179 ARG A C 1
ATOM 1349 O O . ARG A 1 179 ? -19 -4.719 -10.375 1 96.19 179 ARG A O 1
ATOM 1356 N N . VAL A 1 180 ? -17.016 -3.646 -10.68 1 96 180 VAL A N 1
ATOM 1357 C CA . VAL A 1 180 ? -16.906 -3.328 -9.258 1 96 180 VAL A CA 1
ATOM 1358 C C . VAL A 1 180 ? -18.125 -2.5 -8.828 1 96 180 VAL A C 1
ATOM 1360 O O . VAL A 1 180 ? -18.453 -1.504 -9.469 1 96 180 VAL A O 1
ATOM 1363 N N . PRO A 1 181 ? -18.812 -2.932 -7.84 1 94.06 181 PRO A N 1
ATOM 1364 C CA . PRO A 1 181 ? -20.062 -2.27 -7.449 1 94.06 181 PRO A CA 1
ATOM 1365 C C . PRO A 1 181 ? -19.828 -0.978 -6.672 1 94.06 181 PRO A C 1
ATOM 1367 O O . PRO A 1 181 ? -20.188 -0.887 -5.496 1 94.06 181 PRO A O 1
ATOM 1370 N N . LEU A 1 182 ? -19.406 0.016 -7.41 1 93.38 182 LEU A N 1
ATOM 1371 C CA . LEU A 1 182 ? -19.25 1.34 -6.812 1 93.38 182 LEU A CA 1
ATOM 1372 C C . LEU A 1 182 ? -20.609 1.972 -6.543 1 93.38 182 LEU A C 1
ATOM 1374 O O . LEU A 1 182 ? -21.609 1.609 -7.176 1 93.38 182 LEU A O 1
ATOM 1378 N N . GLN A 1 183 ? -20.812 2.83 -5.633 1 89.81 183 GLN A N 1
ATOM 1379 C CA . GLN A 1 183 ? -22.062 3.488 -5.273 1 89.81 183 GLN A CA 1
ATOM 1380 C C . GLN A 1 183 ? -23.094 2.479 -4.777 1 89.81 183 GLN A C 1
ATOM 1382 O O . GLN A 1 183 ? -24.266 2.564 -5.125 1 89.81 183 GLN A O 1
ATOM 1387 N N . SER A 1 184 ? -22.656 1.352 -4.297 1 90.81 184 SER A N 1
ATOM 1388 C CA . SER A 1 184 ? -23.484 0.339 -3.658 1 90.81 184 SER A CA 1
ATOM 1389 C C . SER A 1 184 ? -23.281 0.326 -2.148 1 90.81 184 SER A C 1
ATOM 1391 O O . SER A 1 184 ? -22.516 1.132 -1.614 1 90.81 184 SER A O 1
ATOM 1393 N N . SER A 1 185 ? -23.953 -0.556 -1.51 1 89.25 185 SER A N 1
ATOM 1394 C CA . SER A 1 185 ? -23.844 -0.701 -0.062 1 89.25 185 SER A CA 1
ATOM 1395 C C . SER A 1 185 ? -22.484 -1.286 0.325 1 89.25 185 SER A C 1
ATOM 1397 O O . SER A 1 185 ? -22.094 -1.228 1.491 1 89.25 185 SER A O 1
ATOM 1399 N N . LEU A 1 186 ? -21.734 -1.781 -0.662 1 92.69 186 LEU A N 1
ATOM 1400 C CA . LEU A 1 186 ? -20.438 -2.4 -0.371 1 92.69 186 LEU A CA 1
ATOM 1401 C C . LEU A 1 186 ? -19.344 -1.35 -0.292 1 92.69 186 LEU A C 1
ATOM 1403 O O . LEU A 1 186 ? -18.266 -1.609 0.257 1 92.69 186 LEU A O 1
ATOM 1407 N N . GLN A 1 187 ? -19.531 -0.23 -0.949 1 93.38 187 GLN A N 1
ATOM 1408 C CA . GLN A 1 187 ? -18.5 0.794 -0.975 1 93.38 187 GLN A CA 1
ATOM 1409 C C . GLN A 1 187 ? -18.141 1.254 0.436 1 93.38 187 GLN A C 1
ATOM 1411 O O . GLN A 1 187 ? -19.031 1.6 1.223 1 93.38 187 GLN A O 1
ATOM 1416 N N . GLY A 1 188 ? -16.906 1.184 0.749 1 93.56 188 GLY A N 1
ATOM 1417 C CA . GLY A 1 188 ? -16.422 1.569 2.066 1 93.56 188 GLY A CA 1
ATOM 1418 C C . GLY A 1 188 ? -16.562 0.467 3.1 1 93.56 188 GLY A C 1
ATOM 1419 O O . GLY A 1 188 ? -16.312 0.685 4.285 1 93.56 188 GLY A O 1
ATOM 1420 N N . GLN A 1 189 ? -17.016 -0.764 2.645 1 93.12 189 GLN A N 1
ATOM 1421 C CA . GLN A 1 189 ? -17.219 -1.861 3.584 1 93.12 189 GLN A CA 1
ATOM 1422 C C . GLN A 1 189 ? -16.297 -3.037 3.268 1 93.12 189 GLN A C 1
ATOM 1424 O O . GLN A 1 189 ? -16.188 -3.971 4.062 1 93.12 189 GLN A O 1
ATOM 1429 N N . VAL A 1 190 ? -15.625 -2.967 2.176 1 97.5 190 VAL A N 1
ATOM 1430 C CA . VAL A 1 190 ? -14.781 -4.059 1.715 1 97.5 190 VAL A CA 1
ATOM 1431 C C . VAL A 1 190 ? -13.422 -3.99 2.412 1 97.5 190 VAL A C 1
ATOM 1433 O O . VAL A 1 190 ? -12.742 -2.967 2.352 1 97.5 190 VAL A O 1
ATOM 1436 N N . ALA A 1 191 ? -13 -5.039 3.047 1 97.06 191 ALA A N 1
ATOM 1437 C CA . ALA A 1 191 ? -11.75 -5.051 3.807 1 97.06 191 ALA A CA 1
ATOM 1438 C C . ALA A 1 191 ? -10.555 -5.293 2.893 1 97.06 191 ALA A C 1
ATOM 1440 O O . ALA A 1 191 ? -9.453 -4.809 3.162 1 97.06 191 ALA A O 1
ATOM 1441 N N . LEU A 1 192 ? -10.781 -6.066 1.84 1 98.44 192 LEU A N 1
ATOM 1442 C CA . LEU A 1 192 ? -9.711 -6.492 0.942 1 98.44 192 LEU A CA 1
ATOM 1443 C C . LEU A 1 192 ? -10.227 -6.637 -0.486 1 98.44 192 LEU A C 1
ATOM 1445 O O . LEU A 1 192 ? -11.305 -7.195 -0.708 1 98.44 192 LEU A O 1
ATOM 1449 N N . VAL A 1 193 ? -9.547 -6.039 -1.377 1 98.69 193 VAL A N 1
ATOM 1450 C CA . VAL A 1 193 ? -9.719 -6.414 -2.777 1 98.69 193 VAL A CA 1
ATOM 1451 C C . VAL A 1 193 ? -8.477 -7.156 -3.268 1 98.69 193 VAL A C 1
ATOM 1453 O O . VAL A 1 193 ? -7.355 -6.66 -3.129 1 98.69 193 VAL A O 1
ATOM 1456 N N . LEU A 1 194 ? -8.641 -8.336 -3.707 1 98.56 194 LEU A N 1
ATOM 1457 C CA . LEU A 1 194 ? -7.602 -9.086 -4.402 1 98.56 194 LEU A CA 1
ATOM 1458 C C . LEU A 1 194 ? -7.727 -8.914 -5.914 1 98.56 194 LEU A C 1
ATOM 1460 O O . LEU A 1 194 ? -8.656 -9.453 -6.527 1 98.56 194 LEU A O 1
ATOM 1464 N N . ASP A 1 195 ? -6.816 -8.211 -6.527 1 98.62 195 ASP A N 1
ATOM 1465 C CA . ASP A 1 195 ? -6.883 -8.039 -7.977 1 98.62 195 ASP A CA 1
ATOM 1466 C C . ASP A 1 195 ? -6.148 -9.164 -8.695 1 98.62 195 ASP A C 1
ATOM 1468 O O . ASP A 1 195 ? -4.918 -9.234 -8.672 1 98.62 195 ASP A O 1
ATOM 1472 N N . CYS A 1 196 ? -6.879 -9.961 -9.391 1 97.69 196 CYS A N 1
ATOM 1473 C CA . CYS A 1 196 ? -6.316 -11.062 -10.164 1 97.69 196 CYS A CA 1
ATOM 1474 C C . CYS A 1 196 ? -6.398 -10.773 -11.664 1 97.69 196 CYS A C 1
ATOM 1476 O O . CYS A 1 196 ? -6.188 -11.664 -12.484 1 97.69 196 CYS A O 1
ATOM 1478 N N . SER A 1 197 ? -6.75 -9.578 -12.039 1 95.94 197 SER A N 1
ATOM 1479 C CA . SER A 1 197 ? -6.961 -9.234 -13.438 1 95.94 197 SER A CA 1
ATOM 1480 C C . SER A 1 197 ? -5.711 -8.602 -14.047 1 95.94 197 SER A C 1
ATOM 1482 O O . SER A 1 197 ? -5.469 -8.734 -15.25 1 95.94 197 SER A O 1
ATOM 1484 N N . GLY A 1 198 ? -4.996 -7.875 -13.227 1 95.12 198 GLY A N 1
ATOM 1485 C CA . GLY A 1 198 ? -3.881 -7.098 -13.742 1 95.12 198 GLY A CA 1
ATOM 1486 C C . GLY A 1 198 ? -4.32 -5.871 -14.523 1 95.12 198 GLY A C 1
ATOM 1487 O O . GLY A 1 198 ? -3.52 -5.258 -15.227 1 95.12 198 GLY A O 1
ATOM 1488 N N . HIS A 1 199 ? -5.582 -5.512 -14.438 1 96.5 199 HIS A N 1
ATOM 1489 C CA . HIS A 1 199 ? -6.148 -4.387 -15.172 1 96.5 199 HIS A CA 1
ATOM 1490 C C . HIS A 1 199 ? -6.164 -3.121 -14.32 1 96.5 199 HIS A C 1
ATOM 1492 O O . HIS A 1 199 ? -6.711 -3.119 -13.219 1 96.5 199 HIS A O 1
ATOM 1498 N N . GLU A 1 200 ? -5.629 -2.004 -14.852 1 98.19 200 GLU A N 1
ATOM 1499 C CA . GLU A 1 200 ? -5.496 -0.77 -14.086 1 98.19 200 GLU A CA 1
ATOM 1500 C C . GLU A 1 200 ? -6.855 -0.254 -13.625 1 98.19 200 GLU A C 1
ATOM 1502 O O . GLU A 1 200 ? -6.984 0.283 -12.523 1 98.19 200 GLU A O 1
ATOM 1507 N N . GLY A 1 201 ? -7.887 -0.375 -14.492 1 97.81 201 GLY A N 1
ATOM 1508 C CA . GLY A 1 201 ? -9.219 0.071 -14.125 1 97.81 201 GLY A CA 1
ATOM 1509 C C . GLY A 1 201 ? -9.789 -0.669 -12.93 1 97.81 201 GLY A C 1
ATOM 1510 O O . GLY A 1 201 ? -10.438 -0.066 -12.07 1 97.81 201 GLY A O 1
ATOM 1511 N N . ALA A 1 202 ? -9.547 -1.957 -12.891 1 97.88 202 ALA A N 1
ATOM 1512 C CA . ALA A 1 202 ? -10.008 -2.756 -11.758 1 97.88 202 ALA A CA 1
ATOM 1513 C C . ALA A 1 202 ? -9.305 -2.334 -10.469 1 97.88 202 ALA A C 1
ATOM 1515 O O . ALA A 1 202 ? -9.93 -2.26 -9.406 1 97.88 202 ALA A O 1
ATOM 1516 N N . VAL A 1 203 ? -8.008 -2.045 -10.539 1 98.5 203 VAL A N 1
ATOM 1517 C CA . VAL A 1 203 ? -7.238 -1.641 -9.367 1 98.5 203 VAL A CA 1
ATOM 1518 C C . VAL A 1 203 ? -7.727 -0.282 -8.875 1 98.5 203 VAL A C 1
ATOM 1520 O O . VAL A 1 203 ? -7.887 -0.074 -7.668 1 98.5 203 VAL A O 1
ATOM 1523 N N . LEU A 1 204 ? -7.965 0.634 -9.805 1 98.5 204 LEU A N 1
ATOM 1524 C CA . LEU A 1 204 ? -8.477 1.944 -9.422 1 98.5 204 LEU A CA 1
ATOM 1525 C C . LEU A 1 204 ? -9.82 1.817 -8.711 1 98.5 204 LEU A C 1
ATOM 1527 O O . LEU A 1 204 ? -10.023 2.41 -7.652 1 98.5 204 LEU A O 1
ATOM 1531 N N . ASP A 1 205 ? -10.758 1.035 -9.305 1 98.25 205 ASP A N 1
ATOM 1532 C CA . ASP A 1 205 ? -12.07 0.822 -8.703 1 98.25 205 ASP A CA 1
ATOM 1533 C C . ASP A 1 205 ? -11.938 0.136 -7.34 1 98.25 205 ASP A C 1
ATOM 1535 O O . ASP A 1 205 ? -12.719 0.41 -6.426 1 98.25 205 ASP A O 1
ATOM 1539 N N . ALA A 1 206 ? -10.953 -0.768 -7.246 1 98.44 206 ALA A N 1
ATOM 1540 C CA . ALA A 1 206 ? -10.672 -1.429 -5.973 1 98.44 206 ALA A CA 1
ATOM 1541 C C . ALA A 1 206 ? -10.312 -0.411 -4.895 1 98.44 206 ALA A C 1
ATOM 1543 O O . ALA A 1 206 ? -10.812 -0.487 -3.771 1 98.44 206 ALA A O 1
ATOM 1544 N N . CYS A 1 207 ? -9.492 0.58 -5.227 1 98.25 207 CYS A N 1
ATOM 1545 C CA . CYS A 1 207 ? -9.062 1.606 -4.285 1 98.25 207 CYS A CA 1
ATOM 1546 C C . CYS A 1 207 ? -10.234 2.492 -3.873 1 98.25 207 CYS A C 1
ATOM 1548 O O . CYS A 1 207 ? -10.195 3.133 -2.822 1 98.25 207 CYS A O 1
ATOM 1550 N N . ARG A 1 208 ? -11.258 2.496 -4.656 1 97.62 208 ARG A N 1
ATOM 1551 C CA . ARG A 1 208 ? -12.406 3.355 -4.383 1 97.62 208 ARG A CA 1
ATOM 1552 C C . ARG A 1 208 ? -13.445 2.627 -3.539 1 97.62 208 ARG A C 1
ATOM 1554 O O . ARG A 1 208 ? -14.227 3.26 -2.828 1 97.62 208 ARG A O 1
ATOM 1561 N N . ILE A 1 209 ? -13.406 1.269 -3.562 1 97.62 209 ILE A N 1
ATOM 1562 C CA . ILE A 1 209 ? -14.5 0.547 -2.922 1 97.62 209 ILE A CA 1
ATOM 1563 C C . ILE A 1 209 ? -14.07 0.085 -1.532 1 97.62 209 ILE A C 1
ATOM 1565 O O . ILE A 1 209 ? -14.914 -0.119 -0.651 1 97.62 209 ILE A O 1
ATOM 1569 N N . VAL A 1 210 ? -12.789 -0.153 -1.258 1 97.44 210 VAL A N 1
ATOM 1570 C CA . VAL A 1 210 ? -12.32 -0.708 0.006 1 97.44 210 VAL A CA 1
ATOM 1571 C C . VAL A 1 210 ? -12.625 0.264 1.145 1 97.44 210 VAL A C 1
ATOM 1573 O O . VAL A 1 210 ? -12.781 1.466 0.917 1 97.44 210 VAL A O 1
ATOM 1576 N N . ARG A 1 211 ? -12.797 -0.25 2.299 1 95.44 211 ARG A N 1
ATOM 1577 C CA . ARG A 1 211 ? -13 0.593 3.473 1 95.44 211 ARG A CA 1
ATOM 1578 C C . ARG A 1 211 ? -11.734 1.373 3.809 1 95.44 211 ARG A C 1
ATOM 1580 O O . ARG A 1 211 ? -10.648 1.034 3.336 1 95.44 211 ARG A O 1
ATOM 1587 N N . ARG A 1 212 ? -11.906 2.43 4.594 1 93.06 212 ARG A N 1
ATOM 1588 C CA . ARG A 1 212 ? -10.727 3.125 5.098 1 93.06 212 ARG A CA 1
ATOM 1589 C C . ARG A 1 212 ? -9.789 2.158 5.812 1 93.06 212 ARG A C 1
ATOM 1591 O O . ARG A 1 212 ? -10.227 1.325 6.605 1 93.06 212 ARG A O 1
ATOM 1598 N N . LEU A 1 213 ? -8.492 2.256 5.449 1 91.31 213 LEU A N 1
ATOM 1599 C CA . LEU A 1 213 ? -7.422 1.412 5.977 1 91.31 213 LEU A CA 1
ATOM 1600 C C . LEU A 1 213 ? -7.566 -0.021 5.477 1 91.31 213 LEU A C 1
ATOM 1602 O O . LEU A 1 213 ? -7.004 -0.947 6.062 1 91.31 213 LEU A O 1
ATOM 1606 N N . GLY A 1 214 ? -8.398 -0.204 4.438 1 95.12 214 GLY A N 1
ATOM 1607 C CA . GLY A 1 214 ? -8.469 -1.489 3.758 1 95.12 214 GLY A CA 1
ATOM 1608 C C . GLY A 1 214 ? -7.293 -1.734 2.83 1 95.12 214 GLY A C 1
ATOM 1609 O O . GLY A 1 214 ? -6.414 -0.879 2.689 1 95.12 214 GLY A O 1
ATOM 1610 N N . GLU A 1 215 ? -7.277 -2.916 2.17 1 97.06 215 GLU A N 1
ATOM 1611 C CA . GLU A 1 215 ? -6.121 -3.309 1.37 1 97.06 215 GLU A CA 1
ATOM 1612 C C . GLU A 1 215 ? -6.535 -3.686 -0.049 1 97.06 215 GLU A C 1
ATOM 1614 O O . GLU A 1 215 ? -7.59 -4.285 -0.255 1 97.06 215 GLU A O 1
ATOM 1619 N N . VAL A 1 216 ? -5.73 -3.279 -0.945 1 98.56 216 VAL A N 1
ATOM 1620 C CA . VAL A 1 216 ? -5.762 -3.74 -2.33 1 98.56 216 VAL A CA 1
ATOM 1621 C C . VAL A 1 216 ? -4.477 -4.5 -2.652 1 98.56 216 VAL A C 1
ATOM 1623 O O . VAL A 1 216 ? -3.387 -3.922 -2.631 1 98.56 216 VAL A O 1
ATOM 1626 N N . VAL A 1 217 ? -4.598 -5.781 -2.906 1 98.5 217 VAL A N 1
ATOM 1627 C CA . VAL A 1 217 ? -3.439 -6.641 -3.139 1 98.5 217 VAL A CA 1
ATOM 1628 C C . VAL A 1 217 ? -3.369 -7.023 -4.613 1 98.5 217 VAL A C 1
ATOM 1630 O O . VAL A 1 217 ? -4.344 -7.523 -5.18 1 98.5 217 VAL A O 1
ATOM 1633 N N . LEU A 1 218 ? -2.201 -6.766 -5.199 1 98.25 218 LEU A N 1
ATOM 1634 C CA . LEU A 1 218 ? -1.983 -7.082 -6.605 1 98.25 218 LEU A CA 1
ATOM 1635 C C . LEU A 1 218 ? -1.525 -8.523 -6.773 1 98.25 218 LEU A C 1
ATOM 1637 O O . LEU A 1 218 ? -0.388 -8.867 -6.438 1 98.25 218 LEU A O 1
ATOM 1641 N N . VAL A 1 219 ? -2.404 -9.312 -7.305 1 96.94 219 VAL A N 1
ATOM 1642 C CA . VAL A 1 219 ? -2.061 -10.695 -7.625 1 96.94 219 VAL A CA 1
ATOM 1643 C C . VAL A 1 219 ? -1.922 -10.859 -9.133 1 96.94 219 VAL A C 1
ATOM 1645 O O . VAL A 1 219 ? -1.041 -11.578 -9.609 1 96.94 219 VAL A O 1
ATOM 1648 N N . GLY A 1 220 ? -2.803 -10.211 -9.883 1 95.88 220 GLY A N 1
ATOM 1649 C CA . GLY A 1 220 ? -2.617 -10.141 -11.32 1 95.88 220 GLY A CA 1
ATOM 1650 C C . GLY A 1 220 ? -1.399 -9.328 -11.727 1 95.88 220 GLY A C 1
ATOM 1651 O O . GLY A 1 220 ? -1.286 -8.148 -11.375 1 95.88 220 GLY A O 1
ATOM 1652 N N . VAL A 1 221 ? -0.549 -9.914 -12.492 1 93 221 VAL A N 1
ATOM 1653 C CA . VAL A 1 221 ? 0.69 -9.258 -12.883 1 93 221 VAL A CA 1
ATOM 1654 C C . VAL A 1 221 ? 0.392 -8.164 -13.914 1 93 221 VAL A C 1
ATOM 1656 O O . VAL A 1 221 ? -0.336 -8.406 -14.883 1 93 221 VAL A O 1
ATOM 1659 N N . PRO A 1 222 ? 0.889 -7.008 -13.68 1 93.44 222 PRO A N 1
ATOM 1660 C CA . PRO A 1 222 ? 0.714 -5.949 -14.68 1 93.44 222 PRO A CA 1
ATOM 1661 C C . PRO A 1 222 ? 1.693 -6.066 -15.844 1 93.44 222 PRO A C 1
ATOM 1663 O O . PRO A 1 222 ? 2.609 -5.25 -15.969 1 93.44 222 PRO A O 1
ATOM 1666 N N . TRP A 1 223 ? 1.424 -6.898 -16.781 1 90.5 223 TRP A N 1
ATOM 1667 C CA . TRP A 1 223 ? 2.348 -7.266 -17.844 1 90.5 223 TRP A CA 1
ATOM 1668 C C . TRP A 1 223 ? 2.477 -6.141 -18.875 1 90.5 223 TRP A C 1
ATOM 1670 O O . TRP A 1 223 ? 3.543 -5.949 -19.453 1 90.5 223 TRP A O 1
ATOM 1680 N N . ARG A 1 224 ? 1.37 -5.414 -19.125 1 92 224 ARG A N 1
ATOM 1681 C CA . ARG A 1 224 ? 1.364 -4.348 -20.109 1 92 224 ARG A CA 1
ATOM 1682 C C . ARG A 1 224 ? 0.344 -3.273 -19.766 1 92 224 ARG A C 1
ATOM 1684 O O . ARG A 1 224 ? -0.565 -3.51 -18.969 1 92 224 ARG A O 1
ATOM 1691 N N . LYS A 1 225 ? 0.568 -2.146 -20.312 1 95.44 225 LYS A N 1
ATOM 1692 C CA . LYS A 1 225 ? -0.39 -1.057 -20.141 1 95.44 225 LYS A CA 1
ATOM 1693 C C . LYS A 1 225 ? -1.703 -1.367 -20.859 1 95.44 225 LYS A C 1
ATOM 1695 O O . LYS A 1 225 ? -1.712 -1.643 -22.062 1 95.44 225 LYS A O 1
ATOM 1700 N N . LEU A 1 226 ? -2.826 -1.289 -20.156 1 95.62 226 LEU A N 1
ATOM 1701 C CA . LEU A 1 226 ? -4.113 -1.677 -20.719 1 95.62 226 LEU A CA 1
ATOM 1702 C C . LEU A 1 226 ? -5.039 -0.471 -20.828 1 95.62 226 LEU A C 1
ATOM 1704 O O . LEU A 1 226 ? -6.043 -0.523 -21.547 1 95.62 226 LEU A O 1
ATOM 1708 N N . THR A 1 227 ? -4.734 0.583 -20.062 1 97.31 227 THR A N 1
ATOM 1709 C CA . THR A 1 227 ? -5.57 1.778 -20.062 1 97.31 227 THR A CA 1
ATOM 1710 C C . THR A 1 227 ? -4.711 3.039 -20.078 1 97.31 227 THR A C 1
ATOM 1712 O O . THR A 1 227 ? -3.482 2.961 -20 1 97.31 227 THR A O 1
ATOM 1715 N N . GLU A 1 228 ? -5.375 4.168 -20.172 1 97.12 228 GLU A N 1
ATOM 1716 C CA . GLU A 1 228 ? -4.695 5.457 -20.125 1 97.12 228 GLU A CA 1
ATOM 1717 C C . GLU A 1 228 ? -4.852 6.121 -18.75 1 97.12 228 GLU A C 1
ATOM 1719 O O . GLU A 1 228 ? -4.645 7.328 -18.625 1 97.12 228 GLU A O 1
ATOM 1724 N N . ILE A 1 229 ? -5.273 5.316 -17.828 1 97.69 229 ILE A N 1
ATOM 1725 C CA . ILE A 1 229 ? -5.41 5.852 -16.469 1 97.69 229 ILE A CA 1
ATOM 1726 C C . ILE A 1 229 ? -4.059 6.363 -15.984 1 97.69 229 ILE A C 1
ATOM 1728 O O . ILE A 1 229 ? -3.029 5.715 -16.188 1 97.69 229 ILE A O 1
ATOM 1732 N N . SER A 1 230 ? -4.082 7.512 -15.359 1 98 230 SER A N 1
ATOM 1733 C CA . SER A 1 230 ? -2.842 8.148 -14.922 1 98 230 SER A CA 1
ATOM 1734 C C . SER A 1 230 ? -2.438 7.684 -13.531 1 98 230 SER A C 1
ATOM 1736 O O . SER A 1 230 ? -3.277 7.215 -12.758 1 98 230 SER A O 1
ATOM 1738 N N . ALA A 1 231 ? -1.149 7.82 -13.266 1 98.38 231 ALA A N 1
ATOM 1739 C CA . ALA A 1 231 ? -0.661 7.578 -11.914 1 98.38 231 ALA A CA 1
ATOM 1740 C C . ALA A 1 231 ? -1.363 8.484 -10.906 1 98.38 231 ALA A C 1
ATOM 1742 O O . ALA A 1 231 ? -1.627 8.078 -9.773 1 98.38 231 ALA A O 1
ATOM 1743 N N . HIS A 1 232 ? -1.673 9.695 -11.297 1 98.19 232 HIS A N 1
ATOM 1744 C CA . HIS A 1 232 ? -2.332 10.648 -10.406 1 98.19 232 HIS A CA 1
ATOM 1745 C C . HIS A 1 232 ? -3.688 10.117 -9.945 1 98.19 232 HIS A C 1
ATOM 1747 O O . HIS A 1 232 ? -4.027 10.203 -8.766 1 98.19 232 HIS A O 1
ATOM 1753 N N . GLU A 1 233 ? -4.426 9.578 -10.883 1 97.75 233 GLU A N 1
ATOM 1754 C CA . GLU A 1 233 ? -5.742 9.055 -10.539 1 97.75 233 GLU A CA 1
ATOM 1755 C C . GLU A 1 233 ? -5.637 7.945 -9.492 1 97.75 233 GLU A C 1
ATOM 1757 O O . GLU A 1 233 ? -6.434 7.895 -8.555 1 97.75 233 GLU A O 1
ATOM 1762 N N . LEU A 1 234 ? -4.652 7.094 -9.688 1 98.25 234 LEU A N 1
ATOM 1763 C CA . LEU A 1 234 ? -4.441 6 -8.742 1 98.25 234 LEU A CA 1
ATOM 1764 C C . LEU A 1 234 ? -3.979 6.527 -7.391 1 98.25 234 LEU A C 1
ATOM 1766 O O . LEU A 1 234 ? -4.527 6.148 -6.355 1 98.25 234 LEU A O 1
ATOM 1770 N N . LEU A 1 235 ? -3.016 7.449 -7.363 1 98.38 235 LEU A N 1
ATOM 1771 C CA . LEU A 1 235 ? -2.463 7.984 -6.125 1 98.38 235 LEU A CA 1
ATOM 1772 C C . LEU A 1 235 ? -3.51 8.797 -5.367 1 98.38 235 LEU A C 1
ATOM 1774 O O . LEU A 1 235 ? -3.537 8.781 -4.137 1 98.38 235 LEU A O 1
ATOM 1778 N N . ASN A 1 236 ? -4.344 9.477 -6.129 1 97.81 236 ASN A N 1
ATOM 1779 C CA . ASN A 1 236 ? -5.449 10.211 -5.516 1 97.81 236 ASN A CA 1
ATOM 1780 C C . ASN A 1 236 ? -6.391 9.281 -4.758 1 97.81 236 ASN A C 1
ATOM 1782 O O . ASN A 1 236 ? -6.754 9.555 -3.613 1 97.81 236 ASN A O 1
ATOM 1786 N N . ALA A 1 237 ? -6.75 8.164 -5.398 1 97.62 237 ALA A N 1
ATOM 1787 C CA . ALA A 1 237 ? -7.648 7.199 -4.773 1 97.62 237 ALA A CA 1
ATOM 1788 C C . ALA A 1 237 ? -6.996 6.562 -3.549 1 97.62 237 ALA A C 1
ATOM 1790 O O . ALA A 1 237 ? -7.645 6.395 -2.512 1 97.62 237 ALA A O 1
ATOM 1791 N N . VAL A 1 238 ? -5.707 6.184 -3.643 1 98.19 238 VAL A N 1
ATOM 1792 C CA . VAL A 1 238 ? -4.988 5.566 -2.533 1 98.19 238 VAL A CA 1
ATOM 1793 C C . VAL A 1 238 ? -4.938 6.531 -1.349 1 98.19 238 VAL A C 1
ATOM 1795 O O . VAL A 1 238 ? -5.203 6.137 -0.21 1 98.19 238 VAL A O 1
ATOM 1798 N N . PHE A 1 239 ? -4.625 7.805 -1.637 1 97.31 239 PHE A N 1
ATOM 1799 C CA . PHE A 1 239 ? -4.449 8.789 -0.576 1 97.31 239 PHE A CA 1
ATOM 1800 C C . PHE A 1 239 ? -5.773 9.078 0.119 1 97.31 239 PHE A C 1
ATOM 1802 O O . PHE A 1 239 ? -5.898 8.891 1.33 1 97.31 239 PHE A O 1
ATOM 1809 N N . PHE A 1 240 ? -6.777 9.422 -0.608 1 95 240 PHE A N 1
ATOM 1810 C CA . PHE A 1 240 ? -7.988 9.984 -0.021 1 95 240 PHE A CA 1
ATOM 1811 C C . PHE A 1 240 ? -8.867 8.875 0.558 1 95 240 PHE A C 1
ATOM 1813 O O . PHE A 1 240 ? -9.664 9.125 1.469 1 95 240 PHE A O 1
ATOM 1820 N N . ASN A 1 241 ? -8.688 7.684 0.066 1 94.69 241 ASN A N 1
ATOM 1821 C CA . ASN A 1 241 ? -9.477 6.586 0.609 1 94.69 241 ASN A CA 1
ATOM 1822 C C . ASN A 1 241 ? -8.703 5.797 1.661 1 94.69 241 ASN A C 1
ATOM 1824 O O . ASN A 1 241 ? -9.164 4.754 2.123 1 94.69 241 ASN A O 1
ATOM 1828 N N . LEU A 1 242 ? -7.488 6.289 2.029 1 95.81 242 LEU A N 1
ATOM 1829 C CA . LEU A 1 242 ? -6.668 5.68 3.07 1 95.81 242 LEU A CA 1
ATOM 1830 C C . LEU A 1 242 ? -6.402 4.207 2.762 1 95.81 242 LEU A C 1
ATOM 1832 O O . LEU A 1 242 ? -6.582 3.346 3.625 1 95.81 242 LEU A O 1
ATOM 1836 N N . VAL A 1 243 ? -5.969 3.949 1.535 1 97 243 VAL A N 1
ATOM 1837 C CA . VAL A 1 243 ? -5.812 2.588 1.038 1 97 243 VAL A CA 1
ATOM 1838 C C . VAL A 1 243 ? -4.379 2.113 1.271 1 97 243 VAL A C 1
ATOM 1840 O O . VAL A 1 243 ? -3.436 2.902 1.181 1 97 243 VAL A O 1
ATOM 1843 N N . THR A 1 244 ? -4.16 0.872 1.597 1 97.69 244 THR A N 1
ATOM 1844 C CA . THR A 1 244 ? -2.893 0.172 1.425 1 97.69 244 THR A CA 1
ATOM 1845 C C . THR A 1 244 ? -2.896 -0.646 0.136 1 97.69 244 THR A C 1
ATOM 1847 O O . THR A 1 244 ? -3.674 -1.591 -0.004 1 97.69 244 THR A O 1
ATOM 1850 N N . LEU A 1 245 ? -2.127 -0.213 -0.804 1 98.56 245 LEU A N 1
ATOM 1851 C CA . LEU A 1 245 ? -1.916 -0.92 -2.062 1 98.56 245 LEU A CA 1
ATOM 1852 C C . LEU A 1 245 ? -0.588 -1.669 -2.049 1 98.56 245 LEU A C 1
ATOM 1854 O O . LEU A 1 245 ? 0.469 -1.064 -1.854 1 98.56 245 LEU A O 1
ATOM 1858 N N . ARG A 1 246 ? -0.625 -3.021 -2.297 1 97.69 246 ARG A N 1
ATOM 1859 C CA . ARG A 1 246 ? 0.649 -3.725 -2.182 1 97.69 246 ARG A CA 1
ATOM 1860 C C . ARG A 1 246 ? 0.72 -4.895 -3.156 1 97.69 246 ARG A C 1
ATOM 1862 O O . ARG A 1 246 ? -0.308 -5.359 -3.65 1 97.69 246 ARG A O 1
ATOM 1869 N N . SER A 1 247 ? 1.913 -5.316 -3.311 1 96.38 247 SER A N 1
ATOM 1870 C CA . SER A 1 247 ? 2.182 -6.512 -4.102 1 96.38 247 SER A CA 1
ATOM 1871 C C . SER A 1 247 ? 1.673 -7.766 -3.396 1 96.38 247 SER A C 1
ATOM 1873 O O . SER A 1 247 ? 1.79 -7.891 -2.176 1 96.38 247 SER A O 1
ATOM 1875 N N . GLY A 1 248 ? 1.081 -8.672 -4.152 1 94.25 248 GLY A N 1
ATOM 1876 C CA . GLY A 1 248 ? 0.69 -9.984 -3.652 1 94.25 248 GLY A CA 1
ATOM 1877 C C . GLY A 1 248 ? 1.563 -11.109 -4.176 1 94.25 248 GLY A C 1
ATOM 1878 O O . GLY A 1 248 ? 1.156 -12.273 -4.172 1 94.25 248 GLY A O 1
ATOM 1879 N N . TRP A 1 249 ? 2.77 -10.672 -4.613 1 90.75 249 TRP A N 1
ATOM 1880 C CA . TRP A 1 249 ? 3.689 -11.688 -5.125 1 90.75 249 TRP A CA 1
ATOM 1881 C C . TRP A 1 249 ? 4.078 -12.672 -4.031 1 90.75 249 TRP A C 1
ATOM 1883 O O . TRP A 1 249 ? 4.336 -12.273 -2.893 1 90.75 249 TRP A O 1
ATOM 1893 N N . GLU A 1 250 ? 4.09 -13.898 -4.344 1 88.62 250 GLU A N 1
ATOM 1894 C CA . GLU A 1 250 ? 4.238 -14.977 -3.369 1 88.62 250 GLU A CA 1
ATOM 1895 C C . GLU A 1 250 ? 5.609 -14.93 -2.697 1 88.62 250 GLU A C 1
ATOM 1897 O O . GLU A 1 250 ? 5.805 -15.508 -1.627 1 88.62 250 GLU A O 1
ATOM 1902 N N . TRP A 1 251 ? 6.52 -14.234 -3.26 1 83.12 251 TRP A N 1
ATOM 1903 C CA . TRP A 1 251 ? 7.875 -14.164 -2.725 1 83.12 251 TRP A CA 1
ATOM 1904 C C . TRP A 1 251 ? 7.922 -13.289 -1.474 1 83.12 251 TRP A C 1
ATOM 1906 O O . TRP A 1 251 ? 8.992 -13.07 -0.902 1 83.12 251 TRP A O 1
ATOM 1916 N N . GLU A 1 252 ? 6.742 -12.828 -1.114 1 83.81 252 GLU A N 1
ATOM 1917 C CA . GLU A 1 252 ? 6.605 -12.211 0.201 1 83.81 252 GLU A CA 1
ATOM 1918 C C . GLU A 1 252 ? 6.945 -13.203 1.314 1 83.81 252 GLU A C 1
ATOM 1920 O O . GLU A 1 252 ? 7.375 -12.797 2.396 1 83.81 252 GLU A O 1
ATOM 1925 N N . LEU A 1 253 ? 6.734 -14.469 1.057 1 80.69 253 LEU A N 1
ATOM 1926 C CA . LEU A 1 253 ? 7.008 -15.531 2.016 1 80.69 253 LEU A CA 1
ATOM 1927 C C . LEU A 1 253 ? 8.305 -16.266 1.665 1 80.69 253 LEU A C 1
ATOM 1929 O O . LEU A 1 253 ? 8.68 -16.344 0.493 1 80.69 253 LEU A O 1
ATOM 1933 N N . PRO A 1 254 ? 8.961 -16.75 2.703 1 82.88 254 PRO A N 1
ATOM 1934 C CA . PRO A 1 254 ? 10.094 -17.609 2.373 1 82.88 254 PRO A CA 1
ATOM 1935 C C . PRO A 1 254 ? 9.68 -18.859 1.604 1 82.88 254 PRO A C 1
ATOM 1937 O O . PRO A 1 254 ? 8.555 -19.344 1.756 1 82.88 254 PRO A O 1
ATOM 1940 N N . VAL A 1 255 ? 10.578 -19.312 0.809 1 86.69 255 VAL A N 1
ATOM 1941 C CA . VAL A 1 255 ? 10.305 -20.516 0.022 1 86.69 255 VAL A CA 1
ATOM 1942 C C . VAL A 1 255 ? 10.016 -21.688 0.954 1 86.69 255 VAL A C 1
ATOM 1944 O O . VAL A 1 255 ? 9.055 -22.438 0.746 1 86.69 255 VAL A O 1
ATOM 1947 N N . HIS A 1 256 ? 10.922 -21.844 1.993 1 85.75 256 HIS A N 1
ATOM 1948 C CA . HIS A 1 256 ? 10.742 -22.859 3.02 1 85.75 256 HIS A CA 1
ATOM 1949 C C . HIS A 1 256 ? 10.727 -22.25 4.414 1 85.75 256 HIS A C 1
ATOM 1951 O O . HIS A 1 256 ? 11.461 -21.297 4.684 1 85.75 256 HIS A O 1
ATOM 1957 N N . ALA A 1 257 ? 9.773 -22.844 5.219 1 73.81 257 ALA A N 1
ATOM 1958 C CA . ALA A 1 257 ? 9.82 -22.469 6.629 1 73.81 257 ALA A CA 1
ATOM 1959 C C . ALA A 1 257 ? 10.961 -23.172 7.352 1 73.81 257 ALA A C 1
ATOM 1961 O O . ALA A 1 257 ? 11.336 -24.281 6.988 1 73.81 257 ALA A O 1
ATOM 1962 N N . ARG A 1 258 ? 11.742 -22.344 8.109 1 65.38 258 ARG A N 1
ATOM 1963 C CA . ARG A 1 258 ? 12.805 -22.984 8.875 1 65.38 258 ARG A CA 1
ATOM 1964 C C . ARG A 1 258 ? 12.586 -22.797 10.367 1 65.38 258 ARG A C 1
ATOM 1966 O O . ARG A 1 258 ? 12.195 -21.719 10.82 1 65.38 258 ARG A O 1
ATOM 1973 N N . ALA A 1 259 ? 12.477 -23.969 11.102 1 58.97 259 ALA A N 1
ATOM 1974 C CA . ALA A 1 259 ? 12.398 -23.891 12.555 1 58.97 259 ALA A CA 1
ATOM 1975 C C . ALA A 1 259 ? 13.672 -23.281 13.141 1 58.97 259 ALA A C 1
ATOM 1977 O O . ALA A 1 259 ? 14.727 -23.297 12.492 1 58.97 259 ALA A O 1
ATOM 1978 N N . PHE A 1 260 ? 13.414 -22.484 14.234 1 58.41 260 PHE A N 1
ATOM 1979 C CA . PHE A 1 260 ? 14.57 -21.969 14.961 1 58.41 260 PHE A CA 1
ATOM 1980 C C . PHE A 1 260 ? 15.531 -23.094 15.328 1 58.41 260 PHE A C 1
ATOM 1982 O O . PHE A 1 260 ? 15.117 -24.125 15.859 1 58.41 260 PHE A O 1
ATOM 1989 N N . GLU A 1 261 ? 16.609 -23.109 14.602 1 58.62 261 GLU A N 1
ATOM 1990 C CA . GLU A 1 261 ? 17.688 -24 15.039 1 58.62 261 GLU A CA 1
ATOM 1991 C C . GLU A 1 261 ? 18.828 -23.203 15.656 1 58.62 261 GLU A C 1
ATOM 1993 O O . GLU A 1 261 ? 19.359 -22.281 15.031 1 58.62 261 GLU A O 1
ATOM 1998 N N . TRP A 1 262 ? 18.875 -23.469 16.875 1 57.31 262 TRP A N 1
ATOM 1999 C CA . TRP A 1 262 ? 19.922 -22.781 17.641 1 57.31 262 TRP A CA 1
ATOM 2000 C C . TRP A 1 262 ? 21.203 -22.703 16.828 1 57.31 262 TRP A C 1
ATOM 2002 O O . TRP A 1 262 ? 21.875 -21.656 16.828 1 57.31 262 TRP A O 1
ATOM 2012 N N . GLU A 1 263 ? 21.422 -23.719 16.109 1 57.47 263 GLU A N 1
ATOM 2013 C CA . GLU A 1 263 ? 22.656 -23.797 15.344 1 57.47 263 GLU A CA 1
ATOM 2014 C C . GLU A 1 263 ? 22.641 -22.859 14.141 1 57.47 263 GLU A C 1
ATOM 2016 O O . GLU A 1 263 ? 23.688 -22.516 13.586 1 57.47 263 GLU A O 1
ATOM 2021 N N . GLU A 1 264 ? 21.484 -22.562 13.922 1 54.62 264 GLU A N 1
ATOM 2022 C CA . GLU A 1 264 ? 21.344 -21.703 12.75 1 54.62 264 GLU A CA 1
ATOM 2023 C C . GLU A 1 264 ? 21.078 -20.266 13.156 1 54.62 264 GLU A C 1
ATOM 2025 O O . GLU A 1 264 ? 20.609 -19.453 12.344 1 54.62 264 GLU A O 1
ATOM 2030 N N . LEU A 1 265 ? 21.25 -20.203 14.469 1 55.09 265 LEU A N 1
ATOM 2031 C CA . LEU A 1 265 ? 20.969 -18.875 15.023 1 55.09 265 LEU A CA 1
ATOM 2032 C C . LEU A 1 265 ? 21.531 -17.781 14.125 1 55.09 265 LEU A C 1
ATOM 2034 O O . LEU A 1 265 ? 20.906 -16.734 13.945 1 55.09 265 LEU A O 1
ATOM 2038 N N . LEU A 1 266 ? 22.625 -18.172 13.555 1 53.66 266 LEU A N 1
ATOM 2039 C CA . LEU A 1 266 ? 23.297 -17.141 12.758 1 53.66 266 LEU A CA 1
ATOM 2040 C C . LEU A 1 266 ? 22.75 -17.125 11.328 1 53.66 266 LEU A C 1
ATOM 2042 O O . LEU A 1 266 ? 23.016 -16.188 10.57 1 53.66 266 LEU A O 1
ATOM 2046 N N . GLY A 1 267 ? 22.094 -18.25 11 1 52.78 267 GLY A N 1
ATOM 2047 C CA . GLY A 1 267 ? 21.656 -18.344 9.617 1 52.78 267 GLY A CA 1
ATOM 2048 C C . GLY A 1 267 ? 20.359 -17.594 9.367 1 52.78 267 GLY A C 1
ATOM 2049 O O . GLY A 1 267 ? 19.734 -17.75 8.305 1 52.78 267 GLY A O 1
ATOM 2050 N N . GLY A 1 268 ? 20.047 -16.641 10.164 1 52.56 268 GLY A N 1
ATOM 2051 C CA . GLY A 1 268 ? 18.844 -15.82 10.016 1 52.56 268 GLY A CA 1
ATOM 2052 C C . GLY A 1 268 ? 17.578 -16.547 10.414 1 52.56 268 GLY A C 1
ATOM 2053 O O . GLY A 1 268 ? 17.391 -17.719 10.078 1 52.56 268 GLY A O 1
ATOM 2054 N N . TYR A 1 269 ? 17.234 -16.562 11.609 1 51.62 269 TYR A N 1
ATOM 2055 C CA . TYR A 1 269 ? 15.984 -17.078 12.148 1 51.62 269 TYR A CA 1
ATOM 2056 C C . TYR A 1 269 ? 14.797 -16.641 11.297 1 51.62 269 TYR A C 1
ATOM 2058 O O . TYR A 1 269 ? 14.609 -15.453 11.055 1 51.62 269 TYR A O 1
ATOM 2066 N N . ASN A 1 270 ? 14.555 -17.531 10.281 1 57 270 ASN A N 1
ATOM 2067 C CA . ASN A 1 270 ? 13.312 -17.203 9.586 1 57 270 ASN A CA 1
ATOM 2068 C C . ASN A 1 270 ? 12.094 -17.719 10.352 1 57 270 ASN A C 1
ATOM 2070 O O . ASN A 1 270 ? 11.836 -18.922 10.391 1 57 270 ASN A O 1
ATOM 2074 N N . ASN A 1 271 ? 11.641 -17.109 11.383 1 58.06 271 ASN A N 1
ATOM 2075 C CA . ASN A 1 271 ? 10.484 -17.484 12.188 1 58.06 271 ASN A CA 1
ATOM 2076 C C . ASN A 1 271 ? 9.18 -17.312 11.422 1 58.06 271 ASN A C 1
ATOM 2078 O O . ASN A 1 271 ? 8.117 -17.141 12.031 1 58.06 271 ASN A O 1
ATOM 2082 N N . ALA A 1 272 ? 9.438 -17.578 10.07 1 65.5 272 ALA A N 1
ATOM 2083 C CA . ALA A 1 272 ? 8.195 -17.359 9.328 1 65.5 272 ALA A CA 1
ATOM 2084 C C . ALA A 1 272 ? 7.23 -18.531 9.531 1 65.5 272 ALA A C 1
ATOM 2086 O O . ALA A 1 272 ? 7.613 -19.688 9.383 1 65.5 272 ALA A O 1
ATOM 2087 N N . ARG A 1 273 ? 6.098 -18.297 9.984 1 66 273 ARG A N 1
ATOM 2088 C CA . ARG A 1 273 ? 5.055 -19.281 10.227 1 66 273 ARG A CA 1
ATOM 2089 C C . ARG A 1 273 ? 4.535 -19.875 8.914 1 66 273 ARG A C 1
ATOM 2091 O O . ARG A 1 273 ? 4.016 -20.984 8.891 1 66 273 ARG A O 1
ATOM 2098 N N . HIS A 1 274 ? 4.73 -19.172 7.836 1 80.81 274 HIS A N 1
ATOM 2099 C CA . HIS A 1 274 ? 4.223 -19.578 6.531 1 80.81 274 HIS A CA 1
ATOM 2100 C C . HIS A 1 274 ? 5.328 -19.547 5.48 1 80.81 274 HIS A C 1
ATOM 2102 O O . HIS A 1 274 ? 6.309 -18.812 5.617 1 80.81 274 HIS A O 1
ATOM 2108 N N . SER A 1 275 ? 5.266 -20.453 4.547 1 87.88 275 SER A N 1
ATOM 2109 C CA . SER A 1 275 ? 6.191 -20.531 3.426 1 87.88 275 SER A CA 1
ATOM 2110 C C . SER A 1 275 ? 5.473 -20.906 2.139 1 87.88 275 SER A C 1
ATOM 2112 O O . SER A 1 275 ? 4.32 -21.359 2.17 1 87.88 275 SER A O 1
ATOM 2114 N N . VAL A 1 276 ? 6.129 -20.703 1.046 1 91.12 276 VAL A N 1
ATOM 2115 C CA . VAL A 1 276 ? 5.566 -21.031 -0.262 1 91.12 276 VAL A CA 1
ATOM 2116 C C . VAL A 1 276 ? 5.27 -22.516 -0.345 1 91.12 276 VAL A C 1
ATOM 2118 O O . VAL A 1 276 ? 4.152 -22.922 -0.693 1 91.12 276 VAL A O 1
ATOM 2121 N N . PHE A 1 277 ? 6.133 -23.375 0.082 1 92.25 277 PHE A N 1
ATOM 2122 C CA . PHE A 1 277 ? 5.934 -24.812 -0.02 1 92.25 277 PHE A CA 1
ATOM 2123 C C . PHE A 1 277 ? 4.98 -25.297 1.062 1 92.25 277 PHE A C 1
ATOM 2125 O O . PHE A 1 277 ? 4.273 -26.297 0.87 1 92.25 277 PHE A O 1
ATOM 2132 N N . GLY A 1 278 ? 4.98 -24.562 2.205 1 90.62 278 GLY A N 1
ATOM 2133 C CA . GLY A 1 278 ? 3.918 -24.844 3.16 1 90.62 278 GLY A CA 1
ATOM 2134 C C . GLY A 1 278 ? 2.533 -24.578 2.602 1 90.62 278 GLY A C 1
ATOM 2135 O O . GLY A 1 278 ? 1.582 -25.297 2.914 1 90.62 278 GLY A O 1
ATOM 2136 N N . GLY A 1 279 ? 2.49 -23.562 1.766 1 92.75 279 GLY A N 1
ATOM 2137 C CA . GLY A 1 279 ? 1.249 -23.266 1.074 1 92.75 279 GLY A CA 1
ATOM 2138 C C . GLY A 1 279 ? 0.839 -24.328 0.078 1 92.75 279 GLY A C 1
ATOM 2139 O O . GLY A 1 279 ? -0.337 -24.688 -0.006 1 92.75 279 GLY A O 1
ATOM 2140 N N . PHE A 1 280 ? 1.819 -24.859 -0.637 1 96.06 280 PHE A N 1
ATOM 2141 C CA . PHE A 1 280 ? 1.522 -25.938 -1.571 1 96.06 280 PHE A CA 1
ATOM 2142 C C . PHE A 1 280 ? 1.003 -27.156 -0.833 1 96.06 280 PHE A C 1
ATOM 2144 O O . PHE A 1 280 ? 0.033 -27.781 -1.265 1 96.06 280 PHE A O 1
ATOM 2151 N N . ALA A 1 281 ? 1.615 -27.484 0.268 1 95.19 281 ALA A N 1
ATOM 2152 C CA . ALA A 1 281 ? 1.172 -28.625 1.056 1 95.19 281 ALA A CA 1
ATOM 2153 C C . ALA A 1 281 ? -0.264 -28.438 1.536 1 95.19 281 ALA A C 1
ATOM 2155 O O . ALA A 1 281 ? -1.077 -29.359 1.453 1 95.19 281 ALA A O 1
ATOM 2156 N N . ARG A 1 282 ? -0.551 -27.266 1.972 1 94 282 ARG A N 1
ATOM 2157 C CA . ARG A 1 282 ? -1.902 -26.938 2.42 1 94 282 ARG A CA 1
ATOM 2158 C C . ARG A 1 282 ? -2.898 -27.031 1.269 1 94 282 ARG A C 1
ATOM 2160 O O . ARG A 1 282 ? -3.994 -27.578 1.431 1 94 282 ARG A O 1
ATOM 2167 N N . ALA A 1 283 ? -2.525 -26.516 0.148 1 97.12 283 ALA A N 1
ATOM 2168 C CA . ALA A 1 283 ? -3.377 -26.594 -1.036 1 97.12 283 ALA A CA 1
ATOM 2169 C C . ALA A 1 283 ? -3.672 -28.031 -1.414 1 97.12 283 ALA A C 1
ATOM 2171 O O . ALA A 1 283 ? -4.82 -28.391 -1.692 1 97.12 283 ALA A O 1
ATOM 2172 N N . LEU A 1 284 ? -2.648 -28.859 -1.373 1 97.75 284 LEU A N 1
ATOM 2173 C CA . LEU A 1 284 ? -2.812 -30.281 -1.7 1 97.75 284 LEU A CA 1
ATOM 2174 C C . LEU A 1 284 ? -3.77 -30.953 -0.725 1 97.75 284 LEU A C 1
ATOM 2176 O O . LEU A 1 284 ? -4.629 -31.734 -1.135 1 97.75 284 LEU A O 1
ATOM 2180 N N . ASP A 1 285 ? -3.648 -30.594 0.498 1 96.06 285 ASP A N 1
ATOM 2181 C CA . ASP A 1 285 ? -4.547 -31.156 1.505 1 96.06 285 ASP A CA 1
ATOM 2182 C C . ASP A 1 285 ? -5.992 -30.75 1.244 1 96.06 285 ASP A C 1
ATOM 2184 O O . ASP A 1 285 ? -6.902 -31.578 1.303 1 96.06 285 ASP A O 1
ATOM 2188 N N . TRP A 1 286 ? -6.18 -29.5 0.923 1 95.81 286 TRP A N 1
ATOM 2189 C CA . TRP A 1 286 ? -7.527 -28.984 0.695 1 95.81 286 TRP A CA 1
ATOM 2190 C C . TRP A 1 286 ? -8.141 -29.594 -0.562 1 95.81 286 TRP A C 1
ATOM 2192 O O . TRP A 1 286 ? -9.336 -29.859 -0.61 1 95.81 286 TRP A O 1
ATOM 2202 N N . LEU A 1 287 ? -7.332 -29.812 -1.538 1 97.12 287 LEU A N 1
ATOM 2203 C CA . LEU A 1 287 ? -7.785 -30.5 -2.742 1 97.12 287 LEU A CA 1
ATOM 2204 C C . LEU A 1 287 ? -8.172 -31.938 -2.434 1 97.12 287 LEU A C 1
ATOM 2206 O O . LEU A 1 287 ? -9.211 -32.406 -2.889 1 97.12 287 LEU A O 1
ATOM 2210 N N . ALA A 1 288 ? -7.395 -32.594 -1.655 1 96.81 288 ALA A N 1
ATOM 2211 C CA . ALA A 1 288 ? -7.648 -33.969 -1.295 1 96.81 288 ALA A CA 1
ATOM 2212 C C . ALA A 1 288 ? -8.922 -34.125 -0.468 1 96.81 288 ALA A C 1
ATOM 2214 O O . ALA A 1 288 ? -9.641 -35.125 -0.568 1 96.81 288 ALA A O 1
ATOM 2215 N N . GLU A 1 289 ? -9.211 -33.094 0.274 1 94.56 289 GLU A N 1
ATOM 2216 C CA . GLU A 1 289 ? -10.398 -33.094 1.123 1 94.56 289 GLU A CA 1
ATOM 2217 C C . GLU A 1 289 ? -11.648 -32.719 0.32 1 94.56 289 GLU A C 1
ATOM 2219 O O . GLU A 1 289 ? -12.758 -32.719 0.852 1 94.56 289 GLU A O 1
ATOM 2224 N N . GLY A 1 290 ? -11.422 -32.312 -0.904 1 94.38 290 GLY A N 1
ATOM 2225 C CA . GLY A 1 290 ? -12.539 -31.984 -1.769 1 94.38 290 GLY A CA 1
ATOM 2226 C C . GLY A 1 290 ? -13.133 -30.625 -1.481 1 94.38 290 GLY A C 1
ATOM 2227 O O . GLY A 1 290 ? -14.32 -30.391 -1.724 1 94.38 290 GLY A O 1
ATOM 2228 N N . ARG A 1 291 ? -12.297 -29.688 -1.011 1 93.75 291 ARG A N 1
ATOM 2229 C CA . ARG A 1 291 ? -12.805 -28.375 -0.6 1 93.75 291 ARG A CA 1
ATOM 2230 C C . ARG A 1 291 ? -12.945 -27.438 -1.796 1 93.75 291 ARG A C 1
ATOM 2232 O O . ARG A 1 291 ? -13.602 -26.406 -1.707 1 93.75 291 ARG A O 1
ATOM 2239 N N . ILE A 1 292 ? -12.312 -27.797 -2.893 1 95.81 292 ILE A N 1
ATOM 2240 C CA . ILE A 1 292 ? -12.344 -26.984 -4.098 1 95.81 292 ILE A CA 1
ATOM 2241 C C . ILE A 1 292 ? -13.219 -27.641 -5.156 1 95.81 292 ILE A C 1
ATOM 2243 O O . ILE A 1 292 ? -13.008 -28.797 -5.508 1 95.81 292 ILE A O 1
ATOM 2247 N N . GLU A 1 293 ? -14.148 -26.859 -5.621 1 93.88 293 GLU A N 1
ATOM 2248 C CA . GLU A 1 293 ? -15.055 -27.344 -6.66 1 93.88 293 GLU A CA 1
ATOM 2249 C C . GLU A 1 293 ? -14.531 -26.984 -8.055 1 93.88 293 GLU A C 1
ATOM 2251 O O . GLU A 1 293 ? -14.367 -25.812 -8.383 1 93.88 293 GLU A O 1
ATOM 2256 N N . LEU A 1 294 ? -14.398 -27.922 -8.898 1 90.06 294 LEU A N 1
ATOM 2257 C CA . LEU A 1 294 ? -13.844 -27.672 -10.227 1 90.06 294 LEU A CA 1
ATOM 2258 C C . LEU A 1 294 ? -14.875 -27.953 -11.305 1 90.06 294 LEU A C 1
ATOM 2260 O O . LEU A 1 294 ? -14.805 -27.391 -12.406 1 90.06 294 LEU A O 1
ATOM 2264 N N . GLY A 1 295 ? -16.078 -28.547 -10.969 1 76.25 295 GLY A N 1
ATOM 2265 C CA . GLY A 1 295 ? -17.266 -28.719 -11.766 1 76.25 295 GLY A CA 1
ATOM 2266 C C . GLY A 1 295 ? -16.984 -28.859 -13.25 1 76.25 295 GLY A C 1
ATOM 2267 O O . GLY A 1 295 ? -17.672 -28.25 -14.078 1 76.25 295 GLY A O 1
ATOM 2268 N N . GLY A 1 296 ? -15.953 -29.547 -13.742 1 88.38 296 GLY A N 1
ATOM 2269 C CA . GLY A 1 296 ? -15.719 -29.703 -15.172 1 88.38 296 GLY A CA 1
ATOM 2270 C C . GLY A 1 296 ? -14.875 -28.594 -15.766 1 88.38 296 GLY A C 1
ATOM 2271 O O . GLY A 1 296 ? -14.891 -28.375 -16.984 1 88.38 296 GLY A O 1
ATOM 2272 N N . LEU A 1 297 ? -14.234 -27.875 -15.047 1 94.56 297 LEU A N 1
ATOM 2273 C CA . LEU A 1 297 ? -13.508 -26.688 -15.492 1 94.56 297 LEU A CA 1
ATOM 2274 C C . LEU A 1 297 ? -12.078 -27.047 -15.891 1 94.56 297 LEU A C 1
ATOM 2276 O O . LEU A 1 297 ? -11.289 -26.172 -16.219 1 94.56 297 LEU A O 1
ATOM 2280 N N . LEU A 1 298 ? -11.781 -28.312 -15.867 1 95.81 298 LEU A N 1
ATOM 2281 C CA . LEU A 1 298 ? -10.453 -28.797 -16.203 1 95.81 298 LEU A CA 1
ATOM 2282 C C . LEU A 1 298 ? -10.453 -29.484 -17.578 1 95.81 298 LEU A C 1
ATOM 2284 O O . LEU A 1 298 ? -11.352 -30.281 -17.875 1 95.81 298 LEU A O 1
ATOM 2288 N N . ARG A 1 299 ? -9.531 -29.062 -18.375 1 95.94 299 ARG A N 1
ATOM 2289 C CA . ARG A 1 299 ? -9.336 -29.688 -19.688 1 95.94 299 ARG A CA 1
ATOM 2290 C C . ARG A 1 299 ? -7.949 -30.328 -19.781 1 95.94 299 ARG A C 1
ATOM 2292 O O . ARG A 1 299 ? -6.941 -29.656 -19.531 1 95.94 299 ARG A O 1
ATOM 2299 N N . ARG A 1 300 ? -7.93 -31.594 -20.156 1 95.69 300 ARG A N 1
ATOM 2300 C CA . ARG A 1 300 ? -6.668 -32.281 -20.391 1 95.69 300 ARG A CA 1
ATOM 2301 C C . ARG A 1 300 ? -6.309 -32.312 -21.859 1 95.69 300 ARG A C 1
ATOM 2303 O O . ARG A 1 300 ? -7.164 -32.562 -22.719 1 95.69 300 ARG A O 1
ATOM 2310 N N . VAL A 1 301 ? -5.094 -31.938 -22.156 1 96.06 301 VAL A N 1
ATOM 2311 C CA . VAL A 1 301 ? -4.625 -31.891 -23.531 1 96.06 301 VAL A CA 1
ATOM 2312 C C . VAL A 1 301 ? -3.25 -32.562 -23.625 1 96.06 301 VAL A C 1
ATOM 2314 O O . VAL A 1 301 ? -2.43 -32.438 -22.719 1 96.06 301 VAL A O 1
ATOM 2317 N N . PRO A 1 302 ? -2.986 -33.312 -24.734 1 95.81 302 PRO A N 1
ATOM 2318 C CA . PRO A 1 302 ? -1.618 -33.781 -24.938 1 95.81 302 PRO A CA 1
ATOM 2319 C C . PRO A 1 302 ? -0.639 -32.656 -25.266 1 95.81 302 PRO A C 1
ATOM 2321 O O . PRO A 1 302 ? -1.025 -31.672 -25.875 1 95.81 302 PRO A O 1
ATOM 2324 N N . PRO A 1 303 ? 0.552 -32.781 -24.844 1 96.12 303 PRO A N 1
ATOM 2325 C CA . PRO A 1 303 ? 1.535 -31.719 -25.078 1 96.12 303 PRO A CA 1
ATOM 2326 C C . PRO A 1 303 ? 2.092 -31.719 -26.5 1 96.12 303 PRO A C 1
ATOM 2328 O O . PRO A 1 303 ? 3.045 -30.984 -26.797 1 96.12 303 PRO A O 1
ATOM 2331 N N . THR A 1 304 ? 1.531 -32.281 -27.422 1 94.31 304 THR A N 1
ATOM 2332 C CA . THR A 1 304 ? 2.117 -32.656 -28.703 1 94.31 304 THR A CA 1
ATOM 2333 C C . THR A 1 304 ? 2.123 -31.453 -29.641 1 94.31 304 THR A C 1
ATOM 2335 O O . THR A 1 304 ? 2.92 -31.391 -30.578 1 94.31 304 THR A O 1
ATOM 2338 N N . ASP A 1 305 ? 1.246 -30.5 -29.453 1 95.62 305 ASP A N 1
ATOM 2339 C CA . ASP A 1 305 ? 1.158 -29.359 -30.359 1 95.62 305 ASP A CA 1
ATOM 2340 C C . ASP A 1 305 ? 1.014 -28.047 -29.562 1 95.62 305 ASP A C 1
ATOM 2342 O O . ASP A 1 305 ? -0.039 -27.422 -29.594 1 95.62 305 ASP A O 1
ATOM 2346 N N . PRO A 1 306 ? 2.125 -27.656 -29 1 97.44 306 PRO A N 1
ATOM 2347 C CA . PRO A 1 306 ? 2.041 -26.438 -28.188 1 97.44 306 PRO A CA 1
ATOM 2348 C C . PRO A 1 306 ? 1.679 -25.203 -29 1 97.44 306 PRO A C 1
ATOM 2350 O O . PRO A 1 306 ? 1.007 -24.297 -28.484 1 97.44 306 PRO A O 1
ATOM 2353 N N . ALA A 1 307 ? 2.051 -25.109 -30.25 1 97.38 307 ALA A N 1
ATOM 2354 C CA . ALA A 1 307 ? 1.715 -23.969 -31.078 1 97.38 307 ALA A CA 1
ATOM 2355 C C . ALA A 1 307 ? 0.203 -23.797 -31.203 1 97.38 307 ALA A C 1
ATOM 2357 O O . ALA A 1 307 ? -0.321 -22.703 -30.984 1 97.38 307 ALA A O 1
ATOM 2358 N N . SER A 1 308 ? -0.447 -24.875 -31.531 1 96.75 308 SER A N 1
ATOM 2359 C CA . SER A 1 308 ? -1.9 -24.828 -31.656 1 96.75 308 SER A CA 1
ATOM 2360 C C . SER A 1 308 ? -2.559 -24.547 -30.312 1 96.75 308 SER A C 1
ATOM 2362 O O . SER A 1 308 ? -3.506 -23.75 -30.234 1 96.75 308 SER A O 1
ATOM 2364 N N . LEU A 1 309 ? -2.098 -25.141 -29.281 1 96.56 309 LEU A N 1
ATOM 2365 C CA . LEU A 1 309 ? -2.66 -24.969 -27.938 1 96.56 309 LEU A CA 1
ATOM 2366 C C . LEU A 1 309 ? -2.605 -23.5 -27.516 1 96.56 309 LEU A C 1
ATOM 2368 O O . LEU A 1 309 ? -3.619 -22.938 -27.109 1 96.56 309 LEU A O 1
ATOM 2372 N N . TYR A 1 310 ? -1.478 -22.875 -27.641 1 97 310 TYR A N 1
ATOM 2373 C CA . TYR A 1 310 ? -1.308 -21.516 -27.141 1 97 310 TYR A CA 1
ATOM 2374 C C . TYR A 1 310 ? -1.993 -20.516 -28.062 1 97 310 TYR A C 1
ATOM 2376 O O . TYR A 1 310 ? -2.408 -19.438 -27.625 1 97 310 TYR A O 1
ATOM 2384 N N . ALA A 1 311 ? -2.125 -20.875 -29.344 1 96.19 311 ALA A N 1
ATOM 2385 C CA . ALA A 1 311 ? -2.955 -20.062 -30.234 1 96.19 311 ALA A CA 1
ATOM 2386 C C . ALA A 1 311 ? -4.402 -20.031 -29.75 1 96.19 311 ALA A C 1
ATOM 2388 O O . ALA A 1 311 ? -5.043 -18.969 -29.75 1 96.19 311 ALA A O 1
ATOM 2389 N N . GLU A 1 312 ? -4.871 -21.172 -29.344 1 95.69 312 GLU A N 1
ATOM 2390 C CA . GLU A 1 312 ? -6.227 -21.266 -28.812 1 95.69 312 GLU A CA 1
ATOM 2391 C C . GLU A 1 312 ? -6.375 -20.469 -27.516 1 95.69 312 GLU A C 1
ATOM 2393 O O . GLU A 1 312 ? -7.375 -19.781 -27.328 1 95.69 312 GLU A O 1
ATOM 2398 N N . ILE A 1 313 ? -5.398 -20.594 -26.672 1 94.31 313 ILE A N 1
ATOM 2399 C CA . ILE A 1 313 ? -5.41 -19.875 -25.406 1 94.31 313 ILE A CA 1
ATOM 2400 C C . ILE A 1 313 ? -5.391 -18.375 -25.656 1 94.31 313 ILE A C 1
ATOM 2402 O O . ILE A 1 313 ? -6.18 -17.625 -25.062 1 94.31 313 ILE A O 1
ATOM 2406 N N . ALA A 1 314 ? -4.539 -17.906 -26.516 1 93 314 ALA A N 1
ATOM 2407 C CA . ALA A 1 314 ? -4.406 -16.484 -26.828 1 93 314 ALA A CA 1
ATOM 2408 C C . ALA A 1 314 ? -5.695 -15.922 -27.422 1 93 314 ALA A C 1
ATOM 2410 O O . ALA A 1 314 ? -6.051 -14.773 -27.172 1 93 314 ALA A O 1
ATOM 2411 N N . ALA A 1 315 ? -6.363 -16.828 -28.172 1 91.94 315 ALA A N 1
ATOM 2412 C CA . ALA A 1 315 ? -7.598 -16.422 -28.828 1 91.94 315 ALA A CA 1
ATOM 2413 C C . ALA A 1 315 ? -8.797 -16.578 -27.906 1 91.94 315 ALA A C 1
ATOM 2415 O O . ALA A 1 315 ? -9.93 -16.266 -28.281 1 91.94 315 ALA A O 1
ATOM 2416 N N . ARG A 1 316 ? -8.625 -17.016 -26.672 1 85.81 316 ARG A N 1
ATOM 2417 C CA . ARG A 1 316 ? -9.672 -17.219 -25.672 1 85.81 316 ARG A CA 1
ATOM 2418 C C . ARG A 1 316 ? -10.75 -18.172 -26.188 1 85.81 316 ARG A C 1
ATOM 2420 O O . ARG A 1 316 ? -11.945 -17.922 -26 1 85.81 316 ARG A O 1
ATOM 2427 N N . ARG A 1 317 ? -10.266 -19.141 -26.844 1 83.56 317 ARG A N 1
ATOM 2428 C CA . ARG A 1 317 ? -11.195 -20.109 -27.406 1 83.56 317 ARG A CA 1
ATOM 2429 C C . ARG A 1 317 ? -11.453 -21.25 -26.422 1 83.56 317 ARG A C 1
ATOM 2431 O O . ARG A 1 317 ? -12.383 -22.031 -26.594 1 83.56 317 ARG A O 1
ATOM 2438 N N . ASN A 1 318 ? -10.633 -21.281 -25.469 1 84.44 318 ASN A N 1
ATOM 2439 C CA . ASN A 1 318 ? -10.844 -22.297 -24.453 1 84.44 318 ASN A CA 1
ATOM 2440 C C . ASN A 1 318 ? -11.859 -21.844 -23.406 1 84.44 318 ASN A C 1
ATOM 2442 O O . ASN A 1 318 ? -11.68 -20.797 -22.781 1 84.44 318 ASN A O 1
ATOM 2446 N N . GLU A 1 319 ? -12.797 -22.656 -23.156 1 87.44 319 GLU A N 1
ATOM 2447 C CA . GLU A 1 319 ? -13.812 -22.344 -22.156 1 87.44 319 GLU A CA 1
ATOM 2448 C C . GLU A 1 319 ? -13.305 -22.641 -20.75 1 87.44 319 GLU A C 1
ATOM 2450 O O . GLU A 1 319 ? -13.516 -21.859 -19.812 1 87.44 319 GLU A O 1
ATOM 2455 N N . GLU A 1 320 ? -12.602 -23.797 -20.672 1 92.75 320 GLU A N 1
ATOM 2456 C CA . GLU A 1 320 ? -12.109 -24.203 -19.359 1 92.75 320 GLU A CA 1
ATOM 2457 C C . GLU A 1 320 ? -10.938 -23.328 -18.922 1 92.75 320 GLU A C 1
ATOM 2459 O O . GLU A 1 320 ? -10 -23.094 -19.688 1 92.75 320 GLU A O 1
ATOM 2464 N N . PRO A 1 321 ? -11 -22.844 -17.734 1 93.5 321 PRO A N 1
ATOM 2465 C CA . PRO A 1 321 ? -9.898 -22 -17.25 1 93.5 321 PRO A CA 1
ATOM 2466 C C . PRO A 1 321 ? -8.641 -22.812 -16.922 1 93.5 321 PRO A C 1
ATOM 2468 O O . PRO A 1 321 ? -7.535 -22.266 -16.938 1 93.5 321 PRO A O 1
ATOM 2471 N N . PHE A 1 322 ? -8.812 -24.109 -16.609 1 97 322 PHE A N 1
ATOM 2472 C CA . PHE A 1 322 ? -7.668 -24.938 -16.234 1 97 322 PHE A CA 1
ATOM 2473 C C . PHE A 1 322 ? -7.305 -25.906 -17.359 1 97 322 PHE A C 1
ATOM 2475 O O . PHE A 1 322 ? -8.07 -26.812 -17.672 1 97 322 PHE A O 1
ATOM 2482 N N . ILE A 1 323 ? -6.156 -25.672 -17.922 1 97.62 323 ILE A N 1
ATOM 2483 C CA . ILE A 1 323 ? -5.637 -26.547 -18.969 1 97.62 323 ILE A CA 1
ATOM 2484 C C . ILE A 1 323 ? -4.461 -27.359 -18.422 1 97.62 323 ILE A C 1
ATOM 2486 O O . ILE A 1 323 ? -3.451 -26.797 -18 1 97.62 323 ILE A O 1
ATOM 2490 N N . VAL A 1 324 ? -4.59 -28.641 -18.438 1 98.06 324 VAL A N 1
ATOM 2491 C CA . VAL A 1 324 ? -3.582 -29.562 -17.938 1 98.06 324 VAL A CA 1
ATOM 2492 C C . VAL A 1 324 ? -2.963 -30.328 -19.094 1 98.06 324 VAL A C 1
ATOM 2494 O O . VAL A 1 324 ? -3.678 -30.953 -19.891 1 98.06 324 VAL A O 1
ATOM 2497 N N . LEU A 1 325 ? -1.688 -30.25 -19.234 1 98.31 325 LEU A N 1
ATOM 2498 C CA . LEU A 1 325 ? -0.963 -31.047 -20.219 1 98.31 325 LEU A CA 1
ATOM 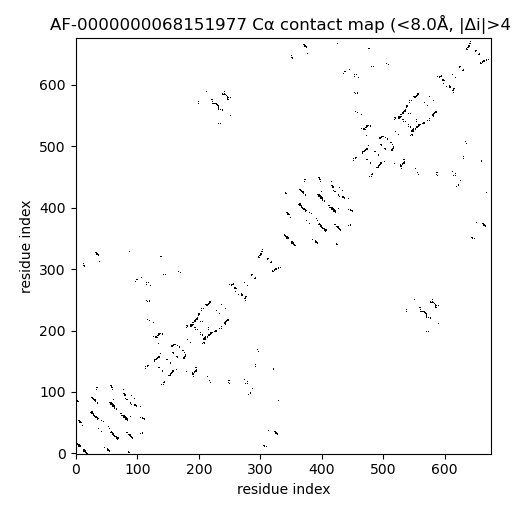2499 C C . LEU A 1 325 ? -0.729 -32.469 -19.688 1 98.31 325 LEU A C 1
ATOM 2501 O O . LEU A 1 325 ? -0.098 -32.656 -18.656 1 98.31 325 LEU A O 1
ATOM 2505 N N . ASP A 1 326 ? -1.227 -33.406 -20.375 1 97.81 326 ASP A N 1
ATOM 2506 C CA . ASP A 1 326 ? -1.133 -34.812 -20 1 97.81 326 ASP A CA 1
ATOM 2507 C C . ASP A 1 326 ? 0.088 -35.469 -20.641 1 97.81 326 ASP A C 1
ATOM 2509 O O . ASP A 1 326 ? 0.111 -35.688 -21.859 1 97.81 326 ASP A O 1
ATOM 2513 N N . TRP A 1 327 ? 1.047 -35.844 -19.859 1 97.12 327 TRP A N 1
ATOM 2514 C CA . TRP A 1 327 ? 2.318 -36.344 -20.359 1 97.12 327 TRP A CA 1
ATOM 2515 C C . TRP A 1 327 ? 2.361 -37.875 -20.266 1 97.12 327 TRP A C 1
ATOM 2517 O O . TRP A 1 327 ? 3.369 -38.5 -20.625 1 97.12 327 TRP A O 1
ATOM 2527 N N . THR A 1 328 ? 1.388 -38.562 -19.719 1 89.56 328 THR A N 1
ATOM 2528 C CA . THR A 1 328 ? 1.394 -39.969 -19.422 1 89.56 328 THR A CA 1
ATOM 2529 C C . THR A 1 328 ? 1.651 -40.781 -20.672 1 89.56 328 THR A C 1
ATOM 2531 O O . THR A 1 328 ? 2.396 -41.781 -20.641 1 89.56 328 THR A O 1
ATOM 2534 N N . ASP A 1 329 ? 1.02 -40.5 -21.797 1 79 329 ASP A N 1
ATOM 2535 C CA . ASP A 1 329 ? 1.164 -41.312 -22.984 1 79 329 ASP A CA 1
ATOM 2536 C C . ASP A 1 329 ? 2.025 -40.625 -24.031 1 79 329 ASP A C 1
ATOM 2538 O O . ASP A 1 329 ? 1.931 -40.906 -25.234 1 79 329 ASP A O 1
ATOM 2542 N N . PHE A 1 330 ? 2.783 -39.844 -23.469 1 75.88 330 PHE A N 1
ATOM 2543 C CA . PHE A 1 330 ? 3.549 -39.062 -24.453 1 75.88 330 PHE A CA 1
ATOM 2544 C C . PHE A 1 330 ? 4.734 -39.875 -24.953 1 75.88 330 PHE A C 1
ATOM 2546 O O . PHE A 1 330 ? 5.609 -40.281 -24.172 1 75.88 330 PHE A O 1
ATOM 2553 N N . ASP A 1 331 ? 4.57 -40.469 -26.219 1 67.44 331 ASP A N 1
ATOM 2554 C CA . ASP A 1 331 ? 5.66 -41.188 -26.875 1 67.44 331 ASP A CA 1
ATOM 2555 C C . ASP A 1 331 ? 6.379 -40.281 -27.875 1 67.44 331 ASP A C 1
ATOM 2557 O O . ASP A 1 331 ? 7.426 -40.625 -28.422 1 67.44 331 ASP A O 1
ATOM 2561 N N . GLY A 1 332 ? 6.766 -39.094 -27.625 1 56.09 332 GLY A N 1
ATOM 2562 C CA . GLY A 1 332 ? 7.43 -38.125 -28.484 1 56.09 332 GLY A CA 1
ATOM 2563 C C . GLY A 1 332 ? 6.957 -38.188 -29.922 1 56.09 332 GLY A C 1
ATOM 2564 O O . GLY A 1 332 ? 6.434 -39.219 -30.359 1 56.09 332 GLY A O 1
ATOM 2565 N N . PRO A 1 333 ? 6.57 -37.094 -30.656 1 51.62 333 PRO A N 1
ATOM 2566 C CA . PRO A 1 333 ? 6.227 -37.219 -32.062 1 51.62 333 PRO A CA 1
ATOM 2567 C C . PRO A 1 333 ? 7.203 -38.125 -32.844 1 51.62 333 PRO A C 1
ATOM 2569 O O . PRO A 1 333 ? 8.383 -38.219 -32.469 1 51.62 333 PRO A O 1
ATOM 2572 N N . ASP A 1 334 ? 6.734 -39.156 -33.344 1 43.16 334 ASP A N 1
ATOM 2573 C CA . ASP A 1 334 ? 7.555 -39.781 -34.375 1 43.16 334 ASP A CA 1
ATOM 2574 C C . ASP A 1 334 ? 8.188 -38.75 -35.281 1 43.16 334 ASP A C 1
ATOM 2576 O O . ASP A 1 334 ? 7.477 -38.031 -36 1 43.16 334 ASP A O 1
ATOM 2580 N N . LEU A 1 335 ? 9.102 -37.906 -34.969 1 39.38 335 LEU A N 1
ATOM 2581 C CA . LEU A 1 335 ? 9.766 -37.188 -36.031 1 39.38 335 LEU A CA 1
ATOM 2582 C C . LEU A 1 335 ? 9.992 -38.062 -37.25 1 39.38 335 LEU A C 1
ATOM 2584 O O . LEU A 1 335 ? 10.883 -38.906 -37.25 1 39.38 335 LEU A O 1
ATOM 2588 N N . LYS A 1 336 ? 9.031 -38.562 -37.938 1 36.31 336 LYS A N 1
ATOM 2589 C CA . LYS A 1 336 ? 9.242 -39.094 -39.281 1 36.31 336 LYS A CA 1
ATOM 2590 C C . LYS A 1 336 ? 10.156 -38.188 -40.094 1 36.31 336 LYS A C 1
ATOM 2592 O O . LYS A 1 336 ? 10.133 -36.969 -39.938 1 36.31 336 LYS A O 1
ATOM 2597 N N . SER A 1 337 ? 11.273 -38.688 -40.656 1 32.5 337 SER A N 1
ATOM 2598 C CA . SER A 1 337 ? 12.195 -38.281 -41.688 1 32.5 337 SER A CA 1
ATOM 2599 C C . SER A 1 337 ? 11.5 -37.438 -42.75 1 32.5 337 SER A C 1
ATOM 2601 O O . SER A 1 337 ? 11.133 -37.938 -43.812 1 32.5 337 SER A O 1
ATOM 2603 N N . SER A 1 338 ? 10.672 -36.406 -42.469 1 25.31 338 SER A N 1
ATOM 2604 C CA . SER A 1 338 ? 10.672 -35.656 -43.719 1 25.31 338 SER A CA 1
ATOM 2605 C C . SER A 1 338 ? 12.039 -35.031 -44 1 25.31 338 SER A C 1
ATOM 2607 O O . SER A 1 338 ? 12.727 -34.594 -43.062 1 25.31 338 SER A O 1
ATOM 2609 N N . MET B 1 1 ? -13.906 44.688 15.82 1 79.25 1 MET B N 1
ATOM 2610 C CA . MET B 1 1 ? -14.555 43.469 15.32 1 79.25 1 MET B CA 1
ATOM 2611 C C . MET B 1 1 ? -13.516 42.469 14.812 1 79.25 1 MET B C 1
ATOM 2613 O O . MET B 1 1 ? -12.539 42.875 14.164 1 79.25 1 MET B O 1
ATOM 2617 N N . PRO B 1 2 ? -13.758 41.156 15.133 1 92.94 2 PRO B N 1
ATOM 2618 C CA . PRO B 1 2 ? -12.742 40.188 14.75 1 92.94 2 PRO B CA 1
ATOM 2619 C C . PRO B 1 2 ? -12.719 39.906 13.25 1 92.94 2 PRO B C 1
ATOM 2621 O O . PRO B 1 2 ? -13.695 40.188 12.555 1 92.94 2 PRO B O 1
ATOM 2624 N N . HIS B 1 3 ? -11.57 39.562 12.727 1 96.69 3 HIS B N 1
ATOM 2625 C CA . HIS B 1 3 ? -11.344 39.312 11.305 1 96.69 3 HIS B CA 1
ATOM 2626 C C . HIS B 1 3 ? -10.852 37.875 11.078 1 96.69 3 HIS B C 1
ATOM 2628 O O . HIS B 1 3 ? -10.336 37.25 12 1 96.69 3 HIS B O 1
ATOM 2634 N N . GLU B 1 4 ? -11.086 37.406 9.898 1 97.88 4 GLU B N 1
ATOM 2635 C CA . GLU B 1 4 ? -10.586 36.125 9.461 1 97.88 4 GLU B CA 1
ATOM 2636 C C . GLU B 1 4 ? -10.195 36.125 7.988 1 97.88 4 GLU B C 1
ATOM 2638 O O . GLU B 1 4 ? -10.719 36.938 7.215 1 97.88 4 GLU B O 1
ATOM 2643 N N . ILE B 1 5 ? -9.258 35.375 7.598 1 98 5 ILE B N 1
ATOM 2644 C CA . ILE B 1 5 ? -8.93 35.188 6.188 1 98 5 ILE B CA 1
ATOM 2645 C C . ILE B 1 5 ? -9.914 34.219 5.555 1 98 5 ILE B C 1
ATOM 2647 O O . ILE B 1 5 ? -10.234 33.188 6.141 1 98 5 ILE B O 1
ATOM 2651 N N . THR B 1 6 ? -10.477 34.562 4.391 1 98.25 6 THR B N 1
ATOM 2652 C CA . THR B 1 6 ? -11.398 33.688 3.646 1 98.25 6 THR B CA 1
ATOM 2653 C C . THR B 1 6 ? -10.938 33.531 2.199 1 98.25 6 THR B C 1
ATOM 2655 O O . THR B 1 6 ? -10.172 34.375 1.694 1 98.25 6 THR B O 1
ATOM 2658 N N . ILE B 1 7 ? -11.273 32.469 1.627 1 98.19 7 ILE B N 1
ATOM 2659 C CA . ILE B 1 7 ? -11.156 32.219 0.193 1 98.19 7 ILE B CA 1
ATOM 2660 C C . ILE B 1 7 ? -12.547 32.156 -0.433 1 98.19 7 ILE B C 1
ATOM 2662 O O . ILE B 1 7 ? -13.125 31.078 -0.587 1 98.19 7 ILE B O 1
ATOM 2666 N N . PRO B 1 8 ? -13.062 33.281 -0.82 1 97.88 8 PRO B N 1
ATOM 2667 C CA . PRO B 1 8 ? -14.453 33.312 -1.285 1 97.88 8 PRO B CA 1
ATOM 2668 C C . PRO B 1 8 ? -14.625 32.781 -2.699 1 97.88 8 PRO B C 1
ATOM 2670 O O . PRO B 1 8 ? -15.742 32.438 -3.1 1 97.88 8 PRO B O 1
ATOM 2673 N N . ALA B 1 9 ? -13.539 32.781 -3.455 1 97.44 9 ALA B N 1
ATOM 2674 C CA . ALA B 1 9 ? -13.508 32.25 -4.824 1 97.44 9 ALA B CA 1
ATOM 2675 C C . ALA B 1 9 ? -12.109 31.766 -5.195 1 97.44 9 ALA B C 1
ATOM 2677 O O . ALA B 1 9 ? -11.164 31.922 -4.418 1 97.44 9 ALA B O 1
ATOM 2678 N N . LYS B 1 10 ? -12.07 31.109 -6.34 1 96.69 10 LYS B N 1
ATOM 2679 C CA . LYS B 1 10 ? -10.812 30.516 -6.805 1 96.69 10 LYS B CA 1
ATOM 2680 C C . LYS B 1 10 ? -9.688 31.547 -6.777 1 96.69 10 LYS B C 1
ATOM 2682 O O . LYS B 1 10 ? -9.836 32.656 -7.305 1 96.69 10 LYS B O 1
ATOM 2687 N N . GLN B 1 11 ? -8.656 31.234 -6.051 1 96.25 11 GLN B N 1
ATOM 2688 C CA . GLN B 1 11 ? -7.422 32 -5.984 1 96.25 11 GLN B CA 1
ATOM 2689 C C . GLN B 1 11 ? -7.684 33.406 -5.445 1 96.25 11 GLN B C 1
ATOM 2691 O O . GLN B 1 11 ? -7.012 34.375 -5.84 1 96.25 11 GLN B O 1
ATOM 2696 N N . THR B 1 12 ? -8.727 33.562 -4.641 1 97.38 12 THR B N 1
ATOM 2697 C CA . THR B 1 12 ? -9.07 34.844 -4.031 1 97.38 12 THR B CA 1
ATOM 2698 C C . THR B 1 12 ? -8.945 34.75 -2.512 1 97.38 12 THR B C 1
ATOM 2700 O O . THR B 1 12 ? -9.562 33.906 -1.871 1 97.38 12 THR B O 1
ATOM 2703 N N . PHE B 1 13 ? -8.141 35.625 -1.967 1 98.06 13 PHE B N 1
ATOM 2704 C CA . PHE B 1 13 ? -7.918 35.688 -0.527 1 98.06 13 PHE B CA 1
ATOM 2705 C C . PHE B 1 13 ? -8.312 37.062 0.025 1 98.06 13 PHE B C 1
ATOM 2707 O O . PHE B 1 13 ? -7.891 38.094 -0.499 1 98.06 13 PHE B O 1
ATOM 2714 N N . ARG B 1 14 ? -9.125 37.031 1.078 1 97.25 14 ARG B N 1
ATOM 2715 C CA . ARG B 1 14 ? -9.633 38.25 1.658 1 97.25 14 ARG B CA 1
ATOM 2716 C C . ARG B 1 14 ? -9.602 38.219 3.182 1 97.25 14 ARG B C 1
ATOM 2718 O O . ARG B 1 14 ? -9.547 37.125 3.77 1 97.25 14 ARG B O 1
ATOM 2725 N N . LEU B 1 15 ? -9.484 39.344 3.75 1 97.12 15 LEU B N 1
ATOM 2726 C CA . LEU B 1 15 ? -9.703 39.531 5.18 1 97.12 15 LEU B CA 1
ATOM 2727 C C . LEU B 1 15 ? -11.117 40.031 5.457 1 97.12 15 LEU B C 1
ATOM 2729 O O . LEU B 1 15 ? -11.469 41.156 5.094 1 97.12 15 LEU B O 1
ATOM 2733 N N . ASP B 1 16 ? -11.922 39.219 6.074 1 96.5 16 ASP B N 1
ATOM 2734 C CA . ASP B 1 16 ? -13.336 39.531 6.297 1 96.5 16 ASP B CA 1
ATOM 2735 C C . ASP B 1 16 ? -13.633 39.688 7.785 1 96.5 16 ASP B C 1
ATOM 2737 O O . ASP B 1 16 ? -12.945 39.094 8.625 1 96.5 16 ASP B O 1
ATOM 2741 N N . ARG B 1 17 ? -14.672 40.469 8.039 1 95.44 17 ARG B N 1
ATOM 2742 C CA . ARG B 1 17 ? -15.164 40.594 9.414 1 95.44 17 ARG B CA 1
ATOM 2743 C C . ARG B 1 17 ? -16.094 39.406 9.75 1 95.44 17 ARG B C 1
ATOM 2745 O O . ARG B 1 17 ? -16.719 38.844 8.859 1 95.44 17 ARG B O 1
ATOM 2752 N N . TYR B 1 18 ? -16.016 39.031 11.023 1 95.56 18 TYR B N 1
ATOM 2753 C CA . TYR B 1 18 ? -16.953 38.031 11.492 1 95.56 18 TYR B CA 1
ATOM 2754 C C . TYR B 1 18 ? -17.422 38.344 12.906 1 95.56 18 TYR B C 1
ATOM 2756 O O . TYR B 1 18 ? -16.984 39.312 13.508 1 95.56 18 TYR B O 1
ATOM 2764 N N . VAL B 1 19 ? -18.5 37.625 13.375 1 95.19 19 VAL B N 1
ATOM 2765 C CA . VAL B 1 19 ? -19.047 37.781 14.727 1 95.19 19 VAL B CA 1
ATOM 2766 C C . VAL B 1 19 ? -18.828 36.5 15.516 1 95.19 19 VAL B C 1
ATOM 2768 O O . VAL B 1 19 ? -19.141 35.406 15.031 1 95.19 19 VAL B O 1
ATOM 2771 N N . ASP B 1 20 ? -18.266 36.656 16.688 1 95.75 20 ASP B N 1
ATOM 2772 C CA . ASP B 1 20 ? -18.156 35.5 17.594 1 95.75 20 ASP B CA 1
ATOM 2773 C C . ASP B 1 20 ? -19.516 35.094 18.141 1 95.75 20 ASP B C 1
ATOM 2775 O O . ASP B 1 20 ? -20.266 35.938 18.641 1 95.75 20 ASP B O 1
ATOM 2779 N N . LEU B 1 21 ? -19.828 33.875 18.062 1 95.19 21 LEU B N 1
ATOM 2780 C CA . LEU B 1 21 ? -21.078 33.375 18.594 1 95.19 21 LEU B CA 1
ATOM 2781 C C . LEU B 1 21 ? -20.922 33 20.062 1 95.19 21 LEU B C 1
ATOM 2783 O O . LEU B 1 21 ? -19.812 32.812 20.547 1 95.19 21 LEU B O 1
ATOM 2787 N N . PRO B 1 22 ? -22.062 32.906 20.75 1 96.25 22 PRO B N 1
ATOM 2788 C CA . PRO B 1 22 ? -21.953 32.438 22.125 1 96.25 22 PRO B CA 1
ATOM 2789 C C . PRO B 1 22 ? -21.312 31.062 22.234 1 96.25 22 PRO B C 1
ATOM 2791 O O . PRO B 1 22 ? -21.5 30.203 21.359 1 96.25 22 PRO B O 1
ATOM 2794 N N . LEU B 1 23 ? -20.609 30.891 23.375 1 97.06 23 LEU B N 1
ATOM 2795 C CA . LEU B 1 23 ? -19.922 29.609 23.578 1 97.06 23 LEU B CA 1
ATOM 2796 C C . LEU B 1 23 ? -20.922 28.516 23.922 1 97.06 23 LEU B C 1
ATOM 2798 O O . LEU B 1 23 ? -21.875 28.734 24.672 1 97.06 23 LEU B O 1
ATOM 2802 N N . ASN B 1 24 ? -20.734 27.375 23.312 1 96.62 24 ASN B N 1
ATOM 2803 C CA . ASN B 1 24 ? -21.438 26.188 23.766 1 96.62 24 ASN B CA 1
ATOM 2804 C C . ASN B 1 24 ? -20.734 25.547 24.969 1 96.62 24 ASN B C 1
ATOM 2806 O O . ASN B 1 24 ? -19.562 25.828 25.234 1 96.62 24 ASN B O 1
ATOM 2810 N N . SER B 1 25 ? -21.531 24.719 25.672 1 96.62 25 SER B N 1
ATOM 2811 C CA . SER B 1 25 ? -20.922 23.969 26.766 1 96.62 25 SER B CA 1
ATOM 2812 C C . SER B 1 25 ? -19.719 23.172 26.297 1 96.62 25 SER B C 1
ATOM 2814 O O . SER B 1 25 ? -19.734 22.594 25.203 1 96.62 25 SER B O 1
ATOM 2816 N N . GLY B 1 26 ? -18.578 23.219 27.094 1 97.19 26 GLY B N 1
ATOM 2817 C CA . GLY B 1 26 ? -17.375 22.469 26.781 1 97.19 26 GLY B CA 1
ATOM 2818 C C . GLY B 1 26 ? -16.406 23.234 25.906 1 97.19 26 GLY B C 1
ATOM 2819 O O . GLY B 1 26 ? -15.297 22.766 25.641 1 97.19 26 GLY B O 1
ATOM 2820 N N . GLU B 1 27 ? -16.75 24.469 25.531 1 97.88 27 GLU B N 1
ATOM 2821 C CA . GLU B 1 27 ? -15.906 25.219 24.609 1 97.88 27 GLU B CA 1
ATOM 2822 C C . GLU B 1 27 ? -15.094 26.281 25.359 1 97.88 27 GLU B C 1
ATOM 2824 O O . GLU B 1 27 ? -15.445 26.672 26.469 1 97.88 27 GLU B O 1
ATOM 2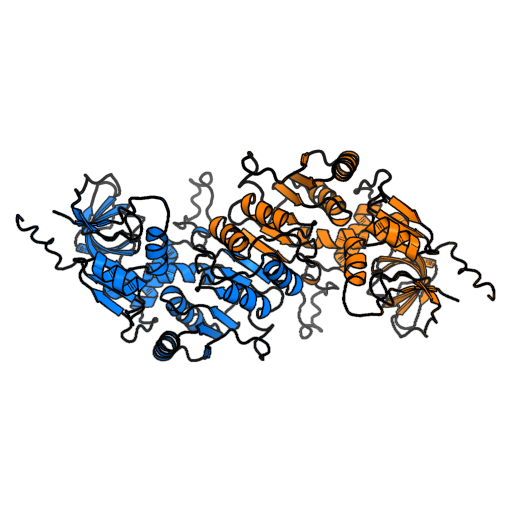829 N N . ILE B 1 28 ? -14.031 26.688 24.812 1 98.19 28 ILE B N 1
ATOM 2830 C CA . ILE B 1 28 ? -13.203 27.797 25.25 1 98.19 28 ILE B CA 1
ATOM 2831 C C . ILE B 1 28 ? -12.914 28.734 24.078 1 98.19 28 ILE B C 1
ATOM 2833 O O . ILE B 1 28 ? -12.953 28.312 22.922 1 98.19 28 ILE B O 1
ATOM 2837 N N . ARG B 1 29 ? -12.695 29.969 24.406 1 98.25 29 ARG B N 1
ATOM 2838 C CA . ARG B 1 29 ? -12.406 30.969 23.391 1 98.25 29 ARG B CA 1
ATOM 2839 C C . ARG B 1 29 ? -11.289 31.906 23.844 1 98.25 29 ARG B C 1
ATOM 2841 O O . ARG B 1 29 ? -11.133 32.156 25.047 1 98.25 29 ARG B O 1
ATOM 2848 N N . GLY B 1 30 ? -10.602 32.438 22.906 1 97.81 30 GLY B N 1
ATOM 2849 C CA . GLY B 1 30 ? -9.586 33.406 23.219 1 97.81 30 GLY B CA 1
ATOM 2850 C C . GLY B 1 30 ? -9 34.094 21.984 1 97.81 30 GLY B C 1
ATOM 2851 O O . GLY B 1 30 ? -9.359 33.719 20.859 1 97.81 30 GLY B O 1
ATOM 2852 N N . ARG B 1 31 ? -8.156 35.031 22.25 1 97.5 31 ARG B N 1
ATOM 2853 C CA . ARG B 1 31 ? -7.512 35.75 21.156 1 97.5 31 ARG B CA 1
ATOM 2854 C C . ARG B 1 31 ? -6.418 34.906 20.516 1 97.5 31 ARG B C 1
ATOM 2856 O O . ARG B 1 31 ? -5.594 34.312 21.203 1 97.5 31 ARG B O 1
ATOM 2863 N N . THR B 1 32 ? -6.398 34.906 19.141 1 98.44 32 THR B N 1
ATOM 2864 C CA . THR B 1 32 ? -5.344 34.219 18.406 1 98.44 32 THR B CA 1
ATOM 2865 C C . THR B 1 32 ? -4.016 34.938 18.562 1 98.44 32 THR B C 1
ATOM 2867 O O . THR B 1 32 ? -3.947 36.156 18.359 1 98.44 32 THR B O 1
ATOM 2870 N N . VAL B 1 33 ? -3.033 34.188 18.953 1 98.25 33 VAL B N 1
ATOM 2871 C CA . VAL B 1 33 ? -1.689 34.75 19.016 1 98.25 33 VAL B CA 1
ATOM 2872 C C . VAL B 1 33 ? -1.024 34.656 17.641 1 98.25 33 VAL B C 1
ATOM 2874 O O . VAL B 1 33 ? -0.553 35.656 17.094 1 98.25 33 VAL B O 1
ATOM 2877 N N . CYS B 1 34 ? -1.052 33.469 17.062 1 98.5 34 CYS B N 1
ATOM 2878 C CA . CYS B 1 34 ? -0.5 33.281 15.734 1 98.5 34 CYS B CA 1
ATOM 2879 C C . CYS B 1 34 ? -1.094 32.031 15.078 1 98.5 34 CYS B C 1
ATOM 2881 O O . CYS B 1 34 ? -1.718 31.203 15.75 1 98.5 34 CYS B O 1
ATOM 2883 N N . THR B 1 35 ? -1.032 31.953 13.766 1 98.62 35 THR B N 1
ATOM 2884 C CA . THR B 1 35 ? -1.422 30.797 12.961 1 98.62 35 THR B CA 1
ATOM 2885 C C . THR B 1 35 ? -0.343 30.469 11.938 1 98.62 35 THR B C 1
ATOM 2887 O O . THR B 1 35 ? 0.473 31.328 11.586 1 98.62 35 THR B O 1
ATOM 2890 N N . LEU B 1 36 ? -0.285 29.234 11.547 1 98.5 36 LEU B N 1
ATOM 2891 C CA . LEU B 1 36 ? 0.713 28.75 10.594 1 98.5 36 LEU B CA 1
ATOM 2892 C C . LEU B 1 36 ? 0.089 28.531 9.219 1 98.5 36 LEU B C 1
ATOM 2894 O O . LEU B 1 36 ? -0.96 27.891 9.109 1 98.5 36 LEU B O 1
ATOM 2898 N N . VAL B 1 37 ? 0.712 29.094 8.211 1 97.88 37 VAL B N 1
ATOM 2899 C CA . VAL B 1 37 ? 0.261 28.859 6.844 1 97.88 37 VAL B CA 1
ATOM 2900 C C . VAL B 1 37 ? 0.756 27.5 6.355 1 97.88 37 VAL B C 1
ATOM 2902 O O . VAL B 1 37 ? 1.932 27.172 6.52 1 97.88 37 VAL B O 1
ATOM 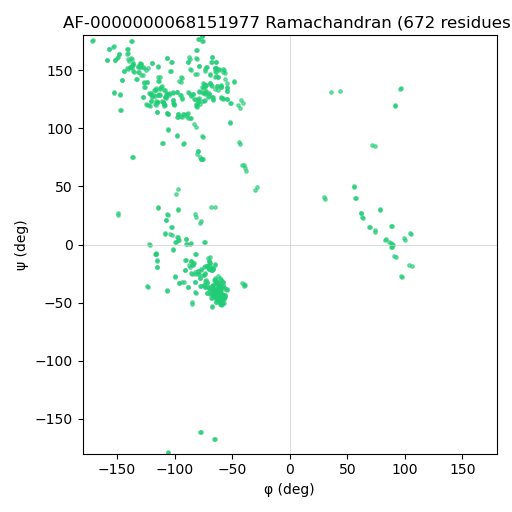2905 N N . SER B 1 38 ? -0.136 26.703 5.906 1 95.88 38 SER B N 1
ATOM 2906 C CA . SER B 1 38 ? 0.204 25.484 5.164 1 95.88 38 SER B CA 1
ATOM 2907 C C . SER B 1 38 ? 0.102 25.719 3.658 1 95.88 38 SER B C 1
ATOM 2909 O O . SER B 1 38 ? -0.963 25.531 3.068 1 95.88 38 SER B O 1
ATOM 2911 N N . PRO B 1 39 ? 1.216 26.078 3.059 1 93.56 39 PRO B N 1
ATOM 2912 C CA . PRO B 1 39 ? 1.157 26.562 1.681 1 93.56 39 PRO B CA 1
ATOM 2913 C C . PRO B 1 39 ? 0.52 25.562 0.721 1 93.56 39 PRO B C 1
ATOM 2915 O O . PRO B 1 39 ? -0.39 25.922 -0.033 1 93.56 39 PRO B O 1
ATOM 2918 N N . GLY B 1 40 ? 0.952 24.344 0.737 1 91.31 40 GLY B N 1
ATOM 2919 C CA . GLY B 1 40 ? 0.435 23.344 -0.189 1 91.31 40 GLY B CA 1
ATOM 2920 C C . GLY B 1 40 ? -1.059 23.109 -0.048 1 91.31 40 GLY B C 1
ATOM 2921 O O . GLY B 1 40 ? -1.793 23.156 -1.038 1 91.31 40 GLY B O 1
ATOM 2922 N N . THR B 1 41 ? -1.496 22.891 1.152 1 93.06 41 THR B N 1
ATOM 2923 C CA . THR B 1 41 ? -2.9 22.625 1.433 1 93.06 41 THR B CA 1
ATOM 2924 C C . THR B 1 41 ? -3.77 23.828 1.089 1 93.06 41 THR B C 1
ATOM 2926 O O . THR B 1 41 ? -4.789 23.688 0.413 1 93.06 41 THR B O 1
ATOM 2929 N N . GLU B 1 42 ? -3.385 24.953 1.472 1 95.31 42 GLU B N 1
ATOM 2930 C CA . GLU B 1 42 ? -4.227 26.141 1.315 1 95.31 42 GLU B CA 1
ATOM 2931 C C . GLU B 1 42 ? -4.27 26.594 -0.14 1 95.31 42 GLU B C 1
ATOM 2933 O O . GLU B 1 42 ? -5.301 27.078 -0.613 1 95.31 42 GLU B O 1
ATOM 2938 N N . LEU B 1 43 ? -3.139 26.469 -0.839 1 94.38 43 LEU B N 1
ATOM 2939 C CA . LEU B 1 43 ? -3.186 26.719 -2.275 1 94.38 43 LEU B CA 1
ATOM 2940 C C . LEU B 1 43 ? -4.039 25.672 -2.984 1 94.38 43 LEU B C 1
ATOM 2942 O O . LEU B 1 43 ? -4.734 25.984 -3.953 1 94.38 43 LEU B O 1
ATOM 2946 N N . GLY B 1 44 ? -3.922 24.453 -2.521 1 92.12 44 GLY B N 1
ATOM 2947 C CA . GLY B 1 44 ? -4.797 23.422 -3.047 1 92.12 44 GLY B CA 1
ATOM 2948 C C . GLY B 1 44 ? -6.27 23.75 -2.887 1 92.12 44 GLY B C 1
ATOM 2949 O O . GLY B 1 44 ? -7.055 23.578 -3.824 1 92.12 44 GLY B O 1
ATOM 2950 N N . TRP B 1 45 ? -6.621 24.203 -1.749 1 94.25 45 TRP B N 1
ATOM 2951 C CA . TRP B 1 45 ? -7.992 24.625 -1.481 1 94.25 45 TRP B CA 1
ATOM 2952 C C . TRP B 1 45 ? -8.406 25.766 -2.41 1 94.25 45 TRP B C 1
ATOM 2954 O O . TRP B 1 45 ? -9.508 25.75 -2.959 1 94.25 45 TRP B O 1
ATOM 2964 N N . ALA B 1 46 ? -7.504 26.703 -2.602 1 95.94 46 ALA B N 1
ATOM 2965 C CA . ALA B 1 46 ? -7.785 27.891 -3.396 1 95.94 46 ALA B CA 1
ATOM 2966 C C . ALA B 1 46 ? -7.965 27.547 -4.871 1 95.94 46 ALA B C 1
ATOM 2968 O O . ALA B 1 46 ? -8.555 28.312 -5.633 1 95.94 46 ALA B O 1
ATOM 2969 N N . ASN B 1 47 ? -7.422 26.422 -5.25 1 94.25 47 ASN B N 1
ATOM 2970 C CA . ASN B 1 47 ? -7.512 26 -6.641 1 94.25 47 ASN B CA 1
ATOM 2971 C C . ASN B 1 47 ? -8.625 24.984 -6.848 1 94.25 47 ASN B C 1
ATOM 2973 O O . ASN B 1 47 ? -8.797 24.453 -7.945 1 94.25 47 ASN B O 1
ATOM 2977 N N . GLY B 1 48 ? -9.344 24.688 -5.785 1 92.25 48 GLY B N 1
ATOM 2978 C CA . GLY B 1 48 ? -10.461 23.75 -5.875 1 92.25 48 GLY B CA 1
ATOM 2979 C C . GLY B 1 48 ? -11.703 24.375 -6.484 1 92.25 48 GLY B C 1
ATOM 2980 O O . GLY B 1 48 ? -11.617 25.359 -7.219 1 92.25 48 GLY B O 1
ATOM 2981 N N . ASP B 1 49 ? -12.898 23.688 -6.234 1 91.19 49 ASP B N 1
ATOM 2982 C CA . ASP B 1 49 ? -14.102 24.125 -6.945 1 91.19 49 ASP 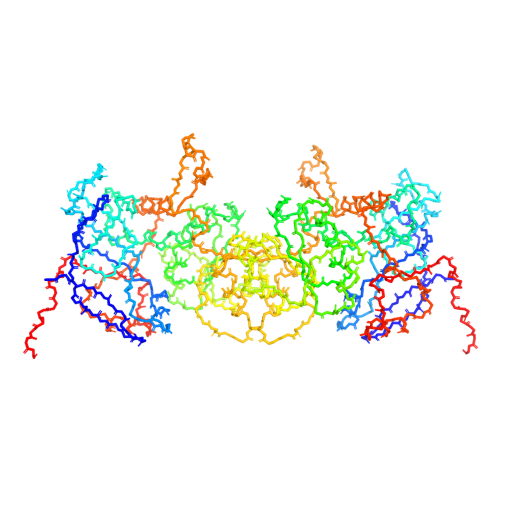B CA 1
ATOM 2983 C C . ASP B 1 49 ? -15.203 24.516 -5.973 1 91.19 49 ASP B C 1
ATOM 2985 O O . ASP B 1 49 ? -16.266 24.984 -6.387 1 91.19 49 ASP B O 1
ATOM 2989 N N . VAL B 1 50 ? -14.945 24.422 -4.707 1 93.12 50 VAL B N 1
ATOM 2990 C CA . VAL B 1 50 ? -16 24.688 -3.729 1 93.12 50 VAL B CA 1
ATOM 2991 C C . VAL B 1 50 ? -15.586 25.828 -2.812 1 93.12 50 VAL B C 1
ATOM 2993 O O . VAL B 1 50 ? -14.562 25.75 -2.121 1 93.12 50 VAL B O 1
ATOM 2996 N N . PHE B 1 51 ? -16.422 26.891 -2.76 1 95.62 51 PHE B N 1
ATOM 2997 C CA . PHE B 1 51 ? -16.172 28.109 -1.989 1 95.62 51 PHE B CA 1
ATOM 2998 C C . PHE B 1 51 ? -17.438 28.562 -1.272 1 95.62 51 PHE B C 1
ATOM 3000 O O . PHE B 1 51 ? -18.547 28.203 -1.674 1 95.62 51 PHE B O 1
ATOM 3007 N N . PRO B 1 52 ? -17.297 29.375 -0.241 1 96.81 52 PRO B N 1
ATOM 3008 C CA . PRO B 1 52 ? -16.078 29.922 0.346 1 96.81 52 PRO B CA 1
ATOM 3009 C C . PRO B 1 52 ? -15.359 28.906 1.249 1 96.81 52 PRO B C 1
ATOM 3011 O O . PRO B 1 52 ? -15.984 27.969 1.753 1 96.81 52 PRO B O 1
ATOM 3014 N N . ILE B 1 53 ? -14.016 29.062 1.397 1 97 53 ILE B N 1
ATOM 3015 C CA . ILE B 1 53 ? -13.188 28.297 2.322 1 97 53 ILE B CA 1
ATOM 3016 C C . ILE B 1 53 ? -12.625 29.219 3.398 1 97 53 ILE B C 1
ATOM 3018 O O . ILE B 1 53 ? -12.312 30.391 3.125 1 97 53 ILE B O 1
ATOM 3022 N N . ARG B 1 54 ? -12.562 28.781 4.605 1 97.06 54 ARG B N 1
ATOM 3023 C CA . ARG B 1 54 ? -11.844 29.422 5.699 1 97.06 54 ARG B CA 1
ATOM 3024 C C . ARG B 1 54 ? -10.57 28.672 6.035 1 97.06 54 ARG B C 1
ATOM 3026 O O . ARG B 1 54 ? -10.602 27.672 6.762 1 97.06 54 ARG B O 1
ATOM 3033 N N . PRO B 1 55 ? -9.461 29.172 5.527 1 97.5 55 PRO B N 1
ATOM 3034 C CA . PRO B 1 55 ? -8.219 28.406 5.637 1 97.5 55 PRO B CA 1
ATOM 3035 C C . PRO B 1 55 ? -7.609 28.469 7.039 1 97.5 55 PRO B C 1
ATOM 3037 O O . PRO B 1 55 ? -8.102 29.203 7.898 1 97.5 55 PRO B O 1
ATOM 3040 N N . GLY B 1 56 ? -6.59 27.75 7.191 1 97.12 56 GLY B N 1
ATOM 3041 C CA . GLY B 1 56 ? -5.895 27.641 8.469 1 97.12 56 GLY B CA 1
ATOM 3042 C C . GLY B 1 56 ? -6.332 26.438 9.273 1 97.12 56 GLY B C 1
ATOM 3043 O O . GLY B 1 56 ? -7.527 26.141 9.383 1 97.12 56 GLY B O 1
ATOM 3044 N N . TYR B 1 57 ? -5.34 25.75 9.789 1 96.31 57 TYR B N 1
ATOM 3045 C CA . TYR B 1 57 ? -5.656 24.625 10.664 1 96.31 57 TYR B CA 1
ATOM 3046 C C . TYR B 1 57 ? -4.574 24.422 11.719 1 96.31 57 TYR B C 1
ATOM 3048 O O . TYR B 1 57 ? -4.336 23.297 12.172 1 96.31 57 TYR B O 1
ATOM 3056 N N . SER B 1 58 ? -3.9 25.469 12.055 1 98.12 58 SER B N 1
ATOM 3057 C CA . SER B 1 58 ? -2.881 25.5 13.094 1 98.12 58 SER B CA 1
ATOM 3058 C C . SER B 1 58 ? -2.846 26.859 13.797 1 98.12 58 SER B C 1
ATOM 3060 O O . SER B 1 58 ? -2.459 27.859 13.195 1 98.12 58 SER B O 1
ATOM 3062 N N . ALA B 1 59 ? -3.184 26.828 15.102 1 98.69 59 ALA B N 1
ATOM 3063 C CA . ALA B 1 59 ? -3.279 28.109 15.805 1 98.69 59 ALA B CA 1
ATOM 3064 C C . ALA B 1 59 ? -2.83 27.969 17.25 1 98.69 59 ALA B C 1
ATOM 3066 O O . ALA B 1 59 ? -3.037 26.922 17.875 1 98.69 59 ALA B O 1
ATOM 3067 N N . VAL B 1 60 ? -2.168 28.953 17.703 1 98.75 60 VAL B N 1
ATOM 3068 C CA . VAL B 1 60 ? -1.98 29.172 19.125 1 98.75 60 VAL B CA 1
ATOM 3069 C C . VAL B 1 60 ? -2.801 30.375 19.578 1 98.75 60 VAL B C 1
ATOM 3071 O O . VAL B 1 60 ? -2.809 31.422 18.922 1 98.75 60 VAL B O 1
ATOM 3074 N N . PHE B 1 61 ? -3.516 30.203 20.672 1 98.44 61 PHE B N 1
ATOM 3075 C CA . PHE B 1 61 ? -4.359 31.281 21.172 1 98.44 61 PHE B CA 1
ATOM 3076 C C . PHE B 1 61 ? -4.285 31.344 22.703 1 98.44 61 PHE B C 1
ATOM 3078 O O . PHE B 1 61 ? -3.801 30.422 23.344 1 98.44 61 PHE B O 1
ATOM 3085 N N . GLU B 1 62 ? -4.637 32.469 23.172 1 98.12 62 GLU B N 1
ATOM 3086 C CA . GLU B 1 62 ? -4.723 32.688 24.609 1 98.12 62 GLU B CA 1
ATOM 3087 C C . GLU B 1 62 ? -6.168 32.625 25.094 1 98.12 62 GLU B C 1
ATOM 3089 O O . GLU B 1 62 ? -7.008 33.438 24.656 1 98.12 62 GLU B O 1
ATOM 3094 N N . VAL B 1 63 ? -6.375 31.703 26.016 1 98.38 63 VAL B N 1
ATOM 3095 C CA . VAL B 1 63 ? -7.734 31.5 26.5 1 98.38 63 VAL B CA 1
ATOM 3096 C C . VAL B 1 63 ? -8.211 32.75 27.219 1 98.38 63 VAL B C 1
ATOM 3098 O O . VAL B 1 63 ? -7.492 33.312 28.062 1 98.38 63 VAL B O 1
ATOM 3101 N N . GLU B 1 64 ? -9.43 33.188 26.922 1 97.88 64 GLU B N 1
ATOM 3102 C CA . GLU B 1 64 ? -10.039 34.344 27.578 1 97.88 64 GLU B CA 1
ATOM 3103 C C . GLU B 1 64 ? -11.375 34 28.219 1 97.88 64 GLU B C 1
ATOM 3105 O O . GLU B 1 64 ? -11.758 34.562 29.234 1 97.88 64 GLU B O 1
ATOM 3110 N N . GLU B 1 65 ? -12.094 33.125 27.562 1 97.69 65 GLU B N 1
ATOM 3111 C CA . GLU B 1 65 ? -13.414 32.688 28.016 1 97.69 65 GLU B CA 1
ATOM 3112 C C . GLU B 1 65 ? -13.492 31.156 28.125 1 97.69 65 GLU B C 1
ATOM 3114 O O . GLU B 1 65 ? -12.992 30.438 27.25 1 97.69 65 GLU B O 1
ATOM 3119 N N . VAL B 1 66 ? -14.062 30.688 29.219 1 97.44 66 VAL B N 1
ATOM 3120 C CA . VAL B 1 66 ? -14.273 29.266 29.469 1 97.44 66 VAL B CA 1
ATOM 3121 C C . VAL B 1 66 ? -15.75 29 29.75 1 97.44 66 VAL B C 1
ATOM 3123 O O . VAL B 1 66 ? -16.328 29.594 30.656 1 97.44 66 VAL B O 1
ATOM 3126 N N . ALA B 1 67 ? -16.297 28.188 28.953 1 96.62 67 ALA B N 1
ATOM 3127 C CA . ALA B 1 67 ? -17.719 27.875 29.125 1 96.62 67 ALA B CA 1
ATOM 3128 C C . ALA B 1 67 ? -17.906 26.844 30.25 1 96.62 67 ALA B C 1
ATOM 3130 O O . ALA B 1 67 ? -16.938 26.359 30.828 1 96.62 67 ALA B O 1
ATOM 3131 N N . ASP B 1 68 ? -19.203 26.578 30.484 1 94.5 68 ASP B N 1
ATOM 3132 C CA . ASP B 1 68 ? -19.531 25.531 31.469 1 94.5 68 ASP B CA 1
ATOM 3133 C C . ASP B 1 68 ? -19.047 24.172 31 1 94.5 68 ASP B C 1
ATOM 3135 O O . ASP B 1 68 ? -18.938 23.922 29.797 1 94.5 68 ASP B O 1
ATOM 3139 N N . GLY B 1 69 ? -18.719 23.359 31.891 1 94.38 69 GLY B N 1
ATOM 3140 C CA . GLY B 1 69 ? -18.328 21.984 31.562 1 94.38 69 GLY B CA 1
ATOM 3141 C C . GLY B 1 69 ? -16.859 21.828 31.266 1 94.38 69 GLY B C 1
ATOM 3142 O O . GLY B 1 69 ? -16.406 20.766 30.828 1 94.38 69 GLY B O 1
ATOM 3143 N N . VAL B 1 70 ? -16.141 22.906 31.297 1 93.75 70 VAL B N 1
ATOM 3144 C CA . VAL B 1 70 ? -14.688 22.859 31.078 1 93.75 70 VAL B CA 1
ATOM 3145 C C . VAL B 1 70 ? -13.961 22.938 32.438 1 93.75 70 VAL B C 1
ATOM 3147 O O . VAL B 1 70 ? -14.172 23.875 33.188 1 93.75 70 VAL B O 1
ATOM 3150 N N . ASP B 1 71 ? -13.172 21.922 32.719 1 91.06 71 ASP B N 1
ATOM 3151 C CA . ASP B 1 71 ? -12.406 21.906 33.969 1 91.06 71 ASP B CA 1
ATOM 3152 C C . ASP B 1 71 ? -10.906 21.984 33.688 1 91.06 71 ASP B C 1
ATOM 3154 O O . ASP B 1 71 ? -10.43 21.484 32.656 1 91.06 71 ASP B O 1
ATOM 3158 N N . GLY B 1 72 ? -10.18 22.656 34.531 1 93.56 72 GLY B N 1
ATOM 3159 C CA . GLY B 1 72 ? -8.727 22.609 34.5 1 93.56 72 GLY B CA 1
ATOM 3160 C C . GLY B 1 72 ? -8.117 23.625 33.531 1 93.56 72 GLY B C 1
ATOM 3161 O O . GLY B 1 72 ? -6.902 23.609 33.312 1 93.56 72 GLY B O 1
ATOM 3162 N N . ILE B 1 73 ? -8.883 24.453 32.875 1 96.5 73 ILE B N 1
ATOM 3163 C CA . ILE B 1 73 ? -8.383 25.484 31.984 1 96.5 73 ILE B CA 1
ATOM 3164 C C . ILE B 1 73 ? -8.75 26.859 32.531 1 96.5 73 ILE B C 1
ATOM 3166 O O . ILE B 1 73 ? -9.883 27.094 32.938 1 96.5 73 ILE B O 1
ATOM 3170 N N . ARG B 1 74 ? -7.824 27.75 32.531 1 94.88 74 ARG B N 1
ATOM 3171 C CA . ARG B 1 74 ? -8.047 29.094 33.062 1 94.88 74 ARG B CA 1
ATOM 3172 C C . ARG B 1 74 ? -7.711 30.156 32.031 1 94.88 74 ARG B C 1
ATOM 3174 O O . ARG B 1 74 ? -6.82 29.953 31.203 1 94.88 74 ARG B O 1
ATOM 3181 N N . PRO B 1 75 ? -8.406 31.25 32.156 1 96.88 75 PRO B N 1
ATOM 3182 C CA . PRO B 1 75 ? -8.008 32.375 31.297 1 96.88 75 PRO B CA 1
ATOM 3183 C C . PRO B 1 75 ? -6.535 32.75 31.438 1 96.88 75 PRO B C 1
ATOM 3185 O O . PRO B 1 75 ? -5.996 32.688 32.562 1 96.88 75 PRO B O 1
ATOM 3188 N N . GLY B 1 76 ? -5.914 33.031 30.328 1 96.62 76 GLY B N 1
ATOM 3189 C CA . GLY B 1 76 ? -4.5 33.375 30.344 1 96.62 76 GLY B CA 1
ATOM 3190 C C . GLY B 1 76 ? -3.617 32.281 29.812 1 96.62 76 GLY B C 1
ATOM 3191 O O . GLY B 1 76 ? -2.479 32.5 29.406 1 96.62 76 GLY B O 1
ATOM 3192 N N . GLU B 1 77 ? -4.117 31.078 29.75 1 96.81 77 GLU B N 1
ATOM 3193 C CA . GLU B 1 77 ? -3.357 29.938 29.25 1 96.81 77 GLU B CA 1
ATOM 3194 C C . GLU B 1 77 ? -3.182 30 27.734 1 96.81 77 GLU B C 1
ATOM 3196 O O . GLU B 1 77 ? -4.109 30.359 27.016 1 96.81 77 GLU B O 1
ATOM 3201 N N . LEU B 1 78 ? -1.954 29.688 27.312 1 98.38 78 LEU B N 1
ATOM 3202 C CA . LEU B 1 78 ? -1.714 29.5 25.875 1 98.38 78 LEU B CA 1
ATOM 3203 C C . LEU B 1 78 ? -1.993 28.062 25.453 1 98.38 78 LEU B C 1
ATOM 3205 O O . LEU B 1 78 ? -1.514 27.125 26.094 1 98.38 78 LEU B O 1
ATOM 3209 N N . ARG B 1 79 ? -2.785 27.906 24.375 1 98.69 79 ARG B N 1
ATOM 3210 C CA . ARG B 1 79 ? -3.121 26.562 23.906 1 98.69 79 ARG B CA 1
ATOM 3211 C C . ARG B 1 79 ? -3 26.469 22.391 1 98.69 79 ARG B C 1
ATOM 3213 O O . ARG B 1 79 ? -3.17 27.453 21.688 1 98.69 79 ARG B O 1
ATOM 3220 N N . PHE B 1 80 ? -2.652 25.312 22 1 98.62 80 PHE B N 1
ATOM 3221 C CA . PHE B 1 80 ? -2.594 24.953 20.594 1 98.62 80 PHE B CA 1
ATOM 3222 C C . PHE B 1 80 ? -3.891 24.297 20.141 1 98.62 80 PHE B C 1
ATOM 3224 O O . PHE B 1 80 ? -4.473 23.5 20.891 1 98.62 80 PHE B O 1
ATOM 3231 N N . ALA B 1 81 ? -4.391 24.594 18.938 1 97.94 81 ALA B N 1
ATOM 3232 C CA . ALA B 1 81 ? -5.543 23.938 18.312 1 97.94 81 ALA B CA 1
ATOM 3233 C C . ALA B 1 81 ? -5.422 23.922 16.797 1 97.94 81 ALA B C 1
ATOM 3235 O O . ALA B 1 81 ? -4.605 24.656 16.234 1 97.94 81 ALA B O 1
ATOM 3236 N N . MET B 1 82 ? -6.184 23.031 16.156 1 97.25 82 MET B N 1
ATOM 3237 C CA . MET B 1 82 ? -6.32 23.062 14.695 1 97.25 82 MET B CA 1
ATOM 3238 C C . MET B 1 82 ? -7.25 24.188 14.266 1 97.25 82 MET B C 1
ATOM 3240 O O . MET B 1 82 ? -8.328 23.938 13.727 1 97.25 82 MET B O 1
ATOM 3244 N N . GLY B 1 83 ? -6.746 25.391 14.367 1 97.75 83 GLY B N 1
ATOM 3245 C CA . GLY B 1 83 ? -7.598 26.562 14.211 1 97.75 83 GLY B CA 1
ATOM 3246 C C . GLY B 1 83 ? -7.387 27.281 12.898 1 97.75 83 GLY B C 1
ATOM 3247 O O . GLY B 1 83 ? -6.305 27.219 12.312 1 97.75 83 GLY B O 1
ATOM 3248 N N . MET B 1 84 ? -8.344 28.062 12.516 1 98 84 MET B N 1
ATOM 3249 C CA . MET B 1 84 ? -8.359 28.828 11.273 1 98 84 MET B CA 1
ATOM 3250 C C . MET B 1 84 ? -7.547 30.109 11.414 1 98 84 MET B C 1
ATOM 3252 O O . MET B 1 84 ? -7.152 30.484 12.516 1 98 84 MET B O 1
ATOM 3256 N N . HIS B 1 85 ? -7.305 30.703 10.258 1 98.5 85 HIS B N 1
ATOM 3257 C CA . HIS B 1 85 ? -6.699 32.031 10.266 1 98.5 85 HIS B CA 1
ATOM 3258 C C . HIS B 1 85 ? -7.719 33.094 10.648 1 98.5 85 HIS B C 1
ATOM 3260 O O . HIS B 1 85 ? -8.344 33.688 9.781 1 98.5 85 HIS B O 1
ATOM 3266 N N . ARG B 1 86 ? -7.773 33.406 11.945 1 97.88 86 ARG B N 1
ATOM 3267 C CA . ARG B 1 86 ? -8.75 34.375 12.422 1 97.88 86 ARG B CA 1
ATOM 3268 C C . ARG B 1 86 ? -8.312 35 13.742 1 97.88 86 ARG B C 1
ATOM 3270 O O . ARG B 1 86 ? -7.43 34.469 14.422 1 97.88 86 ARG B O 1
ATOM 3277 N N . SER B 1 87 ? -8.984 36.062 14.148 1 97.25 87 SER B N 1
ATOM 3278 C CA . SER B 1 87 ? -8.594 36.875 15.289 1 97.25 87 SER B CA 1
ATOM 3279 C C . SER B 1 87 ? -8.859 36.156 16.609 1 97.25 87 SER B C 1
ATOM 3281 O O . SER B 1 87 ? -8.172 36.406 17.609 1 97.25 87 SER B O 1
ATOM 3283 N N . THR B 1 88 ? -9.891 35.312 16.609 1 97.81 88 THR B N 1
ATOM 3284 C CA . THR B 1 88 ? -10.242 34.562 17.797 1 97.81 88 THR B CA 1
ATOM 3285 C C . THR B 1 88 ? -10.445 33.094 17.469 1 97.81 88 THR B C 1
ATOM 3287 O O . THR B 1 88 ? -10.797 32.75 16.344 1 97.81 88 THR B O 1
ATOM 3290 N N . GLN B 1 89 ? -10.125 32.281 18.453 1 98.19 89 GLN B N 1
ATOM 3291 C CA . GLN B 1 89 ? -10.344 30.844 18.328 1 98.19 89 GLN B CA 1
ATOM 3292 C C . GLN B 1 89 ? -11.422 30.359 19.297 1 98.19 89 GLN B C 1
ATOM 3294 O O . GLN B 1 89 ? -11.477 30.797 20.438 1 98.19 89 GLN B O 1
ATOM 3299 N N . THR B 1 90 ? -12.305 29.578 18.812 1 98.25 90 THR B N 1
ATOM 3300 C CA . THR B 1 90 ? -13.273 28.844 19.625 1 98.25 90 THR B CA 1
ATOM 3301 C C . THR B 1 90 ? -13.164 27.344 19.375 1 98.25 90 THR B C 1
ATOM 3303 O O . THR B 1 90 ? -13.281 26.875 18.234 1 98.25 90 THR B O 1
ATOM 3306 N N . HIS B 1 91 ? -12.867 26.594 20.453 1 97.75 91 HIS B N 1
ATOM 3307 C CA . HIS B 1 91 ? -12.688 25.141 20.344 1 97.75 91 HIS B CA 1
ATOM 3308 C C . HIS B 1 91 ? -13.289 24.406 21.531 1 97.75 91 HIS B C 1
ATOM 3310 O O . HIS B 1 91 ? -13.406 24.984 22.625 1 97.75 91 HIS B O 1
ATOM 3316 N N . THR B 1 92 ? -13.703 23.141 21.219 1 96.31 92 THR B N 1
ATOM 3317 C CA . THR B 1 92 ? -13.906 22.266 22.359 1 96.31 92 THR B CA 1
ATOM 3318 C C . THR B 1 92 ? -12.617 22.094 23.156 1 96.31 92 THR B C 1
ATOM 3320 O O . THR B 1 92 ? -11.555 21.844 22.578 1 96.31 92 THR B O 1
ATOM 3323 N N . ALA B 1 93 ? -12.734 22.172 24.438 1 95.88 93 ALA B N 1
ATOM 3324 C CA . ALA B 1 93 ? -11.555 22.156 25.297 1 95.88 93 ALA B CA 1
ATOM 3325 C C . ALA B 1 93 ? -10.688 20.938 25.016 1 95.88 93 ALA B C 1
ATOM 3327 O O . ALA B 1 93 ? -9.453 21.031 24.984 1 95.88 93 ALA B O 1
ATOM 3328 N N . ARG B 1 94 ? -11.266 19.766 24.766 1 91.5 94 ARG B N 1
ATOM 3329 C CA . ARG B 1 94 ? -10.539 18.531 24.562 1 91.5 94 ARG B CA 1
ATOM 3330 C C . ARG B 1 94 ? -9.766 18.547 23.25 1 91.5 94 ARG B C 1
ATOM 3332 O O . ARG B 1 94 ? -8.836 17.75 23.047 1 91.5 94 ARG B O 1
ATOM 3339 N N . ASP B 1 95 ? -10.125 19.438 22.344 1 95.94 95 ASP B N 1
ATOM 3340 C CA . ASP B 1 95 ? -9.469 19.547 21.047 1 95.94 95 ASP B CA 1
ATOM 3341 C C . ASP B 1 95 ? -8.414 20.641 21.062 1 95.94 95 ASP B C 1
ATOM 3343 O O . ASP B 1 95 ? -8.258 21.375 20.078 1 95.94 95 ASP B O 1
ATOM 3347 N N . THR B 1 96 ? -7.844 20.859 22.219 1 97.12 96 THR B N 1
ATOM 3348 C CA . THR B 1 96 ? -6.734 21.781 22.391 1 97.12 96 THR B CA 1
ATOM 3349 C C . THR B 1 96 ? -5.652 21.172 23.281 1 97.12 96 THR B C 1
ATOM 3351 O O . THR B 1 96 ? -5.926 20.266 24.047 1 97.12 96 THR B O 1
ATOM 3354 N N . VAL B 1 97 ? -4.445 21.656 23.109 1 97.19 97 VAL B N 1
ATOM 3355 C CA . VAL B 1 97 ? -3.307 21.188 23.891 1 97.19 97 VAL B CA 1
ATOM 3356 C C . VAL B 1 97 ? -2.596 22.359 24.531 1 97.19 97 VAL B C 1
ATOM 3358 O O . VAL B 1 97 ? -2.287 23.359 23.859 1 97.19 97 VAL B O 1
ATOM 3361 N N . PRO B 1 98 ? -2.398 22.312 25.844 1 97.81 98 PRO B N 1
ATOM 3362 C CA . PRO B 1 98 ? -1.655 23.406 26.484 1 97.81 98 PRO B CA 1
ATOM 3363 C C . PRO B 1 98 ? -0.209 23.484 26 1 97.81 98 PRO B C 1
ATOM 3365 O O . PRO B 1 98 ? 0.428 22.469 25.766 1 97.81 98 PRO B O 1
ATOM 3368 N N . LEU B 1 99 ? 0.352 24.688 25.875 1 98.12 99 LEU B N 1
ATOM 3369 C CA . LEU B 1 99 ? 1.76 24.844 25.531 1 98.12 99 LEU B CA 1
ATOM 3370 C C . LEU B 1 99 ? 2.652 24.531 26.719 1 98.12 99 LEU B C 1
ATOM 3372 O O . LEU B 1 99 ? 2.346 24.922 27.844 1 98.12 99 LEU B O 1
ATOM 3376 N N . PRO B 1 100 ? 3.744 23.828 26.438 1 96.06 100 PRO B N 1
ATOM 3377 C CA . PRO B 1 100 ? 4.766 23.75 27.484 1 96.06 100 PRO B CA 1
ATOM 3378 C C . PRO B 1 100 ? 5.266 25.125 27.922 1 96.06 100 PRO B C 1
ATOM 3380 O O . PRO B 1 100 ? 5.336 26.047 27.094 1 96.06 100 PRO B O 1
ATOM 3383 N N . ALA B 1 101 ? 5.703 25.219 29.188 1 93.25 101 ALA B N 1
ATOM 3384 C CA . ALA B 1 101 ? 6.188 26.484 29.734 1 93.25 101 ALA B CA 1
ATOM 3385 C C . ALA B 1 101 ? 7.387 27 28.938 1 93.25 101 ALA B C 1
ATOM 3387 O O . ALA B 1 101 ? 8.32 26.25 28.656 1 93.25 101 ALA B O 1
ATOM 3388 N N . GLY B 1 102 ? 7.273 28.203 28.5 1 94.94 102 GLY B N 1
ATOM 3389 C CA . GLY B 1 102 ? 8.406 28.859 27.875 1 94.94 102 GLY B CA 1
ATOM 3390 C C . GLY B 1 102 ? 8.453 28.688 26.375 1 94.94 102 GLY B C 1
ATOM 3391 O O . GLY B 1 102 ? 9.25 29.328 25.688 1 94.94 102 GLY B O 1
ATOM 3392 N N . LEU B 1 103 ? 7.621 27.812 25.859 1 96.94 103 LEU B N 1
ATOM 3393 C CA . LEU B 1 103 ? 7.625 27.594 24.422 1 96.94 103 LEU B CA 1
ATOM 3394 C C . LEU B 1 103 ? 6.969 28.781 23.703 1 96.94 103 LEU B C 1
ATOM 3396 O O . LEU B 1 103 ? 5.828 29.125 23.984 1 96.94 103 LEU B O 1
ATOM 3400 N N . ARG B 1 104 ? 7.68 29.391 22.781 1 97.31 104 ARG B N 1
ATOM 3401 C CA . ARG B 1 104 ? 7.164 30.516 22.016 1 97.31 104 ARG B CA 1
ATOM 3402 C C . ARG B 1 104 ? 6.035 30.094 21.094 1 97.31 104 ARG B C 1
ATOM 3404 O O . ARG B 1 104 ? 6.125 29.047 20.438 1 97.31 104 ARG B O 1
ATOM 3411 N N . PRO B 1 105 ? 4.996 30.844 21.016 1 98 105 PRO B N 1
ATOM 3412 C CA . PRO B 1 105 ? 3.832 30.484 20.203 1 98 105 PRO B CA 1
ATOM 3413 C C . PRO B 1 105 ? 4.188 30.234 18.734 1 98 105 PRO B C 1
ATOM 3415 O O . PRO B 1 105 ? 3.662 29.312 18.109 1 98 105 PRO B O 1
ATOM 3418 N N . GLU B 1 106 ? 5.113 31.031 18.203 1 97.06 106 GLU B N 1
ATOM 3419 C CA . GLU B 1 106 ? 5.445 30.922 16.781 1 97.06 106 GLU B CA 1
ATOM 3420 C C . GLU B 1 106 ? 6.176 29.609 16.5 1 97.06 106 GLU B C 1
ATOM 3422 O O . GLU B 1 106 ? 6.238 29.172 15.344 1 97.06 106 GLU B O 1
ATOM 3427 N N . ILE B 1 107 ? 6.758 29.031 17.531 1 97.38 107 ILE B N 1
ATOM 3428 C CA . ILE B 1 107 ? 7.395 27.719 17.391 1 97.38 107 ILE B CA 1
ATOM 3429 C C . ILE B 1 107 ? 6.367 26.625 17.641 1 97.38 107 ILE B C 1
ATOM 3431 O O . ILE B 1 107 ? 6.328 25.625 16.906 1 97.38 107 ILE B O 1
ATOM 3435 N N . ALA B 1 108 ? 5.449 26.828 18.562 1 98.19 108 ALA B N 1
ATOM 3436 C CA . ALA B 1 108 ? 4.449 25.844 18.969 1 98.19 108 ALA B CA 1
ATOM 3437 C C . ALA B 1 108 ? 3.508 25.5 17.812 1 98.19 108 ALA B C 1
ATOM 3439 O O . ALA B 1 108 ? 3.062 24.359 17.672 1 98.19 108 ALA B O 1
ATOM 3440 N N . VAL B 1 109 ? 3.262 26.469 16.984 1 97.88 109 VAL B N 1
ATOM 3441 C CA . VAL B 1 109 ? 2.258 26.312 15.938 1 97.88 109 VAL B CA 1
ATOM 3442 C C . VAL B 1 109 ? 2.756 25.312 14.891 1 97.88 109 VAL B C 1
ATOM 3444 O O . VAL B 1 109 ? 1.964 24.75 14.133 1 97.88 109 VAL B O 1
ATOM 3447 N N . LEU B 1 110 ? 4.02 25.016 14.883 1 97.75 110 LEU B N 1
ATOM 3448 C CA . LEU B 1 110 ? 4.59 24.047 13.945 1 97.75 110 LEU B CA 1
ATOM 3449 C C . LEU B 1 110 ? 4.141 22.625 14.289 1 97.75 110 LEU B C 1
ATOM 3451 O O . LEU B 1 110 ? 4.277 21.719 13.469 1 97.75 110 LEU B O 1
ATOM 3455 N N . SER B 1 111 ? 3.555 22.406 15.523 1 97.31 111 SER B N 1
ATOM 3456 C CA . SER B 1 111 ? 3.141 21.094 15.992 1 97.31 111 SER B CA 1
ATOM 3457 C C . SER B 1 111 ? 2.137 20.453 15.039 1 97.31 111 SER B C 1
ATOM 3459 O O . SER B 1 111 ? 2.125 19.234 14.867 1 97.31 111 SER B O 1
ATOM 3461 N N . ARG B 1 112 ? 1.34 21.266 14.422 1 96.38 112 ARG B N 1
ATOM 3462 C CA . ARG B 1 112 ? 0.344 20.75 13.484 1 96.38 112 ARG B CA 1
ATOM 3463 C C . ARG B 1 112 ? 1.009 19.984 12.336 1 96.38 112 ARG B C 1
ATOM 3465 O O . ARG B 1 112 ? 0.636 18.859 12.031 1 96.38 112 ARG B O 1
ATOM 3472 N N . LEU B 1 113 ? 2.002 20.656 11.688 1 95.94 113 LEU B N 1
ATOM 3473 C CA . LEU B 1 113 ? 2.656 20.047 10.531 1 95.94 113 LEU B CA 1
ATOM 3474 C C . LEU B 1 113 ? 3.561 18.906 10.953 1 95.94 113 LEU B C 1
ATOM 3476 O O . LEU B 1 113 ? 3.715 17.922 10.211 1 95.94 113 LEU B O 1
ATOM 3480 N N . MET B 1 114 ? 4.156 19.047 12.195 1 96.44 114 MET B N 1
ATOM 3481 C CA . MET B 1 114 ? 4.902 17.906 12.734 1 96.44 114 MET B CA 1
ATOM 3482 C C . MET B 1 114 ? 4.004 16.688 12.883 1 96.44 114 MET B C 1
ATOM 3484 O O . MET B 1 114 ? 4.438 15.562 12.633 1 96.44 114 MET B O 1
ATOM 3488 N N . GLY B 1 115 ? 2.76 16.969 13.273 1 94.19 115 GLY B N 1
ATOM 3489 C CA . GLY B 1 115 ? 1.812 15.891 13.508 1 94.19 115 GLY B CA 1
ATOM 3490 C C . GLY B 1 115 ? 1.569 15.039 12.273 1 94.19 115 GLY B C 1
ATOM 3491 O O . GLY B 1 115 ? 1.368 13.82 12.383 1 94.19 115 GLY B O 1
ATOM 3492 N N . VAL B 1 116 ? 1.66 15.617 11.125 1 91.56 116 VAL B N 1
ATOM 3493 C CA . VAL B 1 116 ? 1.421 14.906 9.875 1 91.56 116 VAL B CA 1
ATOM 3494 C C . VAL B 1 116 ? 2.461 13.805 9.695 1 91.56 116 VAL B C 1
ATOM 3496 O O . VAL B 1 116 ? 2.109 12.641 9.508 1 91.56 116 VAL B O 1
ATOM 3499 N N . SER B 1 117 ? 3.727 14.086 9.844 1 92.5 117 SER B N 1
ATOM 3500 C CA . SER B 1 117 ? 4.793 13.109 9.648 1 92.5 117 SER B CA 1
ATOM 3501 C C . SER B 1 117 ? 4.938 12.195 10.859 1 92.5 117 SER B C 1
ATOM 3503 O O . SER B 1 117 ? 5.379 11.055 10.734 1 92.5 117 SER B O 1
ATOM 3505 N N . LEU B 1 118 ? 4.516 12.719 12.055 1 92.81 118 LEU B N 1
ATOM 3506 C CA . LEU B 1 118 ? 4.547 11.891 13.258 1 92.81 118 LEU B CA 1
ATOM 3507 C C . LEU B 1 118 ? 3.623 10.688 13.109 1 92.81 118 LEU B C 1
ATOM 3509 O O . LEU B 1 118 ? 3.912 9.602 13.633 1 92.81 118 LEU B O 1
ATOM 3513 N N . THR B 1 119 ? 2.555 10.93 12.422 1 92.25 119 THR B N 1
ATOM 3514 C CA . THR B 1 119 ? 1.648 9.812 12.164 1 92.25 119 THR B CA 1
ATOM 3515 C C . THR B 1 119 ? 2.373 8.68 11.438 1 92.25 119 THR B C 1
ATOM 3517 O O . THR B 1 119 ? 2.291 7.52 11.852 1 92.25 119 THR B O 1
ATOM 3520 N N . SER B 1 120 ? 3.131 9 10.398 1 94.19 120 SER B N 1
ATOM 3521 C CA . SER B 1 120 ? 3.885 7.984 9.672 1 94.19 120 SER B CA 1
ATOM 3522 C C . SER B 1 120 ? 4.961 7.355 10.547 1 94.19 120 SER B C 1
ATOM 3524 O O . SER B 1 120 ? 5.211 6.152 10.477 1 94.19 120 SER B O 1
ATOM 3526 N N . LEU B 1 121 ? 5.582 8.195 11.391 1 93.75 121 LEU B N 1
ATOM 3527 C CA . LEU B 1 121 ? 6.609 7.699 12.297 1 93.75 121 LEU B CA 1
ATOM 3528 C C . LEU B 1 121 ? 6.027 6.68 13.273 1 93.75 121 LEU B C 1
ATOM 3530 O O . LEU B 1 121 ? 6.684 5.688 13.609 1 93.75 121 LEU B O 1
ATOM 3534 N N . MET B 1 122 ? 4.777 6.883 13.664 1 90.44 122 MET B N 1
ATOM 3535 C CA . MET B 1 122 ? 4.156 6.02 14.664 1 90.44 122 MET B CA 1
ATOM 3536 C C . MET B 1 122 ? 3.574 4.766 14.023 1 90.44 122 MET B C 1
ATOM 3538 O O . MET B 1 122 ? 3.305 3.777 14.703 1 90.44 122 MET B O 1
ATOM 3542 N N . THR B 1 123 ? 3.371 4.789 12.695 1 91 123 THR B N 1
ATOM 3543 C CA . THR B 1 123 ? 2.619 3.699 12.086 1 91 123 THR B CA 1
ATOM 3544 C C . THR B 1 123 ? 3.506 2.893 11.141 1 91 123 THR B C 1
ATOM 3546 O O . THR B 1 123 ? 3.135 1.795 10.719 1 91 123 THR B O 1
ATOM 3549 N N . THR B 1 124 ? 4.707 3.422 10.766 1 93.69 124 THR B N 1
ATOM 3550 C CA . THR B 1 124 ? 5.566 2.748 9.797 1 93.69 124 THR B CA 1
ATOM 3551 C C . THR B 1 124 ? 6.066 1.418 10.352 1 93.69 124 THR B C 1
ATOM 3553 O O . THR B 1 124 ? 6.191 1.255 11.57 1 93.69 124 THR B O 1
ATOM 3556 N N . LYS B 1 125 ? 6.336 0.508 9.414 1 89.81 125 LYS B N 1
ATOM 3557 C CA . LYS B 1 125 ? 6.941 -0.771 9.773 1 89.81 125 LYS B CA 1
ATOM 3558 C C . LYS B 1 125 ? 8.461 -0.659 9.844 1 89.81 125 LYS B C 1
ATOM 3560 O O . LYS B 1 125 ? 9.133 -1.553 10.367 1 89.81 125 LYS B O 1
ATOM 3565 N N . ALA B 1 126 ? 9.062 0.48 9.289 1 92.12 126 ALA B N 1
ATOM 3566 C CA . ALA B 1 126 ? 10.5 0.722 9.438 1 92.12 126 ALA B CA 1
ATOM 3567 C C . ALA B 1 126 ? 10.875 0.935 10.898 1 92.12 126 ALA B C 1
ATOM 3569 O O . ALA B 1 126 ? 10.016 1.268 11.719 1 92.12 126 ALA B O 1
ATOM 3570 N N . ARG B 1 127 ? 12.117 0.704 11.227 1 88.94 127 ARG B N 1
ATOM 3571 C CA . ARG B 1 127 ? 12.609 0.817 12.594 1 88.94 127 ARG B CA 1
ATOM 3572 C C . ARG B 1 127 ? 13.859 1.687 12.664 1 88.94 127 ARG B C 1
ATOM 3574 O O . ARG B 1 127 ? 14.547 1.866 11.656 1 88.94 127 ARG B O 1
ATOM 3581 N N . PRO B 1 128 ? 14.062 2.256 13.852 1 89.75 128 PRO B N 1
ATOM 3582 C CA . PRO B 1 128 ? 15.305 3.014 13.992 1 89.75 128 PRO B CA 1
ATOM 3583 C C . PRO B 1 128 ? 16.531 2.24 13.5 1 89.75 128 PRO B C 1
ATOM 3585 O O . PRO B 1 128 ? 16.625 1.033 13.727 1 89.75 128 PRO B O 1
ATOM 3588 N N . GLY B 1 129 ? 17.375 2.928 12.875 1 93.31 129 GLY B N 1
ATOM 3589 C CA . GLY B 1 129 ? 18.531 2.299 12.234 1 93.31 129 GLY B CA 1
ATOM 3590 C C . GLY B 1 129 ? 18.312 2.039 10.758 1 93.31 129 GLY B C 1
ATOM 3591 O O . GLY B 1 129 ? 19.281 1.998 9.984 1 93.31 129 GLY B O 1
ATOM 3592 N N . ASP B 1 130 ? 17.047 1.854 10.312 1 94.88 130 ASP B N 1
ATOM 3593 C CA . ASP B 1 130 ? 16.734 1.673 8.898 1 94.88 130 ASP B CA 1
ATOM 3594 C C . ASP B 1 130 ? 16.984 2.957 8.117 1 94.88 130 ASP B C 1
ATOM 3596 O O . ASP B 1 130 ? 16.984 4.051 8.688 1 94.88 130 ASP B O 1
ATOM 3600 N N . HIS B 1 131 ? 17.188 2.828 6.852 1 96.5 131 HIS B N 1
ATOM 3601 C CA . HIS B 1 131 ? 17.312 3.975 5.961 1 96.5 131 HIS B CA 1
ATOM 3602 C C . HIS B 1 131 ? 15.945 4.449 5.473 1 96.5 131 HIS B C 1
ATOM 3604 O O . HIS B 1 131 ? 15.141 3.65 4.996 1 96.5 131 HIS B O 1
ATOM 3610 N N . VAL B 1 132 ? 15.719 5.719 5.629 1 98.06 132 VAL B N 1
ATOM 3611 C CA . VAL B 1 132 ? 14.477 6.367 5.211 1 98.06 132 VAL B CA 1
ATOM 3612 C C . VAL B 1 132 ? 14.789 7.488 4.223 1 98.06 132 VAL B C 1
ATOM 3614 O O . VAL B 1 132 ? 15.695 8.297 4.453 1 98.06 132 VAL B O 1
ATOM 3617 N N . VAL B 1 133 ? 14.062 7.477 3.086 1 98.56 133 VAL B N 1
ATOM 3618 C CA . VAL B 1 133 ? 14.18 8.562 2.119 1 98.56 133 VAL B CA 1
ATOM 3619 C C . VAL B 1 133 ? 12.93 9.438 2.184 1 98.56 133 VAL B C 1
ATOM 3621 O O . VAL B 1 133 ? 11.805 8.93 2.215 1 98.56 133 VAL B O 1
ATOM 3624 N N . ILE B 1 134 ? 13.102 10.719 2.285 1 98.69 134 ILE B N 1
ATOM 3625 C CA . ILE B 1 134 ? 12.016 11.688 2.246 1 98.69 134 ILE B CA 1
ATOM 3626 C C . ILE B 1 134 ? 12.086 12.484 0.946 1 98.69 134 ILE B C 1
ATOM 3628 O O . ILE B 1 134 ? 13.125 13.062 0.616 1 98.69 134 ILE B O 1
ATOM 3632 N N . THR B 1 135 ? 10.977 12.445 0.152 1 98.56 135 THR B N 1
ATOM 3633 C CA . THR B 1 135 ? 10.93 13.242 -1.068 1 98.56 135 THR B CA 1
ATOM 3634 C C . THR B 1 135 ? 10.102 14.508 -0.858 1 98.56 135 THR B C 1
ATOM 3636 O O . THR B 1 135 ? 8.984 14.445 -0.347 1 98.56 135 THR B O 1
ATOM 3639 N N . GLY B 1 136 ? 10.625 15.656 -1.248 1 97.44 136 GLY B N 1
ATOM 3640 C CA . GLY B 1 136 ? 10.008 16.938 -0.977 1 97.44 136 GLY B CA 1
ATOM 3641 C C . GLY B 1 136 ? 10.484 17.578 0.319 1 97.44 136 GLY B C 1
ATOM 3642 O O . GLY B 1 136 ? 10.289 17 1.397 1 97.44 136 GLY B O 1
ATOM 3643 N N . ALA B 1 137 ? 11.07 18.734 0.179 1 96 137 ALA B N 1
ATOM 3644 C CA . ALA B 1 137 ? 11.641 19.391 1.35 1 96 137 ALA B CA 1
ATOM 3645 C C . ALA B 1 137 ? 10.906 20.688 1.659 1 96 137 ALA B C 1
ATOM 3647 O O . ALA B 1 137 ? 11.516 21.672 2.078 1 96 137 ALA B O 1
ATOM 3648 N N . GLY B 1 138 ? 9.617 20.703 1.371 1 94.12 138 GLY B N 1
ATOM 3649 C CA . GLY B 1 138 ? 8.789 21.766 1.931 1 94.12 138 GLY B CA 1
ATOM 3650 C C . GLY B 1 138 ? 8.672 21.688 3.441 1 94.12 138 GLY B C 1
ATOM 3651 O O . GLY B 1 138 ? 9.438 20.984 4.098 1 94.12 138 GLY B O 1
ATOM 3652 N N . PRO B 1 139 ? 7.727 22.453 3.965 1 95 139 PRO B N 1
ATOM 3653 C CA . PRO B 1 139 ? 7.613 22.484 5.426 1 95 139 PRO B CA 1
ATOM 3654 C C . PRO B 1 139 ? 7.418 21.094 6.035 1 95 139 PRO B C 1
ATOM 3656 O O . PRO B 1 139 ? 8.078 20.75 7.02 1 95 139 PRO B O 1
ATOM 3659 N N . VAL B 1 140 ? 6.551 20.266 5.445 1 96.12 140 VAL B N 1
ATOM 3660 C CA . VAL B 1 140 ? 6.25 18.938 5.98 1 96.12 140 VAL B CA 1
ATOM 3661 C C . VAL B 1 140 ? 7.469 18.031 5.836 1 96.12 140 VAL B C 1
ATOM 3663 O O . VAL B 1 140 ? 7.844 17.328 6.777 1 96.12 140 VAL B O 1
ATOM 3666 N N . GLY B 1 141 ? 8.125 18.094 4.699 1 97.19 141 GLY B N 1
ATOM 3667 C CA . GLY B 1 141 ? 9.297 17.281 4.461 1 97.19 141 GLY B CA 1
ATOM 3668 C C . GLY B 1 141 ? 10.477 17.641 5.344 1 97.19 141 GLY B C 1
ATOM 3669 O O . GLY B 1 141 ? 11.188 16.766 5.84 1 97.19 141 GLY B O 1
ATOM 3670 N N . LEU B 1 142 ? 10.688 18.938 5.512 1 96.75 142 LEU B N 1
ATOM 3671 C CA . LEU B 1 142 ? 11.758 19.422 6.375 1 96.75 142 LEU B CA 1
ATOM 3672 C C . LEU B 1 142 ? 11.562 18.938 7.809 1 96.75 142 LEU B C 1
ATOM 3674 O O . LEU B 1 142 ? 12.5 18.453 8.445 1 96.75 142 LEU B O 1
ATOM 3678 N N . LEU B 1 143 ? 10.359 19.016 8.305 1 97.12 143 LEU B N 1
ATOM 3679 C CA . LEU B 1 143 ? 10.055 18.547 9.656 1 97.12 143 LEU B CA 1
ATOM 3680 C C . LEU B 1 143 ? 10.148 17.031 9.75 1 97.12 143 LEU B C 1
ATOM 3682 O O . LEU B 1 143 ? 10.656 16.5 10.734 1 97.12 143 LEU B O 1
ATOM 3686 N N . ALA B 1 144 ? 9.688 16.328 8.703 1 97.88 144 ALA B N 1
ATOM 3687 C CA . ALA B 1 144 ? 9.766 14.875 8.672 1 97.88 144 ALA B CA 1
ATOM 3688 C C . ALA B 1 144 ? 11.211 14.398 8.773 1 97.88 144 ALA B C 1
ATOM 3690 O O . ALA B 1 144 ? 11.516 13.477 9.531 1 97.88 144 ALA B O 1
ATOM 3691 N N . ALA B 1 145 ? 12.102 15.055 8.031 1 97.88 145 ALA B N 1
ATOM 3692 C CA . ALA B 1 145 ? 13.516 14.695 8.055 1 97.88 145 ALA B CA 1
ATOM 3693 C C . ALA B 1 145 ? 14.078 14.766 9.469 1 97.88 145 ALA B C 1
ATOM 3695 O O . ALA B 1 145 ? 14.781 13.852 9.914 1 97.88 145 ALA B O 1
ATOM 3696 N N . GLN B 1 146 ? 13.742 15.766 10.133 1 97 146 GLN B N 1
ATOM 3697 C CA . GLN B 1 146 ? 14.258 15.945 11.484 1 97 146 GLN B CA 1
ATOM 3698 C C . GLN B 1 146 ? 13.617 14.953 12.453 1 97 146 GLN B C 1
ATOM 3700 O O . GLN B 1 146 ? 14.297 14.383 13.305 1 97 146 GLN B O 1
ATOM 3705 N N . LEU B 1 147 ? 12.289 14.727 12.328 1 97.44 147 LEU B N 1
ATOM 3706 C CA . LEU B 1 147 ? 11.586 13.781 13.195 1 97.44 147 LEU B CA 1
ATOM 3707 C C . LEU B 1 147 ? 12.188 12.383 13.078 1 97.44 147 LEU B C 1
ATOM 3709 O O . LEU B 1 147 ? 12.453 11.734 14.086 1 97.44 147 LEU B O 1
ATOM 3713 N N . PHE B 1 148 ? 12.414 11.93 11.852 1 97.38 148 PHE B N 1
ATOM 3714 C CA . PHE B 1 148 ? 12.969 10.594 11.656 1 97.38 148 PHE B CA 1
ATOM 3715 C C . PHE B 1 148 ? 14.422 10.539 12.094 1 97.38 148 PHE B C 1
ATOM 3717 O O . PHE B 1 148 ? 14.859 9.555 12.703 1 97.38 148 PHE B O 1
ATOM 3724 N N . LYS B 1 149 ? 15.234 11.609 11.883 1 96.12 149 LYS B N 1
ATOM 3725 C CA . LYS B 1 149 ? 16.625 11.641 12.312 1 96.12 149 LYS B CA 1
ATOM 3726 C C . LYS B 1 149 ? 16.734 11.539 13.828 1 96.12 149 LYS B C 1
ATOM 3728 O O . LYS B 1 149 ? 17.484 10.695 14.344 1 96.12 149 LYS B O 1
ATOM 3733 N N . ILE B 1 150 ? 15.969 12.312 14.531 1 94.31 150 ILE B N 1
ATOM 3734 C CA . ILE B 1 150 ? 16.094 12.344 15.984 1 94.31 150 ILE B CA 1
ATOM 3735 C C . ILE B 1 150 ? 15.547 11.055 16.578 1 94.31 150 ILE B C 1
ATOM 3737 O O . ILE B 1 150 ? 15.812 10.734 17.734 1 94.31 150 ILE B O 1
ATOM 3741 N N . SER B 1 151 ? 14.75 10.359 15.789 1 94.56 151 SER B N 1
ATOM 3742 C CA . SER B 1 151 ? 14.188 9.086 16.25 1 94.56 151 SER B CA 1
ATOM 3743 C C . SER B 1 151 ? 15.109 7.922 15.898 1 94.56 151 SER B C 1
ATOM 3745 O O . SER B 1 151 ? 14.75 6.762 16.094 1 94.56 151 SER B O 1
ATOM 3747 N N . GLY B 1 152 ? 16.25 8.156 15.266 1 93.88 152 GLY B N 1
ATOM 3748 C CA . GLY B 1 152 ? 17.281 7.145 15.133 1 93.88 152 GLY B CA 1
ATOM 3749 C C . GLY B 1 152 ? 17.344 6.543 13.742 1 93.88 152 GLY B C 1
ATOM 3750 O O . GLY B 1 152 ? 18.062 5.555 13.523 1 93.88 152 GLY B O 1
ATOM 3751 N N . TYR B 1 153 ? 16.641 7.094 12.758 1 95.31 153 TYR B N 1
ATOM 3752 C CA . TYR B 1 153 ? 16.688 6.594 11.391 1 95.31 153 TYR B CA 1
ATOM 3753 C C . TYR B 1 153 ? 17.844 7.234 10.625 1 95.31 153 TYR B C 1
ATOM 3755 O O . TYR B 1 153 ? 18.297 8.32 10.977 1 95.31 153 TYR B O 1
ATOM 3763 N N . ARG B 1 154 ? 18.375 6.531 9.664 1 96 154 ARG B N 1
ATOM 3764 C CA . ARG B 1 154 ? 19.219 7.145 8.648 1 96 154 ARG B CA 1
ATOM 3765 C C . ARG B 1 154 ? 18.375 7.84 7.582 1 96 154 ARG B C 1
ATOM 3767 O O . ARG B 1 154 ? 17.531 7.211 6.941 1 96 154 ARG B O 1
ATOM 3774 N N . VAL B 1 155 ? 18.625 9.156 7.391 1 97.81 155 VAL B N 1
ATOM 3775 C CA . VAL B 1 155 ? 17.672 9.922 6.586 1 97.81 155 VAL B CA 1
ATOM 3776 C C . VAL B 1 155 ? 18.391 10.508 5.367 1 97.81 155 VAL B C 1
ATOM 3778 O O . VAL B 1 155 ? 19.469 11.094 5.496 1 97.81 155 VAL B O 1
ATOM 3781 N N . THR B 1 156 ? 17.859 10.273 4.184 1 98.06 156 THR B N 1
ATOM 3782 C CA . THR B 1 156 ? 18.188 10.969 2.943 1 98.06 156 THR B CA 1
ATOM 3783 C C . THR B 1 156 ? 16.984 11.789 2.461 1 98.06 156 THR B C 1
ATOM 3785 O O . THR B 1 156 ? 15.859 11.305 2.43 1 98.06 156 THR B O 1
ATOM 3788 N N . VAL B 1 157 ? 17.25 13.07 2.168 1 98.5 157 VAL B N 1
ATOM 3789 C CA . VAL B 1 157 ? 16.156 13.906 1.669 1 98.5 157 VAL B CA 1
ATOM 3790 C C . VAL B 1 157 ? 16.406 14.258 0.203 1 98.5 157 VAL B C 1
ATOM 3792 O O . VAL B 1 157 ? 17.547 14.547 -0.187 1 98.5 157 VAL B O 1
ATOM 3795 N N . VAL B 1 158 ? 15.352 14.156 -0.585 1 98.31 158 VAL B N 1
ATOM 3796 C CA . VAL B 1 158 ? 15.414 14.445 -2.016 1 98.31 158 VAL B CA 1
ATOM 3797 C C . VAL B 1 158 ? 14.562 15.672 -2.336 1 98.31 158 VAL B C 1
ATOM 3799 O O . VAL B 1 158 ? 13.367 15.703 -2.025 1 98.31 158 VAL B O 1
ATOM 3802 N N . ASP B 1 159 ? 15.141 16.688 -2.91 1 98 159 ASP B N 1
ATOM 3803 C CA . ASP B 1 159 ? 14.445 17.859 -3.418 1 98 159 ASP B CA 1
ATOM 3804 C C . ASP B 1 159 ? 15.219 18.5 -4.566 1 98 159 ASP B C 1
ATOM 3806 O O . ASP B 1 159 ? 16.422 18.75 -4.449 1 98 159 ASP B O 1
ATOM 3810 N N . PRO B 1 160 ? 14.523 18.781 -5.672 1 96.56 160 PRO B N 1
ATOM 3811 C CA . PRO B 1 160 ? 15.234 19.375 -6.805 1 96.56 160 PRO B CA 1
ATOM 3812 C C . PRO B 1 160 ? 15.664 20.812 -6.551 1 96.56 160 PRO B C 1
ATOM 3814 O O . PRO B 1 160 ? 16.531 21.344 -7.258 1 96.56 160 PRO B O 1
ATOM 3817 N N . ASP B 1 161 ? 15.094 21.578 -5.629 1 95.69 161 ASP B N 1
ATOM 3818 C CA . ASP B 1 161 ? 15.383 22.984 -5.34 1 95.69 161 ASP B CA 1
ATOM 3819 C C . ASP B 1 161 ? 16.625 23.125 -4.465 1 95.69 161 ASP B C 1
ATOM 3821 O O . ASP B 1 161 ? 16.625 22.703 -3.305 1 95.69 161 ASP B O 1
ATOM 3825 N N . PRO B 1 162 ? 17.656 23.797 -4.98 1 96.06 162 PRO B N 1
ATOM 3826 C CA . PRO B 1 162 ? 18.875 23.922 -4.195 1 96.06 162 PRO B CA 1
ATOM 3827 C C . PRO B 1 162 ? 18.688 24.734 -2.912 1 96.06 162 PRO B C 1
ATOM 3829 O O . PRO B 1 162 ? 19.344 24.469 -1.908 1 96.06 162 PRO B O 1
ATOM 3832 N N . LEU B 1 163 ? 17.766 25.641 -2.941 1 94.88 163 LEU B N 1
ATOM 3833 C CA . LEU B 1 163 ? 17.484 26.422 -1.737 1 94.88 163 LEU B CA 1
ATOM 3834 C C . LEU B 1 163 ? 16.953 25.516 -0.625 1 94.88 163 LEU B C 1
ATOM 3836 O O . LEU B 1 163 ? 17.375 25.625 0.525 1 94.88 163 LEU B O 1
ATOM 3840 N N . ARG B 1 164 ? 16.062 24.609 -0.969 1 95.06 164 ARG B N 1
ATOM 3841 C CA . ARG B 1 164 ? 15.492 23.688 0.007 1 95.06 164 ARG B CA 1
ATOM 3842 C C . ARG B 1 164 ? 16.562 22.75 0.564 1 95.06 164 ARG B C 1
ATOM 3844 O O . ARG B 1 164 ? 16.594 22.5 1.769 1 95.06 164 ARG B O 1
ATOM 3851 N N . ARG B 1 165 ? 17.422 22.25 -0.271 1 96.56 165 ARG B N 1
ATOM 3852 C CA . ARG B 1 165 ? 18.484 21.375 0.169 1 96.56 165 ARG B CA 1
ATOM 3853 C C . ARG B 1 165 ? 19.438 22.094 1.11 1 96.56 165 ARG B C 1
ATOM 3855 O O . ARG B 1 165 ? 19.891 21.516 2.105 1 96.56 165 ARG B O 1
ATOM 3862 N N . ALA B 1 166 ? 19.719 23.375 0.824 1 94.94 166 ALA B N 1
ATOM 3863 C CA . ALA B 1 166 ? 20.578 24.172 1.688 1 94.94 166 ALA B CA 1
ATOM 3864 C C . ALA B 1 166 ? 19.938 24.391 3.059 1 94.94 166 ALA B C 1
ATOM 3866 O O . ALA B 1 166 ? 20.625 24.344 4.082 1 94.94 166 ALA B O 1
ATOM 3867 N N . GLN B 1 167 ? 18.703 24.609 3.061 1 94.62 167 GLN B N 1
ATOM 3868 C CA . GLN B 1 167 ? 17.969 24.797 4.309 1 94.62 167 GLN B CA 1
ATOM 3869 C C . GLN B 1 167 ? 18 23.547 5.168 1 94.62 167 GLN B C 1
ATOM 3871 O O . GLN B 1 167 ? 18.156 23.609 6.387 1 94.62 167 GLN B O 1
ATOM 3876 N N . LEU B 1 168 ? 17.859 22.406 4.523 1 95.06 168 LEU B N 1
ATOM 3877 C CA . LEU B 1 168 ? 17.969 21.125 5.234 1 95.06 168 LEU B CA 1
ATOM 3878 C C . LEU B 1 168 ? 19.344 20.984 5.879 1 95.06 168 LEU B C 1
ATOM 3880 O O . LEU B 1 168 ? 19.438 20.578 7.043 1 95.06 168 LEU B O 1
ATOM 3884 N N . ALA B 1 169 ? 20.344 21.328 5.129 1 93.31 169 ALA B N 1
ATOM 3885 C CA . ALA B 1 169 ? 21.719 21.234 5.633 1 93.31 169 ALA B CA 1
ATOM 3886 C C . ALA B 1 169 ? 21.906 22.109 6.867 1 93.31 169 ALA B C 1
ATOM 3888 O O . ALA B 1 169 ? 22.562 21.719 7.824 1 93.31 169 ALA B O 1
ATOM 3889 N N . SER B 1 170 ? 21.312 23.219 6.805 1 92.31 170 SER B N 1
ATOM 3890 C CA . SER B 1 170 ? 21.422 24.156 7.918 1 92.31 170 SER B CA 1
ATOM 3891 C C . SER B 1 170 ? 20.734 23.625 9.164 1 92.31 170 SER B C 1
ATOM 3893 O O . SER B 1 170 ? 21.031 24.062 10.281 1 92.31 170 SER B O 1
ATOM 3895 N N . CYS B 1 171 ? 19.844 22.703 8.945 1 93.06 171 CYS B N 1
ATOM 3896 C CA . CYS B 1 171 ? 19.125 22.109 10.07 1 93.06 171 CYS B CA 1
ATOM 3897 C C . CYS B 1 171 ? 19.781 20.797 10.5 1 93.06 171 CYS B C 1
ATOM 3899 O O . CYS B 1 171 ? 19.234 20.078 11.336 1 93.06 171 CYS B O 1
ATOM 3901 N N . GLY B 1 172 ? 20.875 20.438 9.898 1 91.62 172 GLY B N 1
ATOM 3902 C CA . GLY B 1 172 ? 21.641 19.281 10.336 1 91.62 172 GLY B CA 1
ATOM 3903 C C . GLY B 1 172 ? 21.391 18.047 9.508 1 91.62 172 GLY B C 1
ATOM 3904 O O . GLY B 1 172 ? 21.828 16.953 9.867 1 91.62 172 GLY B O 1
ATOM 3905 N N . ILE B 1 173 ? 20.609 18.156 8.469 1 94.38 173 ILE B N 1
ATOM 3906 C CA . ILE B 1 173 ? 20.406 17.047 7.551 1 94.38 173 ILE B CA 1
ATOM 3907 C C . ILE B 1 173 ? 21.469 17.078 6.453 1 94.38 173 ILE B C 1
ATOM 3909 O O . ILE B 1 173 ? 21.422 17.953 5.578 1 94.38 173 ILE B O 1
ATOM 3913 N N . SER B 1 174 ? 22.344 16.219 6.465 1 92.56 174 SER B N 1
ATOM 3914 C CA . SER B 1 174 ? 23.531 16.297 5.629 1 92.56 174 SER B CA 1
ATOM 3915 C C . SER B 1 174 ? 23.328 15.578 4.301 1 92.56 174 SER B C 1
ATOM 3917 O O . SER B 1 174 ? 23.906 15.961 3.281 1 92.56 174 SER B O 1
ATOM 3919 N N . ASP B 1 175 ? 22.531 14.508 4.258 1 96.75 175 ASP B N 1
ATOM 3920 C CA . ASP B 1 175 ? 22.344 13.75 3.021 1 96.75 175 ASP B CA 1
ATOM 3921 C C . ASP B 1 175 ? 21.141 14.258 2.248 1 96.75 175 ASP B C 1
ATOM 3923 O O . ASP B 1 175 ? 20.031 13.719 2.391 1 96.75 175 ASP B O 1
ATOM 3927 N N . CYS B 1 176 ? 21.359 15.258 1.433 1 97.25 176 CYS B N 1
ATOM 3928 C CA . CYS B 1 176 ? 20.344 15.852 0.571 1 97.25 176 CYS B CA 1
ATOM 3929 C C . CYS B 1 176 ? 20.703 15.672 -0.899 1 97.25 176 CYS B C 1
ATOM 3931 O O . CYS B 1 176 ? 21.844 15.914 -1.295 1 97.25 176 CYS B O 1
ATOM 3933 N N . ARG B 1 177 ? 19.75 15.25 -1.671 1 97.44 177 ARG B N 1
ATOM 3934 C CA . ARG B 1 177 ? 20 14.938 -3.076 1 97.44 177 ARG B CA 1
ATOM 3935 C C . ARG B 1 177 ? 18.969 15.617 -3.975 1 97.44 177 ARG B C 1
ATOM 3937 O O . ARG B 1 177 ? 17.844 15.906 -3.537 1 97.44 177 ARG B O 1
ATOM 3944 N N . GLU B 1 178 ? 19.344 15.828 -5.203 1 97.12 178 GLU B N 1
ATOM 3945 C CA . GLU B 1 178 ? 18.484 16.484 -6.184 1 97.12 178 GLU B CA 1
ATOM 3946 C C . GLU B 1 178 ? 17.422 15.508 -6.715 1 97.12 178 GLU B C 1
ATOM 3948 O O . GLU B 1 178 ? 16.297 15.914 -6.996 1 97.12 178 GLU B O 1
ATOM 3953 N N . ARG B 1 179 ? 17.859 14.281 -6.824 1 96.19 179 ARG B N 1
ATOM 3954 C CA . ARG B 1 179 ? 16.984 13.234 -7.344 1 96.19 179 ARG B CA 1
ATOM 3955 C C . ARG B 1 179 ? 17.109 11.953 -6.527 1 96.19 179 ARG B C 1
ATOM 3957 O O . ARG B 1 179 ? 18.109 11.75 -5.832 1 96.19 179 ARG B O 1
ATOM 3964 N N . VAL B 1 180 ? 16.016 11.172 -6.574 1 95.94 180 VAL B N 1
ATOM 3965 C CA . VAL B 1 180 ? 16.109 9.867 -5.918 1 95.94 180 VAL B CA 1
ATOM 3966 C C . VAL B 1 180 ? 17.297 9.094 -6.457 1 95.94 180 VAL B C 1
ATOM 3968 O O . VAL B 1 180 ? 17.484 8.977 -7.672 1 95.94 180 VAL B O 1
ATOM 3971 N N . PRO B 1 181 ? 18.156 8.656 -5.598 1 94 181 PRO B N 1
ATOM 3972 C CA . PRO B 1 181 ? 19.406 8.016 -6.043 1 94 181 PRO B CA 1
ATOM 3973 C C . PRO B 1 181 ? 19.188 6.578 -6.508 1 94 181 PRO B C 1
ATOM 3975 O O . PRO B 1 181 ? 19.719 5.645 -5.895 1 94 181 PRO B O 1
ATOM 3978 N N . LEU B 1 182 ? 18.594 6.469 -7.676 1 93.31 182 LEU B N 1
ATOM 3979 C CA . LEU B 1 182 ? 18.438 5.156 -8.297 1 93.31 182 LEU B CA 1
ATOM 3980 C C . LEU B 1 182 ? 19.781 4.633 -8.805 1 93.31 182 LEU B C 1
ATOM 3982 O O . LEU B 1 182 ? 20.703 5.414 -9.062 1 93.31 182 LEU B O 1
ATOM 3986 N N . GLN B 1 183 ? 20.031 3.41 -8.914 1 90 183 GLN B N 1
ATOM 3987 C CA . GLN B 1 183 ? 21.281 2.795 -9.375 1 90 183 GLN B CA 1
ATOM 3988 C C . GLN B 1 183 ? 22.438 3.127 -8.438 1 90 183 GLN B C 1
ATOM 3990 O O . GLN B 1 183 ? 23.547 3.408 -8.891 1 90 183 GLN B O 1
ATOM 3995 N N . SER B 1 184 ? 22.156 3.457 -7.203 1 90.94 184 SER B N 1
ATOM 3996 C CA . SER B 1 184 ? 23.141 3.666 -6.148 1 90.94 184 SER B CA 1
ATOM 3997 C C . SER B 1 184 ? 23.141 2.504 -5.16 1 90.94 184 SER B C 1
ATOM 3999 O O . SER B 1 184 ? 22.406 1.532 -5.332 1 90.94 184 SER B O 1
ATOM 4001 N N . SER B 1 185 ? 23.969 2.613 -4.188 1 89.31 185 SER B N 1
ATOM 4002 C CA . SER B 1 185 ? 24.062 1.591 -3.154 1 89.31 185 SER B CA 1
ATOM 4003 C C . SER B 1 185 ? 22.828 1.577 -2.27 1 89.31 185 SER B C 1
ATOM 4005 O O . SER B 1 185 ? 22.594 0.621 -1.527 1 89.31 185 SER B O 1
ATOM 4007 N N . LEU B 1 186 ? 21.969 2.598 -2.402 1 92.81 186 LEU B N 1
ATOM 4008 C CA . LEU B 1 186 ? 20.781 2.686 -1.562 1 92.81 186 LEU B CA 1
ATOM 4009 C C . LEU B 1 186 ? 19.625 1.881 -2.158 1 92.81 186 LEU B C 1
ATOM 4011 O O . LEU B 1 186 ? 18.672 1.559 -1.463 1 92.81 186 LEU B O 1
ATOM 4015 N N . GLN B 1 187 ? 19.656 1.688 -3.455 1 93.56 187 GLN B N 1
ATOM 4016 C CA . GLN B 1 187 ? 18.562 0.987 -4.109 1 93.56 187 GLN B CA 1
ATOM 4017 C C . GLN B 1 187 ? 18.375 -0.41 -3.525 1 93.56 187 GLN B C 1
ATOM 4019 O O . GLN B 1 187 ? 19.328 -1.179 -3.424 1 93.56 187 GLN B O 1
ATOM 4024 N N . GLY B 1 188 ? 17.188 -0.682 -3.107 1 93.75 188 GLY B N 1
ATOM 4025 C CA . GLY B 1 188 ? 16.875 -1.968 -2.506 1 93.75 188 GLY B CA 1
ATOM 4026 C C . GLY B 1 188 ? 17.234 -2.043 -1.034 1 93.75 188 GLY B C 1
ATOM 4027 O O . GLY B 1 188 ? 17.141 -3.107 -0.42 1 93.75 188 GLY B O 1
ATOM 4028 N N . GLN B 1 189 ? 17.719 -0.879 -0.438 1 93.19 189 GLN B N 1
ATOM 4029 C CA . GLN B 1 189 ? 18.125 -0.882 0.962 1 93.19 189 GLN B CA 1
ATOM 4030 C C . GLN B 1 189 ? 17.25 0.05 1.795 1 93.19 189 GLN B C 1
ATOM 4032 O O . GLN B 1 189 ? 17.297 0.027 3.025 1 93.19 189 GLN B O 1
ATOM 4037 N N . VAL B 1 190 ? 16.438 0.8 1.153 1 97.56 190 VAL B N 1
ATOM 4038 C CA . VAL B 1 190 ? 15.602 1.796 1.823 1 97.56 190 VAL B CA 1
ATOM 4039 C C . VAL B 1 190 ? 14.359 1.128 2.4 1 97.56 190 VAL B C 1
ATOM 4041 O O . VAL B 1 190 ? 13.609 0.47 1.677 1 97.56 190 VAL B O 1
ATOM 4044 N N . ALA B 1 191 ? 14.102 1.284 3.664 1 97.12 191 ALA B N 1
ATOM 4045 C CA . ALA B 1 191 ? 12.984 0.627 4.328 1 97.12 191 ALA B CA 1
ATOM 4046 C C . ALA B 1 191 ? 11.688 1.402 4.109 1 97.12 191 ALA B C 1
ATOM 4048 O O . ALA B 1 191 ? 10.602 0.814 4.066 1 97.12 191 ALA B O 1
ATOM 4049 N N . LEU B 1 192 ? 11.797 2.713 4 1 98.44 192 LEU B N 1
ATOM 4050 C CA . LEU B 1 192 ? 10.648 3.602 3.914 1 98.44 192 LEU B CA 1
ATOM 4051 C C . LEU B 1 192 ? 10.961 4.82 3.055 1 98.44 192 LEU B C 1
ATOM 4053 O O . LEU B 1 192 ? 12.031 5.418 3.189 1 98.44 192 LEU B O 1
ATOM 4057 N N . VAL B 1 193 ? 10.133 5.078 2.139 1 98.75 193 VAL B N 1
ATOM 4058 C CA . VAL B 1 193 ? 10.125 6.402 1.523 1 98.75 193 VAL B CA 1
ATOM 4059 C C . VAL B 1 193 ? 8.875 7.168 1.96 1 98.75 193 VAL B C 1
ATOM 4061 O O . VAL B 1 193 ? 7.754 6.672 1.824 1 98.75 193 VAL B O 1
ATOM 4064 N N . LEU B 1 194 ? 9.055 8.266 2.57 1 98.56 194 LEU B N 1
ATOM 4065 C CA . LEU B 1 194 ? 7.98 9.203 2.857 1 98.56 194 LEU B CA 1
ATOM 4066 C C . LEU B 1 194 ? 7.883 10.266 1.766 1 98.56 194 LEU B C 1
ATOM 4068 O O . LEU B 1 194 ? 8.75 11.141 1.662 1 98.56 194 LEU B O 1
ATOM 4072 N N . ASP B 1 195 ? 6.852 10.242 0.97 1 98.62 195 ASP B N 1
ATOM 4073 C CA . ASP B 1 195 ? 6.703 11.242 -0.081 1 98.62 195 ASP B CA 1
ATOM 4074 C C . ASP B 1 195 ? 5.945 12.469 0.433 1 98.62 195 ASP B C 1
ATOM 4076 O O . ASP B 1 195 ? 4.738 12.398 0.673 1 98.62 195 ASP B O 1
ATOM 4080 N N . CYS B 1 196 ? 6.625 13.547 0.512 1 97.69 196 CYS B N 1
ATOM 4081 C CA . CYS B 1 196 ? 6.031 14.805 0.946 1 97.69 196 CYS B CA 1
ATOM 4082 C C . CYS B 1 196 ? 5.883 15.773 -0.224 1 97.69 196 CYS B C 1
ATOM 4084 O O . CYS B 1 196 ? 5.613 16.953 -0.027 1 97.69 196 CYS B O 1
ATOM 4086 N N . SER B 1 197 ? 6.105 15.32 -1.426 1 95.94 197 SER B N 1
ATOM 4087 C CA . SER B 1 197 ? 6.09 16.188 -2.6 1 95.94 197 SER B CA 1
ATOM 4088 C C . SER B 1 197 ? 4.73 16.156 -3.287 1 95.94 197 SER B C 1
ATOM 4090 O O . SER B 1 197 ? 4.324 17.156 -3.908 1 95.94 197 SER B O 1
ATOM 4092 N N . GLY B 1 198 ? 4.09 15.008 -3.223 1 95.12 198 GLY B N 1
ATOM 4093 C CA . GLY B 1 198 ? 2.863 14.836 -3.986 1 95.12 198 GLY B CA 1
ATOM 4094 C C . GLY B 1 198 ? 3.105 14.672 -5.477 1 95.12 198 GLY B C 1
ATOM 4095 O O . GLY B 1 198 ? 2.17 14.758 -6.273 1 95.12 198 GLY B O 1
ATOM 4096 N N . HIS B 1 199 ? 4.34 14.477 -5.879 1 96.56 199 HIS B N 1
ATOM 4097 C CA . HIS B 1 199 ? 4.719 14.359 -7.285 1 96.56 199 HIS B CA 1
ATOM 4098 C C . HIS B 1 199 ? 4.766 12.898 -7.719 1 96.56 199 HIS B C 1
ATOM 4100 O O . HIS B 1 199 ? 5.469 12.094 -7.109 1 96.56 199 HIS B O 1
ATOM 4106 N N . GLU B 1 200 ? 4.086 12.555 -8.836 1 98.19 200 GLU B N 1
ATOM 4107 C CA . GLU B 1 200 ? 3.977 11.172 -9.281 1 98.19 200 GLU B CA 1
ATOM 4108 C C . GLU B 1 200 ? 5.352 10.578 -9.578 1 98.19 200 GLU B C 1
ATOM 4110 O O . GLU B 1 200 ? 5.598 9.398 -9.32 1 98.19 200 GLU B O 1
ATOM 4115 N N . GLY B 1 201 ? 6.258 11.391 -10.18 1 97.81 201 GLY B N 1
ATOM 4116 C CA . GLY B 1 201 ? 7.598 10.914 -10.484 1 97.81 201 GLY B CA 1
ATOM 4117 C C . GLY B 1 201 ? 8.375 10.508 -9.25 1 97.81 201 GLY B C 1
ATOM 4118 O O . GLY B 1 201 ? 9.094 9.508 -9.266 1 97.81 201 GLY B O 1
ATOM 4119 N N . ALA B 1 202 ? 8.234 11.281 -8.195 1 97.88 202 ALA B N 1
ATOM 4120 C CA . ALA B 1 202 ? 8.906 10.953 -6.941 1 97.88 202 ALA B CA 1
ATOM 4121 C C . ALA B 1 202 ? 8.367 9.648 -6.359 1 97.88 202 ALA B C 1
ATOM 4123 O O . ALA B 1 202 ? 9.125 8.828 -5.84 1 97.88 202 ALA B O 1
ATOM 4124 N N . VAL B 1 203 ? 7.055 9.438 -6.441 1 98.5 203 VAL B N 1
ATOM 4125 C CA . VAL B 1 203 ? 6.434 8.227 -5.91 1 98.5 203 VAL B CA 1
ATOM 4126 C C . VAL B 1 203 ? 6.895 7.016 -6.711 1 98.5 203 VAL B C 1
ATOM 4128 O O . VAL B 1 203 ? 7.207 5.969 -6.137 1 98.5 203 VAL B O 1
ATOM 4131 N N . LEU B 1 204 ? 6.93 7.16 -8.031 1 98.5 204 LEU B N 1
ATOM 4132 C CA . LEU B 1 204 ? 7.398 6.059 -8.859 1 98.5 204 LEU B CA 1
ATOM 4133 C C . LEU B 1 204 ? 8.836 5.688 -8.516 1 98.5 204 LEU B C 1
ATOM 4135 O O . LEU B 1 204 ? 9.148 4.508 -8.336 1 98.5 204 LEU B O 1
ATOM 4139 N N . ASP B 1 205 ? 9.727 6.707 -8.422 1 98.25 205 ASP B N 1
ATOM 4140 C CA . ASP B 1 205 ? 11.125 6.465 -8.062 1 98.25 205 ASP B CA 1
ATOM 4141 C C . ASP B 1 205 ? 11.234 5.852 -6.668 1 98.25 205 ASP B C 1
ATOM 4143 O O . ASP B 1 205 ? 12.109 5.027 -6.418 1 98.25 205 ASP B O 1
ATOM 4147 N N . ALA B 1 206 ? 10.336 6.293 -5.777 1 98.44 206 ALA B N 1
ATOM 4148 C CA . ALA B 1 206 ? 10.281 5.723 -4.434 1 98.44 206 ALA B CA 1
ATOM 4149 C C . ALA B 1 206 ? 10.016 4.223 -4.488 1 98.44 206 ALA B C 1
ATOM 4151 O O . ALA B 1 206 ? 10.672 3.441 -3.795 1 98.44 206 ALA B O 1
ATOM 4152 N N . CYS B 1 207 ? 9.094 3.785 -5.332 1 98.25 207 CYS B N 1
ATOM 4153 C CA . CYS B 1 207 ? 8.734 2.377 -5.469 1 98.25 207 CYS B CA 1
ATOM 4154 C C . CYS B 1 207 ? 9.891 1.573 -6.055 1 98.25 207 CYS B C 1
ATOM 4156 O O . CYS B 1 207 ? 9.953 0.355 -5.879 1 98.25 207 CYS B O 1
ATOM 4158 N N . ARG B 1 208 ? 10.789 2.238 -6.699 1 97.69 208 ARG B N 1
ATOM 4159 C CA . ARG B 1 208 ? 11.898 1.553 -7.344 1 97.69 208 ARG B CA 1
ATOM 4160 C C . ARG B 1 208 ? 13.094 1.441 -6.402 1 97.69 208 ARG B C 1
ATOM 4162 O O . ARG B 1 208 ? 13.922 0.542 -6.547 1 97.69 208 ARG B O 1
ATOM 4169 N N . ILE B 1 209 ? 13.156 2.326 -5.375 1 97.69 209 ILE B N 1
ATOM 4170 C CA . ILE B 1 209 ? 14.375 2.371 -4.578 1 97.69 209 ILE B CA 1
ATOM 4171 C C . ILE B 1 209 ? 14.18 1.576 -3.289 1 97.69 209 ILE B C 1
ATOM 4173 O O . ILE B 1 209 ? 15.148 1.094 -2.697 1 97.69 209 ILE B O 1
ATOM 4177 N N . VAL B 1 210 ? 12.961 1.429 -2.748 1 97.5 210 VAL B N 1
ATOM 4178 C CA . VAL B 1 210 ? 12.711 0.786 -1.462 1 97.5 210 VAL B CA 1
ATOM 4179 C C . VAL B 1 210 ? 13.109 -0.688 -1.534 1 97.5 210 VAL B C 1
ATOM 4181 O O . VAL B 1 210 ? 13.148 -1.272 -2.619 1 97.5 210 VAL B O 1
ATOM 4184 N N . ARG B 1 211 ? 13.477 -1.227 -0.445 1 95.5 211 ARG B N 1
ATOM 4185 C CA . ARG B 1 211 ? 13.781 -2.654 -0.38 1 95.5 211 ARG B CA 1
ATOM 4186 C C . ARG B 1 211 ? 12.516 -3.488 -0.587 1 95.5 211 ARG B C 1
ATOM 4188 O O . ARG B 1 211 ? 11.406 -2.977 -0.469 1 95.5 211 ARG B O 1
ATOM 4195 N N . ARG B 1 212 ? 12.719 -4.758 -0.922 1 93.12 212 ARG B N 1
ATOM 4196 C CA . ARG B 1 212 ? 11.578 -5.664 -0.971 1 93.12 212 ARG B CA 1
ATOM 4197 C C . ARG B 1 212 ? 10.812 -5.652 0.35 1 93.12 212 ARG B C 1
ATOM 4199 O O . ARG B 1 212 ? 11.422 -5.684 1.423 1 93.12 212 ARG B O 1
ATOM 4206 N N . LEU B 1 213 ? 9.477 -5.527 0.226 1 91.31 213 LEU B N 1
ATOM 4207 C CA . LEU B 1 213 ? 8.555 -5.457 1.354 1 91.31 213 LEU B CA 1
ATOM 4208 C C . LEU B 1 213 ? 8.727 -4.145 2.115 1 91.31 213 LEU B C 1
ATOM 4210 O O . LEU B 1 213 ? 8.328 -4.039 3.275 1 91.31 213 LEU B O 1
ATOM 4214 N N . GLY B 1 214 ? 9.422 -3.18 1.48 1 95.19 214 GLY B N 1
ATOM 4215 C CA . GLY B 1 214 ? 9.484 -1.833 2.029 1 95.19 214 GLY B CA 1
ATOM 4216 C C . GLY B 1 214 ? 8.211 -1.042 1.809 1 95.19 214 GLY B C 1
ATOM 4217 O O . GLY B 1 214 ? 7.262 -1.538 1.19 1 95.19 214 GLY B O 1
ATOM 4218 N N . GLU B 1 215 ? 8.203 0.225 2.305 1 97.06 215 GLU B N 1
ATOM 4219 C CA . GLU B 1 215 ? 6.977 1.02 2.291 1 97.06 215 GLU B CA 1
ATOM 4220 C C . GLU B 1 215 ? 7.199 2.367 1.61 1 97.06 215 GLU B C 1
ATOM 4222 O O . GLU B 1 215 ? 8.258 2.98 1.771 1 97.06 215 GLU B O 1
ATOM 4227 N N . VAL B 1 216 ? 6.234 2.727 0.846 1 98.56 216 VAL B N 1
ATOM 4228 C CA . VAL B 1 216 ? 6.102 4.082 0.321 1 98.56 216 VAL B CA 1
ATOM 4229 C C . VAL B 1 216 ? 4.836 4.73 0.879 1 98.56 216 VAL B C 1
ATOM 4231 O O . VAL B 1 216 ? 3.723 4.273 0.601 1 98.56 216 VAL B O 1
ATOM 4234 N N . VAL B 1 217 ? 5 5.754 1.687 1 98.5 217 VAL B N 1
ATOM 4235 C CA . VAL B 1 217 ? 3.881 6.406 2.359 1 98.5 217 VAL B CA 1
ATOM 4236 C C . VAL B 1 217 ? 3.629 7.777 1.739 1 98.5 217 VAL B C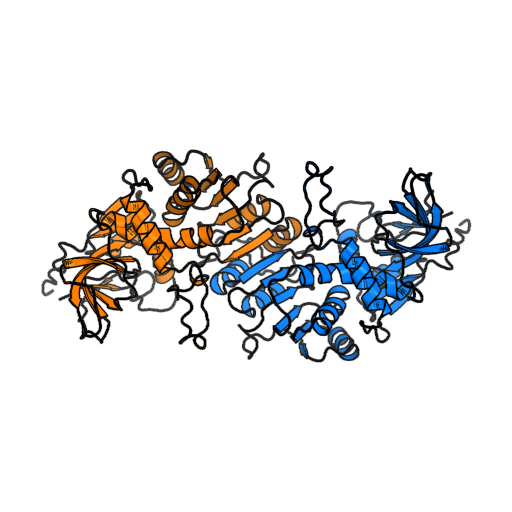 1
ATOM 4238 O O . VAL B 1 217 ? 4.547 8.594 1.628 1 98.5 217 VAL B O 1
ATOM 4241 N N . LEU B 1 218 ? 2.379 7.984 1.341 1 98.25 218 LEU B N 1
ATOM 4242 C CA . LEU B 1 218 ? 1.987 9.25 0.73 1 98.25 218 LEU B CA 1
ATOM 4243 C C . LEU B 1 218 ? 1.606 10.273 1.797 1 98.25 218 LEU B C 1
ATOM 4245 O O . LEU B 1 218 ? 0.549 10.164 2.42 1 98.25 218 LEU B O 1
ATOM 4249 N N . VAL B 1 219 ? 2.459 11.242 1.945 1 96.88 219 VAL B N 1
ATOM 4250 C CA . VAL B 1 219 ? 2.164 12.344 2.854 1 96.88 219 VAL B CA 1
ATOM 4251 C C . VAL B 1 219 ? 1.825 13.602 2.049 1 96.88 219 VAL B C 1
ATOM 4253 O O . VAL B 1 219 ? 0.941 14.367 2.432 1 96.88 219 VAL B O 1
ATOM 4256 N N . GLY B 1 220 ? 2.543 13.812 0.958 1 95.94 220 GLY B N 1
ATOM 4257 C CA . GLY B 1 220 ? 2.15 14.852 0.025 1 95.94 220 GLY B CA 1
ATOM 4258 C C . GLY B 1 220 ? 0.837 14.57 -0.676 1 95.94 220 GLY B C 1
ATOM 4259 O O . GLY B 1 220 ? 0.694 13.539 -1.339 1 95.94 220 GLY B O 1
ATOM 4260 N N . VAL B 1 221 ? -0.071 15.469 -0.576 1 93.12 221 VAL B N 1
ATOM 4261 C CA . VAL B 1 221 ? -1.396 15.266 -1.151 1 93.12 221 VAL B CA 1
ATOM 4262 C C . VAL B 1 221 ? -1.322 15.383 -2.672 1 93.12 221 VAL B C 1
ATOM 4264 O O . VAL B 1 221 ? -0.724 16.328 -3.201 1 93.12 221 VAL B O 1
ATOM 4267 N N . PRO B 1 222 ? -1.863 14.43 -3.35 1 93.56 222 PRO B N 1
ATOM 4268 C CA . PRO B 1 222 ? -1.906 14.523 -4.809 1 93.56 222 PRO B CA 1
ATOM 4269 C C . PRO B 1 222 ? -3.029 15.43 -5.309 1 93.56 222 PRO B C 1
ATOM 4271 O O . PRO B 1 222 ? -4.008 14.945 -5.887 1 93.56 222 PRO B O 1
ATOM 4274 N N . TRP B 1 223 ? -2.832 16.703 -5.293 1 90.5 223 TRP B N 1
ATOM 4275 C CA . TRP B 1 223 ? -3.869 17.688 -5.551 1 90.5 223 TRP B CA 1
ATOM 4276 C C . TRP B 1 223 ? -4.219 17.75 -7.031 1 90.5 223 TRP B C 1
ATOM 4278 O O . TRP B 1 223 ? -5.363 18.016 -7.398 1 90.5 223 TRP B O 1
ATOM 4288 N N . ARG B 1 224 ? -3.203 17.547 -7.895 1 91.94 224 ARG B N 1
ATOM 4289 C CA . ARG B 1 224 ? -3.408 17.625 -9.336 1 91.94 224 ARG B CA 1
ATOM 4290 C C . ARG B 1 224 ? -2.42 16.734 -10.086 1 91.94 224 ARG B C 1
ATOM 4292 O O . ARG B 1 224 ? -1.392 16.344 -9.531 1 91.94 224 ARG B O 1
ATOM 4299 N N . LYS B 1 225 ? -2.789 16.406 -11.266 1 95.44 225 LYS B N 1
ATOM 4300 C CA . LYS B 1 225 ? -1.89 15.656 -12.133 1 95.44 225 LYS B CA 1
ATOM 4301 C C . LYS B 1 225 ? -0.673 16.484 -12.523 1 95.44 225 LYS B C 1
ATOM 4303 O O . LYS B 1 225 ? -0.815 17.594 -13.062 1 95.44 225 LYS B O 1
ATOM 4308 N N . LEU B 1 226 ? 0.537 15.969 -12.305 1 95.62 226 LEU B N 1
ATOM 4309 C CA . LEU B 1 226 ? 1.755 16.734 -12.539 1 95.62 226 LEU B CA 1
ATOM 4310 C C . LEU B 1 226 ? 2.576 16.109 -13.664 1 95.62 226 LEU B C 1
ATOM 4312 O O . LEU B 1 226 ? 3.475 16.766 -14.211 1 95.62 226 LEU B O 1
ATOM 4316 N N . THR B 1 227 ? 2.305 14.836 -13.945 1 97.31 227 THR B N 1
ATOM 4317 C CA . THR B 1 227 ? 3.051 14.117 -14.977 1 97.31 227 THR B CA 1
ATOM 4318 C C . THR B 1 227 ? 2.113 13.273 -15.836 1 97.31 227 THR B C 1
ATOM 4320 O O . THR B 1 227 ? 0.917 13.188 -15.555 1 97.31 227 THR B O 1
ATOM 4323 N N . GLU B 1 228 ? 2.693 12.664 -16.859 1 97.12 228 GLU B N 1
ATOM 4324 C CA . GLU B 1 228 ? 1.938 11.766 -17.719 1 97.12 228 GLU B CA 1
ATOM 4325 C C . GLU B 1 228 ? 2.234 10.305 -17.406 1 97.12 228 GLU B C 1
ATOM 4327 O O . GLU B 1 228 ? 1.966 9.422 -18.219 1 97.12 228 GLU B O 1
ATOM 4332 N N . ILE B 1 229 ? 2.832 10.125 -16.266 1 97.62 229 ILE B N 1
ATOM 4333 C CA . ILE B 1 229 ? 3.117 8.758 -15.844 1 97.62 229 ILE B CA 1
ATOM 4334 C C . ILE B 1 229 ? 1.816 7.965 -15.742 1 97.62 229 ILE B C 1
ATOM 4336 O O . ILE B 1 229 ? 0.814 8.469 -15.227 1 97.62 229 ILE B O 1
ATOM 4340 N N . SER B 1 230 ? 1.854 6.762 -16.234 1 97.94 230 SER B N 1
ATOM 4341 C CA . SER B 1 230 ? 0.649 5.938 -16.281 1 97.94 230 SER B CA 1
ATOM 4342 C C . SER B 1 230 ? 0.476 5.141 -14.992 1 97.94 230 SER B C 1
ATOM 4344 O O . SER B 1 230 ? 1.444 4.902 -14.266 1 97.94 230 SER B O 1
ATOM 4346 N N . ALA B 1 231 ? -0.773 4.758 -14.75 1 98.38 231 ALA B N 1
ATOM 4347 C CA . ALA B 1 231 ? -1.049 3.842 -13.648 1 98.38 231 ALA B CA 1
ATOM 4348 C C . ALA B 1 231 ? -0.271 2.539 -13.812 1 98.38 231 ALA B C 1
ATOM 4350 O O . ALA B 1 231 ? 0.176 1.948 -12.828 1 98.38 231 ALA B O 1
ATOM 4351 N N . HIS B 1 232 ? -0.092 2.092 -15.023 1 98.19 232 HIS B N 1
ATOM 4352 C CA . HIS B 1 232 ? 0.623 0.847 -15.281 1 98.19 232 HIS B CA 1
ATOM 4353 C C . HIS B 1 232 ? 2.061 0.923 -14.781 1 98.19 232 HIS B C 1
ATOM 4355 O O . HIS B 1 232 ? 2.555 -0.017 -14.156 1 98.19 232 HIS B O 1
ATOM 4361 N N . GLU B 1 233 ? 2.697 2.033 -15.062 1 97.75 233 GLU B N 1
ATOM 4362 C CA . GLU B 1 233 ? 4.082 2.189 -14.625 1 97.75 233 GLU B CA 1
ATOM 4363 C C . GLU B 1 233 ? 4.199 2.09 -13.109 1 97.75 233 GLU B C 1
ATOM 4365 O O . GLU B 1 233 ? 5.117 1.453 -12.594 1 97.75 233 GLU B O 1
ATOM 4370 N N . LEU B 1 234 ? 3.252 2.713 -12.438 1 98.25 234 LEU B N 1
ATOM 4371 C CA . LEU B 1 234 ? 3.246 2.68 -10.977 1 98.25 234 LEU B CA 1
ATOM 4372 C C . LEU B 1 234 ? 2.943 1.275 -10.469 1 98.25 234 LEU B C 1
ATOM 4374 O O . LEU B 1 234 ? 3.656 0.757 -9.602 1 98.25 234 LEU B O 1
ATOM 4378 N N . LEU B 1 235 ? 1.933 0.603 -11.023 1 98.38 235 LEU B N 1
ATOM 4379 C CA . LEU B 1 235 ? 1.525 -0.726 -10.578 1 98.38 235 LEU B CA 1
ATOM 4380 C C . LEU B 1 235 ? 2.611 -1.754 -10.875 1 98.38 235 LEU B C 1
ATOM 4382 O O . LEU B 1 235 ? 2.814 -2.689 -10.094 1 98.38 235 LEU B O 1
ATOM 4386 N N . ASN B 1 236 ? 3.287 -1.552 -11.992 1 97.81 236 ASN B N 1
ATOM 4387 C CA . ASN B 1 236 ? 4.414 -2.416 -12.32 1 97.81 236 ASN B CA 1
ATOM 4388 C C . ASN B 1 236 ? 5.512 -2.34 -11.266 1 97.81 236 ASN B C 1
ATOM 4390 O O . ASN B 1 236 ? 6.016 -3.369 -10.812 1 97.81 236 ASN B O 1
ATOM 4394 N N . ALA B 1 237 ? 5.848 -1.117 -10.867 1 97.62 237 ALA B N 1
ATOM 4395 C CA . ALA B 1 237 ? 6.887 -0.917 -9.859 1 97.62 237 ALA B CA 1
ATOM 4396 C C . ALA B 1 237 ? 6.461 -1.493 -8.516 1 97.62 237 ALA B C 1
ATOM 4398 O O . ALA B 1 237 ? 7.258 -2.139 -7.828 1 97.62 237 ALA B O 1
ATOM 4399 N N . VAL B 1 238 ? 5.195 -1.26 -8.102 1 98.25 238 VAL B N 1
ATOM 4400 C CA . VAL B 1 238 ? 4.684 -1.765 -6.832 1 98.25 238 VAL B CA 1
ATOM 4401 C C . VAL B 1 238 ? 4.742 -3.291 -6.82 1 98.25 238 VAL B C 1
ATOM 4403 O O . VAL B 1 238 ? 5.191 -3.895 -5.844 1 98.25 238 VAL B O 1
ATOM 4406 N N . PHE B 1 239 ? 4.301 -3.9 -7.926 1 97.38 239 PHE B N 1
ATOM 4407 C CA . PHE B 1 239 ? 4.211 -5.355 -7.992 1 97.38 239 PHE B CA 1
ATOM 4408 C C . PHE B 1 239 ? 5.602 -5.984 -7.969 1 97.38 239 PHE B C 1
ATOM 4410 O O . PHE B 1 239 ? 5.91 -6.781 -7.078 1 97.38 239 PHE B O 1
ATOM 4417 N N . PHE B 1 240 ? 6.473 -5.582 -8.836 1 95.06 240 PHE B N 1
ATOM 4418 C CA . PHE B 1 240 ? 7.715 -6.309 -9.07 1 95.06 240 PHE B CA 1
ATOM 4419 C C . PHE B 1 240 ? 8.742 -5.988 -7.984 1 95.06 240 PHE B C 1
ATOM 4421 O O . PHE B 1 240 ? 9.641 -6.785 -7.715 1 95.06 240 PHE B O 1
ATOM 4428 N N . ASN B 1 241 ? 8.57 -4.852 -7.348 1 94.81 241 ASN B N 1
ATOM 4429 C CA . ASN B 1 241 ? 9.508 -4.516 -6.281 1 94.81 241 ASN B CA 1
ATOM 4430 C C . ASN B 1 241 ? 8.945 -4.871 -4.906 1 94.81 241 ASN B C 1
ATOM 4432 O O . ASN B 1 241 ? 9.531 -4.527 -3.883 1 94.81 241 ASN B O 1
ATOM 4436 N N . LEU B 1 242 ? 7.762 -5.551 -4.879 1 95.94 242 LEU B N 1
ATOM 4437 C CA . LEU B 1 242 ? 7.141 -6.016 -3.643 1 95.94 242 LEU B CA 1
ATOM 4438 C C . LEU B 1 242 ? 6.934 -4.859 -2.67 1 95.94 242 LEU B C 1
ATOM 4440 O O . LEU B 1 242 ? 7.297 -4.957 -1.496 1 95.94 242 LEU B O 1
ATOM 4444 N N . VAL B 1 243 ? 6.332 -3.787 -3.172 1 97.06 243 VAL B N 1
ATOM 4445 C CA . VAL B 1 243 ? 6.199 -2.545 -2.418 1 97.06 243 VAL B CA 1
ATOM 4446 C C . VAL B 1 243 ? 4.852 -2.516 -1.704 1 97.06 243 VAL B C 1
ATOM 4448 O O . VAL B 1 243 ? 3.854 -3.018 -2.227 1 97.06 243 VAL B O 1
ATOM 4451 N N . THR B 1 244 ? 4.77 -1.976 -0.524 1 97.69 244 THR B N 1
ATOM 4452 C CA . THR B 1 244 ? 3.539 -1.482 0.087 1 97.69 244 THR B CA 1
ATOM 4453 C C . THR B 1 244 ? 3.414 0.027 -0.093 1 97.69 244 THR B C 1
ATOM 4455 O O . THR B 1 244 ? 4.223 0.791 0.438 1 97.69 244 THR B O 1
ATOM 4458 N N . LEU B 1 245 ? 2.494 0.417 -0.903 1 98.62 245 LEU B N 1
ATOM 4459 C CA . LEU B 1 245 ? 2.156 1.819 -1.12 1 98.62 245 LEU B CA 1
ATOM 4460 C C . LEU B 1 245 ? 0.895 2.199 -0.353 1 98.62 245 LEU B C 1
ATOM 4462 O O . LEU B 1 245 ? -0.159 1.587 -0.54 1 98.62 245 LEU B O 1
ATOM 4466 N N . ARG B 1 246 ? 0.983 3.26 0.522 1 97.69 246 ARG B N 1
ATOM 4467 C CA . ARG B 1 246 ? -0.213 3.535 1.312 1 97.69 246 ARG B CA 1
ATOM 4468 C C . ARG B 1 246 ? -0.345 5.027 1.604 1 97.69 246 ARG B C 1
ATOM 4470 O O . ARG B 1 246 ? 0.63 5.773 1.498 1 97.69 246 ARG B O 1
ATOM 4477 N N . SER B 1 247 ? -1.517 5.332 1.999 1 96.31 247 SER B N 1
ATOM 4478 C CA . SER B 1 247 ? -1.813 6.688 2.459 1 96.31 247 SER B CA 1
ATOM 4479 C C . SER B 1 247 ? -1.124 6.98 3.787 1 96.31 247 SER B C 1
ATOM 4481 O O . SER B 1 247 ? -1.054 6.117 4.66 1 96.31 247 SER B O 1
ATOM 4483 N N . GLY B 1 248 ? -0.588 8.18 3.918 1 94.12 248 GLY B N 1
ATOM 4484 C CA . GLY B 1 248 ? -0.045 8.664 5.18 1 94.12 248 GLY B CA 1
ATOM 4485 C C . GLY B 1 248 ? -0.905 9.727 5.832 1 94.12 248 GLY B C 1
ATOM 4486 O O . GLY B 1 248 ? -0.424 10.5 6.668 1 94.12 248 GLY B O 1
ATOM 4487 N N . TRP B 1 249 ? -2.18 9.703 5.398 1 90.44 249 TRP B N 1
ATOM 4488 C CA . TRP B 1 249 ? -3.094 10.68 5.98 1 90.44 249 TRP B CA 1
ATOM 4489 C C . TRP B 1 249 ? -3.26 10.445 7.477 1 90.44 249 TRP B C 1
ATOM 4491 O O . TRP B 1 249 ? -3.385 9.305 7.922 1 90.44 249 TRP B O 1
ATOM 4501 N N . GLU B 1 250 ? -3.229 11.469 8.211 1 88.19 250 GLU B N 1
ATOM 4502 C CA . GLU B 1 250 ? -3.174 11.398 9.664 1 88.19 250 GLU B CA 1
ATOM 4503 C C . GLU B 1 250 ? -4.441 10.766 10.234 1 88.19 250 GLU B C 1
ATOM 4505 O O . GLU B 1 250 ? -4.449 10.305 11.375 1 88.19 250 GLU B O 1
ATOM 4510 N N . TRP B 1 251 ? -5.465 10.703 9.492 1 82.62 251 TRP B N 1
ATOM 4511 C CA . TRP B 1 251 ? -6.738 10.164 9.961 1 82.62 251 TRP B CA 1
ATOM 4512 C C . TRP B 1 251 ? -6.672 8.648 10.086 1 82.62 251 TRP B C 1
ATOM 4514 O O . TRP B 1 251 ? -7.664 8 10.43 1 82.62 251 TRP B O 1
ATOM 4524 N N . GLU B 1 252 ? -5.492 8.148 9.805 1 83.44 252 GLU B N 1
ATOM 4525 C CA . GLU B 1 252 ? -5.223 6.75 10.125 1 83.44 252 GLU B CA 1
ATOM 4526 C C . GLU B 1 252 ? -5.32 6.508 11.633 1 83.44 252 GLU B C 1
ATOM 4528 O O . GLU B 1 252 ? -5.609 5.391 12.07 1 83.44 252 GLU B O 1
ATOM 4533 N N . LEU B 1 253 ? -5.074 7.543 12.414 1 79.75 253 LEU B N 1
ATOM 4534 C CA . LEU B 1 253 ? -5.137 7.469 13.875 1 79.75 253 LEU B CA 1
ATOM 4535 C C . LEU B 1 253 ? -6.418 8.117 14.391 1 79.75 253 LEU B C 1
ATOM 4537 O O . LEU B 1 253 ? -6.945 9.039 13.773 1 79.75 253 LEU B O 1
ATOM 4541 N N . PRO B 1 254 ? -6.891 7.59 15.508 1 82.38 254 PRO B N 1
ATOM 4542 C CA . PRO B 1 254 ? -8 8.312 16.125 1 82.38 254 PRO B CA 1
ATOM 4543 C C . PRO B 1 254 ? -7.621 9.734 16.547 1 82.38 254 PRO B C 1
ATOM 4545 O O . PRO B 1 254 ? -6.453 9.992 16.859 1 82.38 254 PRO B O 1
ATOM 4548 N N . VAL B 1 255 ? -8.586 10.57 16.516 1 86.25 255 VAL B N 1
ATOM 4549 C CA . VAL B 1 255 ? -8.352 11.953 16.906 1 86.25 255 VAL B CA 1
ATOM 4550 C C . VAL B 1 255 ? -7.855 12.008 18.344 1 86.25 255 VAL B C 1
ATOM 4552 O O . VAL B 1 255 ? -6.887 12.711 18.656 1 86.25 255 VAL B O 1
ATOM 4555 N N . HIS B 1 256 ? -8.586 11.25 19.25 1 85.25 256 HIS B N 1
ATOM 4556 C CA . HIS B 1 256 ? -8.188 11.117 20.641 1 85.25 256 HIS B CA 1
ATOM 4557 C C . HIS B 1 256 ? -8.023 9.656 21.031 1 85.25 256 HIS B C 1
ATOM 4559 O O . HIS B 1 256 ? -8.781 8.797 20.578 1 85.25 256 HIS B O 1
ATOM 4565 N N . ALA B 1 257 ? -6.926 9.461 21.859 1 73.38 257 ALA B N 1
ATOM 4566 C CA . ALA B 1 257 ? -6.793 8.133 22.453 1 73.38 257 ALA B CA 1
ATOM 4567 C C . ALA B 1 257 ? -7.785 7.934 23.594 1 73.38 257 ALA B C 1
ATOM 4569 O O . ALA B 1 257 ? -8.141 8.891 24.281 1 73.38 257 ALA B O 1
ATOM 4570 N N . ARG B 1 258 ? -8.5 6.777 23.516 1 64.69 258 ARG B N 1
ATOM 4571 C CA . ARG B 1 258 ? -9.414 6.512 24.625 1 64.69 258 ARG B CA 1
ATOM 4572 C C . ARG B 1 258 ? -9 5.258 25.391 1 64.69 258 ARG B C 1
ATOM 4574 O O . ARG B 1 258 ? -8.602 4.258 24.781 1 64.69 258 ARG B O 1
ATOM 4581 N N . ALA B 1 259 ? -8.711 5.434 26.719 1 57.69 259 ALA B N 1
ATOM 4582 C CA . ALA B 1 259 ? -8.445 4.266 27.547 1 57.69 259 ALA B CA 1
ATOM 4583 C C . ALA B 1 259 ? -9.664 3.35 27.625 1 57.69 259 ALA B C 1
ATOM 4585 O O . ALA B 1 259 ? -10.789 3.787 27.391 1 57.69 259 ALA B O 1
ATOM 4586 N N . PHE B 1 260 ? -9.312 2.014 27.656 1 57.78 260 PHE B N 1
ATOM 4587 C CA . PHE B 1 260 ? -10.391 1.056 27.875 1 57.78 260 PHE B CA 1
ATOM 4588 C C . PHE B 1 260 ? -11.211 1.431 29.109 1 57.78 260 PHE B C 1
ATOM 4590 O O . PHE B 1 260 ? -10.656 1.706 30.172 1 57.78 260 PHE B O 1
ATOM 4597 N N . GLU B 1 261 ? -12.375 1.959 28.812 1 57.38 261 GLU B N 1
ATOM 4598 C CA . GLU B 1 261 ? -13.305 2.127 29.922 1 57.38 261 GLU B CA 1
ATOM 4599 C C . GLU B 1 261 ? -14.422 1.086 29.859 1 57.38 261 GLU B C 1
ATOM 4601 O O . GLU B 1 261 ? -15.086 0.936 28.844 1 57.38 261 GLU B O 1
ATOM 4606 N N . TRP B 1 262 ? -14.266 0.325 30.828 1 56.31 262 TRP B N 1
ATOM 4607 C CA . TRP B 1 262 ? -15.25 -0.752 30.922 1 56.31 262 TRP B CA 1
ATOM 4608 C C . TRP B 1 262 ? -16.641 -0.263 30.531 1 56.31 262 TRP B C 1
ATOM 4610 O O . TRP B 1 262 ? -17.375 -0.965 29.828 1 56.31 262 TRP B O 1
ATOM 4620 N N . GLU B 1 263 ? -16.859 0.926 30.875 1 56.09 263 GLU B N 1
ATOM 4621 C CA . GLU B 1 263 ? -18.188 1.499 30.625 1 56.09 263 GLU B CA 1
ATOM 4622 C C . GLU B 1 263 ? -18.375 1.816 29.156 1 56.09 263 GLU B C 1
ATOM 4624 O O . GLU B 1 263 ? -19.516 1.958 28.688 1 56.09 263 GLU B O 1
ATOM 4629 N N . GLU B 1 264 ? -17.281 1.886 28.625 1 53.5 264 GLU B N 1
ATOM 4630 C CA . GLU B 1 264 ? -17.359 2.236 27.219 1 53.5 264 GLU B CA 1
ATOM 4631 C C . GLU B 1 264 ? -17.156 1.01 26.328 1 53.5 264 GLU B C 1
ATOM 4633 O O . GLU B 1 264 ? -16.844 1.138 25.141 1 53.5 264 GLU B O 1
ATOM 4638 N N . LEU B 1 265 ? -17.141 -0.052 27.125 1 53.88 265 LEU B N 1
ATOM 4639 C CA . LEU B 1 265 ? -16.922 -1.311 26.422 1 53.88 265 LEU B CA 1
ATOM 4640 C C . LEU B 1 265 ? -17.672 -1.332 25.094 1 53.88 265 LEU B C 1
ATOM 4642 O O . LEU B 1 265 ? -17.156 -1.843 24.094 1 53.88 265 LEU B O 1
ATOM 4646 N N . LEU B 1 266 ? -18.781 -0.686 25.203 1 52.53 266 LEU B N 1
ATOM 4647 C CA . LEU B 1 266 ? -19.625 -0.751 24.016 1 52.53 266 LEU B CA 1
ATOM 4648 C C . LEU B 1 266 ? -19.25 0.345 23.016 1 52.53 266 LEU B C 1
ATOM 4650 O O . LEU B 1 266 ? -19.688 0.323 21.875 1 52.53 266 LEU B O 1
ATOM 4654 N N . GLY B 1 267 ? -18.562 1.326 23.578 1 52.12 267 GLY B N 1
ATOM 4655 C CA . GLY B 1 267 ? -18.281 2.459 22.703 1 52.12 267 GLY B CA 1
ATOM 4656 C C . GLY B 1 267 ? -17.078 2.238 21.812 1 52.12 267 GLY B C 1
ATOM 4657 O O . GLY B 1 267 ? -16.562 3.182 21.203 1 52.12 267 GLY B O 1
ATOM 4658 N N . GLY B 1 268 ? -16.781 1.026 21.516 1 51.56 268 GLY B N 1
ATOM 4659 C CA . GLY B 1 268 ? -15.68 0.668 20.641 1 51.56 268 GLY B CA 1
ATOM 4660 C C . GLY B 1 268 ? -14.32 0.895 21.266 1 51.56 268 GLY B C 1
ATOM 4661 O O . GLY B 1 268 ? -14.117 1.888 21.969 1 51.56 268 GLY B O 1
ATOM 4662 N N . TYR B 1 269 ? -13.82 -0.008 21.984 1 50.81 269 TYR B N 1
ATOM 4663 C CA . TYR B 1 269 ? -12.477 -0.037 22.562 1 50.81 269 TYR B CA 1
ATOM 4664 C C . TYR B 1 269 ? -11.445 0.432 21.531 1 50.81 269 TYR B C 1
ATOM 4666 O O . TYR B 1 269 ? -11.312 -0.154 20.453 1 50.81 269 TYR B O 1
ATOM 4674 N N . ASN B 1 270 ? -11.328 1.792 21.547 1 56.03 270 ASN B N 1
ATOM 4675 C CA . ASN B 1 270 ? -10.227 2.211 20.688 1 56.03 270 ASN B CA 1
ATOM 4676 C C . ASN B 1 270 ? -8.875 2.01 21.359 1 56.03 270 ASN B C 1
ATOM 4678 O O . ASN B 1 270 ? -8.539 2.734 22.297 1 56.03 270 ASN B O 1
ATOM 4682 N N . ASN B 1 271 ? -8.312 0.867 21.5 1 57.19 271 ASN B N 1
ATOM 4683 C CA . ASN B 1 271 ? -7.031 0.54 22.109 1 57.19 271 ASN B CA 1
ATOM 4684 C C . ASN B 1 271 ? -5.863 1.134 21.328 1 57.19 271 ASN B C 1
ATOM 4686 O O . ASN B 1 271 ? -4.742 0.626 21.391 1 57.19 271 ASN B O 1
ATOM 4690 N N . ALA B 1 272 ? -6.297 2.352 20.75 1 65.06 272 ALA B N 1
ATOM 4691 C CA . ALA B 1 272 ? -5.191 2.893 19.969 1 65.06 272 ALA B CA 1
ATOM 4692 C C . ALA B 1 272 ? -4.152 3.557 20.875 1 65.06 272 ALA B C 1
ATOM 4694 O O . ALA B 1 272 ? -4.492 4.398 21.703 1 65.06 272 ALA B O 1
ATOM 4695 N N . ARG B 1 273 ? -2.969 3.145 20.875 1 65.62 273 ARG B N 1
ATOM 4696 C CA . ARG B 1 273 ? -1.854 3.674 21.656 1 65.62 273 ARG B CA 1
ATOM 4697 C C . ARG B 1 273 ? -1.486 5.082 21.203 1 65.62 273 ARG B C 1
ATOM 4699 O O . ARG B 1 273 ? -0.936 5.867 21.984 1 65.62 273 ARG B O 1
ATOM 4706 N N . HIS B 1 274 ? -1.849 5.457 20.016 1 80.5 274 HIS B N 1
ATOM 4707 C CA . HIS B 1 274 ? -1.5 6.746 19.422 1 80.5 274 HIS B CA 1
ATOM 4708 C C . HIS B 1 274 ? -2.738 7.465 18.906 1 80.5 274 HIS B C 1
ATOM 4710 O O . HIS B 1 274 ? -3.732 6.824 18.547 1 80.5 274 HIS B O 1
ATOM 4716 N N . SER B 1 275 ? -2.738 8.773 19 1 87.5 275 SER B N 1
ATOM 4717 C CA . SER B 1 275 ? -3.807 9.625 18.484 1 87.5 275 SER B CA 1
ATOM 4718 C C . SER B 1 275 ? -3.248 10.898 17.875 1 87.5 275 SER B C 1
ATOM 4720 O O . SER B 1 275 ? -2.076 11.227 18.062 1 87.5 275 SER B O 1
ATOM 4722 N N . VAL B 1 276 ? -4.059 11.562 17.109 1 90.88 276 VAL B N 1
ATOM 4723 C CA . VAL B 1 276 ? -3.664 12.805 16.469 1 90.88 276 VAL B CA 1
ATOM 4724 C C . VAL B 1 276 ? -3.279 13.844 17.531 1 90.88 276 VAL B C 1
ATOM 4726 O O . VAL B 1 276 ? -2.201 14.438 17.453 1 90.88 276 VAL B O 1
ATOM 4729 N N . PHE B 1 277 ? -4.012 13.992 18.562 1 92.06 277 PHE B N 1
ATOM 4730 C CA . PHE B 1 277 ? -3.73 15 19.578 1 92.06 277 PHE B CA 1
ATOM 4731 C C . PHE B 1 277 ? -2.607 14.547 20.5 1 92.06 277 PHE B C 1
ATOM 4733 O O . PHE B 1 277 ? -1.867 15.375 21.031 1 92.06 277 PHE B O 1
ATOM 4740 N N . GLY B 1 278 ? -2.506 13.203 20.641 1 90.5 278 GLY B N 1
ATOM 4741 C CA . GLY B 1 278 ? -1.305 12.711 21.297 1 90.5 278 GLY B CA 1
ATOM 4742 C C . GLY B 1 278 ? -0.032 13.055 20.547 1 90.5 278 GLY B C 1
ATOM 4743 O O . GLY B 1 278 ? 1.001 13.328 21.172 1 90.5 278 GLY B O 1
ATOM 4744 N N . GLY B 1 279 ? -0.171 13.062 19.25 1 92.44 279 GLY B N 1
ATOM 4745 C CA . GLY B 1 279 ? 0.939 13.477 18.406 1 92.44 279 GLY B CA 1
ATOM 4746 C C . GLY B 1 279 ? 1.277 14.945 18.547 1 92.44 279 GLY B C 1
ATOM 4747 O O . GLY B 1 279 ? 2.453 15.312 18.594 1 92.44 279 GLY B O 1
ATOM 4748 N N . PHE B 1 280 ? 0.245 15.766 18.641 1 95.88 280 PHE B N 1
ATOM 4749 C CA . PHE B 1 280 ? 0.481 17.188 18.844 1 95.88 280 PHE B CA 1
ATOM 4750 C C . PHE B 1 280 ? 1.18 17.438 20.172 1 95.88 280 PHE B C 1
ATOM 4752 O O . PHE B 1 280 ? 2.117 18.234 20.25 1 95.88 280 PHE B O 1
ATOM 4759 N N . ALA B 1 281 ? 0.752 16.766 21.188 1 95.06 281 ALA B N 1
ATOM 4760 C CA . ALA B 1 281 ? 1.377 16.922 22.5 1 95.06 281 ALA B CA 1
ATOM 4761 C C . ALA B 1 281 ? 2.852 16.531 22.453 1 95.06 281 ALA B C 1
ATOM 4763 O O . ALA B 1 281 ? 3.705 17.234 23 1 95.06 281 ALA B O 1
ATOM 4764 N N . ARG B 1 282 ? 3.115 15.461 21.781 1 93.81 282 ARG B N 1
ATOM 4765 C CA . ARG B 1 282 ? 4.492 15 21.625 1 93.81 282 ARG B CA 1
ATOM 4766 C C . ARG B 1 282 ? 5.316 16.016 20.844 1 93.81 282 ARG B C 1
ATOM 4768 O O . ARG B 1 282 ? 6.465 16.297 21.188 1 93.81 282 ARG B O 1
ATOM 4775 N N . ALA B 1 283 ? 4.75 16.516 19.797 1 97.06 283 ALA B N 1
ATOM 4776 C CA . ALA B 1 283 ? 5.43 17.531 18.984 1 97.06 283 ALA B CA 1
ATOM 4777 C C . ALA B 1 283 ? 5.766 18.766 19.812 1 97.06 283 ALA B C 1
ATOM 4779 O O . ALA B 1 283 ? 6.883 19.281 19.75 1 97.06 283 ALA B O 1
ATOM 4780 N N . LEU B 1 284 ? 4.824 19.188 20.625 1 97.69 284 LEU B N 1
ATOM 4781 C CA . LEU B 1 284 ? 5.035 20.359 21.484 1 97.69 284 LEU B CA 1
ATOM 4782 C C . LEU B 1 284 ? 6.164 20.094 22.484 1 97.69 284 LEU B C 1
ATOM 4784 O O . LEU B 1 284 ? 7.008 20.969 22.703 1 97.69 284 LEU B O 1
ATOM 4788 N N . ASP B 1 285 ? 6.195 18.922 22.984 1 95.94 285 ASP B N 1
ATOM 4789 C CA . ASP B 1 285 ? 7.262 18.562 23.906 1 95.94 285 ASP B CA 1
ATOM 4790 C C . ASP B 1 285 ? 8.625 18.609 23.219 1 95.94 285 ASP B C 1
ATOM 4792 O O . ASP B 1 285 ? 9.586 19.141 23.766 1 95.94 285 ASP B O 1
ATOM 4796 N N . TRP B 1 286 ? 8.68 18.062 22.031 1 95.69 286 TRP B N 1
ATOM 4797 C CA . TRP B 1 286 ? 9.945 18 21.312 1 95.69 286 TRP B CA 1
ATOM 4798 C C . TRP B 1 286 ? 10.406 19.391 20.906 1 95.69 286 TRP B C 1
ATOM 4800 O O . TRP B 1 286 ? 11.609 19.688 20.906 1 95.69 286 TRP B O 1
ATOM 4810 N N . LEU B 1 287 ? 9.492 20.234 20.578 1 97.06 287 LEU B N 1
ATOM 4811 C CA . LEU B 1 287 ? 9.812 21.625 20.281 1 97.06 287 LEU B CA 1
ATOM 4812 C C . LEU B 1 287 ? 10.336 22.328 21.531 1 97.06 287 LEU B C 1
ATOM 4814 O O . LEU B 1 287 ? 11.328 23.047 21.469 1 97.06 287 LEU B O 1
ATOM 4818 N N . ALA B 1 288 ? 9.719 22.094 22.625 1 96.75 288 ALA B N 1
ATOM 4819 C CA . ALA B 1 288 ? 10.117 22.719 23.891 1 96.75 288 ALA B CA 1
ATOM 4820 C C . ALA B 1 288 ? 11.5 22.266 24.328 1 96.75 288 ALA B C 1
ATOM 4822 O O . ALA B 1 288 ? 12.258 23.016 24.922 1 96.75 288 ALA B O 1
ATOM 4823 N N . GLU B 1 289 ? 11.82 21.062 23.969 1 94.5 289 GLU B N 1
ATOM 4824 C CA . GLU B 1 289 ? 13.109 20.484 24.312 1 94.5 289 GLU B CA 1
ATOM 4825 C C . GLU B 1 289 ? 14.203 20.938 23.359 1 94.5 289 GLU B C 1
ATOM 4827 O O . GLU B 1 289 ? 15.375 20.609 23.531 1 94.5 289 GLU B O 1
ATOM 4832 N N . GLY B 1 290 ? 13.781 21.609 22.328 1 94.38 290 GLY B N 1
ATOM 4833 C CA . GLY B 1 290 ? 14.75 22.141 21.359 1 94.38 290 GLY B CA 1
ATOM 4834 C C . GLY B 1 290 ? 15.273 21.078 20.406 1 94.38 290 GLY B C 1
ATOM 4835 O O . GLY B 1 290 ? 16.391 21.203 19.906 1 94.38 290 GLY B O 1
ATOM 4836 N N . ARG B 1 291 ? 14.469 20.062 20.109 1 93.69 291 ARG B N 1
ATOM 4837 C CA . ARG B 1 291 ? 14.938 18.953 19.281 1 93.69 291 ARG B CA 1
ATOM 4838 C C . ARG B 1 291 ? 14.836 19.281 17.797 1 93.69 291 ARG B C 1
ATOM 4840 O O . ARG B 1 291 ? 15.422 18.594 16.969 1 93.69 291 ARG B O 1
ATOM 4847 N N . ILE B 1 292 ? 14.078 20.312 17.484 1 95.75 292 ILE B N 1
ATOM 4848 C CA . ILE B 1 292 ? 13.875 20.703 16.094 1 95.75 292 ILE B CA 1
ATOM 4849 C C . ILE B 1 292 ? 14.641 22 15.812 1 95.75 292 ILE B C 1
ATOM 4851 O O . ILE B 1 292 ? 14.461 23 16.516 1 95.75 292 ILE B O 1
ATOM 4855 N N . GLU B 1 293 ? 15.445 21.938 14.781 1 93.88 293 GLU B N 1
ATOM 4856 C CA . GLU B 1 293 ? 16.234 23.094 14.375 1 93.88 293 GLU B CA 1
ATOM 4857 C C . GLU B 1 293 ? 15.492 23.906 13.305 1 93.88 293 GLU B C 1
ATOM 4859 O O . GLU B 1 293 ? 15.211 23.406 12.219 1 93.88 293 GLU B O 1
ATOM 4864 N N . LEU B 1 294 ? 15.289 25.141 13.516 1 90.12 294 LEU B N 1
ATOM 4865 C CA . LEU B 1 294 ? 14.539 25.953 12.57 1 90.12 294 LEU B CA 1
ATOM 4866 C C . LEU B 1 294 ? 15.422 27.047 11.977 1 90.12 294 LEU B C 1
ATOM 4868 O O . LEU B 1 294 ? 15.156 27.531 10.867 1 90.12 294 LEU B O 1
ATOM 4872 N N . GLY B 1 295 ? 16.688 27.25 12.477 1 76.38 295 GLY B N 1
ATOM 4873 C CA . GLY B 1 295 ? 17.766 28.062 11.945 1 76.38 295 GLY B CA 1
ATOM 4874 C C . GLY B 1 295 ? 17.281 29.266 11.148 1 76.38 295 GLY B C 1
ATOM 4875 O O . GLY B 1 295 ? 17.797 29.547 10.062 1 76.38 295 GLY B O 1
ATOM 4876 N N . GLY B 1 296 ? 16.25 30.016 11.516 1 88.38 296 GLY B N 1
ATOM 4877 C CA . GLY B 1 296 ? 15.828 31.188 10.766 1 88.38 296 GLY B CA 1
ATOM 4878 C C . GLY B 1 296 ? 14.836 30.859 9.664 1 88.38 296 GLY B C 1
ATOM 4879 O O . GLY B 1 296 ? 14.664 31.656 8.727 1 88.38 296 GLY B O 1
ATOM 4880 N N . LEU B 1 297 ? 14.266 29.812 9.656 1 94.5 297 LEU B N 1
ATOM 4881 C CA . LEU B 1 297 ? 13.406 29.344 8.578 1 94.5 297 LEU B CA 1
ATOM 4882 C C . LEU B 1 297 ? 11.961 29.781 8.805 1 94.5 297 LEU B C 1
ATOM 4884 O O . LEU B 1 297 ? 11.07 29.438 8.031 1 94.5 297 LEU B O 1
ATOM 4888 N N . LEU B 1 298 ? 11.758 30.547 9.828 1 95.81 298 LEU B N 1
ATOM 4889 C CA . LEU B 1 298 ? 10.43 31.031 10.172 1 95.81 298 LEU B CA 1
ATOM 4890 C C . LEU B 1 298 ? 10.289 32.531 9.844 1 95.81 298 LEU B C 1
ATOM 4892 O O . LEU B 1 298 ? 11.188 33.312 10.141 1 95.81 298 LEU B O 1
ATOM 4896 N N . ARG B 1 299 ? 9.234 32.812 9.148 1 95.88 299 ARG B N 1
ATOM 4897 C CA . ARG B 1 299 ? 8.906 34.219 8.844 1 95.88 299 ARG B CA 1
ATOM 4898 C C . ARG B 1 299 ? 7.562 34.594 9.461 1 95.88 299 ARG B C 1
ATOM 4900 O O . ARG B 1 299 ? 6.559 33.906 9.25 1 95.88 299 ARG B O 1
ATOM 4907 N N . ARG B 1 300 ? 7.582 35.688 10.188 1 95.62 300 ARG B N 1
ATOM 4908 C CA . ARG B 1 300 ? 6.352 36.219 10.758 1 95.62 300 ARG B CA 1
ATOM 4909 C C . ARG B 1 300 ? 5.793 37.344 9.891 1 95.62 300 ARG B C 1
ATOM 4911 O O . ARG B 1 300 ? 6.535 38.219 9.445 1 95.62 300 ARG B O 1
ATOM 4918 N N . VAL B 1 301 ? 4.52 37.25 9.602 1 96 301 VAL B N 1
ATOM 4919 C CA . VAL B 1 301 ? 3.863 38.25 8.781 1 96 301 VAL B CA 1
ATOM 4920 C C . VAL B 1 301 ? 2.535 38.656 9.414 1 96 301 VAL B C 1
ATOM 4922 O O . VAL B 1 301 ? 1.844 37.812 10.008 1 96 301 VAL B O 1
ATOM 4925 N N . PRO B 1 302 ? 2.17 39.969 9.336 1 95.75 302 PRO B N 1
ATOM 4926 C CA . PRO B 1 302 ? 0.822 40.344 9.773 1 95.75 302 PRO B CA 1
ATOM 4927 C C . PRO B 1 302 ? -0.266 39.812 8.844 1 95.75 302 PRO B C 1
ATOM 4929 O O . PRO B 1 302 ? -0.041 39.688 7.637 1 95.75 302 PRO B O 1
ATOM 4932 N N . PRO B 1 303 ? -1.374 39.469 9.359 1 96 303 PRO B N 1
ATOM 4933 C CA . PRO B 1 303 ? -2.449 38.906 8.547 1 96 303 PRO B CA 1
ATOM 4934 C C . PRO B 1 303 ? -3.201 39.969 7.742 1 96 303 PRO B C 1
ATOM 4936 O O . PRO B 1 303 ? -4.25 39.688 7.16 1 96 303 PRO B O 1
ATOM 4939 N N . THR B 1 304 ? -2.727 41.062 7.504 1 94.25 304 THR B N 1
ATOM 4940 C CA . THR B 1 304 ? -3.457 42.25 7.055 1 94.25 304 THR B CA 1
ATOM 4941 C C . THR B 1 304 ? -3.682 42.219 5.547 1 94.25 304 THR B C 1
ATOM 4943 O O . THR B 1 304 ? -4.605 42.844 5.031 1 94.25 304 THR B O 1
ATOM 4946 N N . ASP B 1 305 ? -2.854 41.5 4.816 1 95.56 305 ASP B N 1
ATOM 4947 C CA . ASP B 1 305 ? -2.973 41.469 3.363 1 95.56 305 ASP B CA 1
ATOM 4948 C C . ASP B 1 305 ? -2.807 40.031 2.844 1 95.56 305 ASP B C 1
ATOM 4950 O O . ASP B 1 305 ? -1.819 39.719 2.174 1 95.56 305 ASP B O 1
ATOM 4954 N N . PRO B 1 306 ? -3.861 39.281 3.047 1 97.44 306 PRO B N 1
ATOM 4955 C CA . PRO B 1 306 ? -3.746 37.875 2.621 1 97.44 306 PRO B CA 1
ATOM 4956 C C . PRO B 1 306 ? -3.586 37.75 1.108 1 97.44 306 PRO B C 1
ATOM 4958 O O . PRO B 1 306 ? -2.914 36.812 0.64 1 97.44 306 PRO B O 1
ATOM 4961 N N . ALA B 1 307 ? -4.137 38.625 0.318 1 97.38 307 ALA B N 1
ATOM 4962 C CA . ALA B 1 307 ? -4.004 38.562 -1.135 1 97.38 307 ALA B CA 1
ATOM 4963 C C . ALA B 1 307 ? -2.537 38.625 -1.555 1 97.38 307 ALA B C 1
ATOM 4965 O O . ALA B 1 307 ? -2.068 37.781 -2.34 1 97.38 307 ALA B O 1
ATOM 4966 N N . SER B 1 308 ? -1.866 39.625 -1.036 1 96.75 308 SER B N 1
ATOM 4967 C CA . SER B 1 308 ? -0.451 39.781 -1.354 1 96.75 308 SER B CA 1
ATOM 4968 C C . SER B 1 308 ? 0.37 38.594 -0.825 1 96.75 308 SER B C 1
ATOM 4970 O O . SER B 1 308 ? 1.27 38.125 -1.507 1 96.75 308 SER B O 1
ATOM 4972 N N . LEU B 1 309 ? 0.096 38.156 0.34 1 96.5 309 LEU B N 1
ATOM 4973 C CA . LEU B 1 309 ? 0.83 37.062 0.965 1 96.5 309 LEU B CA 1
ATOM 4974 C C . LEU B 1 309 ? 0.737 35.812 0.122 1 96.5 309 LEU B C 1
ATOM 4976 O O . LEU B 1 309 ? 1.758 35.188 -0.199 1 96.5 309 LEU B O 1
ATOM 4980 N N . TYR B 1 310 ? -0.437 35.406 -0.271 1 96.94 310 TYR B N 1
ATOM 4981 C CA . TYR B 1 310 ? -0.627 34.156 -0.982 1 96.94 310 TYR B CA 1
ATOM 4982 C C . TYR B 1 310 ? -0.148 34.25 -2.424 1 96.94 310 TYR B C 1
ATOM 4984 O O . TYR B 1 310 ? 0.25 33.281 -3.031 1 96.94 310 TYR B O 1
ATOM 4992 N N . ALA B 1 311 ? -0.171 35.5 -2.963 1 96.12 311 ALA B N 1
ATOM 4993 C CA . ALA B 1 311 ? 0.469 35.688 -4.258 1 96.12 311 ALA B CA 1
ATOM 4994 C C . ALA B 1 311 ? 1.965 35.406 -4.188 1 96.12 311 ALA B C 1
ATOM 4996 O O . ALA B 1 311 ? 2.527 34.781 -5.09 1 96.12 311 ALA B O 1
ATOM 4997 N N . GLU B 1 312 ? 2.561 35.844 -3.121 1 95.56 312 GLU B N 1
ATOM 4998 C CA . GLU B 1 312 ? 3.984 35.594 -2.91 1 95.56 312 GLU B CA 1
ATOM 4999 C C . GLU B 1 312 ? 4.258 34.125 -2.734 1 95.56 312 GLU B C 1
ATOM 5001 O O . GLU B 1 312 ? 5.23 33.594 -3.281 1 95.56 312 GLU B O 1
ATOM 5006 N N . ILE B 1 313 ? 3.426 33.469 -1.974 1 94.19 313 ILE B N 1
ATOM 5007 C CA . ILE B 1 313 ? 3.574 32.031 -1.723 1 94.19 313 ILE B CA 1
ATOM 5008 C C . ILE B 1 313 ? 3.416 31.266 -3.029 1 94.19 313 ILE B C 1
ATOM 5010 O O . ILE B 1 313 ? 4.227 30.406 -3.344 1 94.19 313 ILE B O 1
ATOM 5014 N N . ALA B 1 314 ? 2.422 31.594 -3.809 1 92.81 314 ALA B N 1
ATOM 5015 C CA . ALA B 1 314 ? 2.148 30.906 -5.074 1 92.81 314 ALA B CA 1
ATOM 5016 C C . ALA B 1 314 ? 3.303 31.094 -6.055 1 92.81 314 ALA B C 1
ATOM 5018 O O . ALA B 1 314 ? 3.607 30.188 -6.836 1 92.81 314 ALA B O 1
ATOM 5019 N N . ALA B 1 315 ? 3.916 32.281 -5.918 1 91.81 315 ALA B N 1
ATOM 5020 C CA . ALA B 1 315 ? 5.016 32.625 -6.82 1 91.81 315 ALA B CA 1
ATOM 5021 C C . ALA B 1 315 ? 6.344 32.094 -6.289 1 91.81 315 ALA B C 1
ATOM 5023 O O . ALA B 1 315 ? 7.383 32.25 -6.934 1 91.81 315 ALA B O 1
ATOM 5024 N N . ARG B 1 316 ? 6.375 31.422 -5.164 1 85.56 316 ARG B N 1
ATOM 5025 C CA . ARG B 1 316 ? 7.562 30.844 -4.543 1 85.56 316 ARG B CA 1
ATOM 5026 C C . ARG B 1 316 ? 8.617 31.922 -4.285 1 85.56 316 ARG B C 1
ATOM 5028 O O . ARG B 1 316 ? 9.805 31.703 -4.531 1 85.56 316 ARG B O 1
ATOM 5035 N N . ARG B 1 317 ? 8.109 33 -3.883 1 83.56 317 ARG B N 1
ATOM 5036 C CA . ARG B 1 317 ? 9.016 34.125 -3.617 1 83.56 317 ARG B CA 1
ATOM 5037 C C . ARG B 1 317 ? 9.484 34.125 -2.166 1 83.56 317 ARG B C 1
ATOM 5039 O O . ARG B 1 317 ? 10.43 34.812 -1.808 1 83.56 317 ARG B O 1
ATOM 5046 N N . ASN B 1 318 ? 8.812 33.344 -1.433 1 84.25 318 ASN B N 1
ATOM 5047 C CA . ASN B 1 318 ? 9.227 33.219 -0.039 1 84.25 318 ASN B CA 1
ATOM 5048 C C . ASN B 1 318 ? 10.344 32.219 0.126 1 84.25 318 ASN B C 1
ATOM 5050 O O . ASN B 1 318 ? 10.195 31.047 -0.256 1 84.25 318 ASN B O 1
ATOM 5054 N N . GLU B 1 319 ? 11.359 32.594 0.777 1 87.31 319 GLU B N 1
ATOM 5055 C CA . GLU B 1 319 ? 12.477 31.703 1.018 1 87.31 319 GLU B CA 1
ATOM 5056 C C . GLU B 1 319 ? 12.203 30.781 2.205 1 87.31 319 GLU B C 1
ATOM 5058 O O . GLU B 1 319 ? 12.5 29.578 2.154 1 87.31 319 GLU B O 1
ATOM 5063 N N . GLU B 1 320 ? 11.594 31.422 3.232 1 92.62 320 GLU B N 1
ATOM 5064 C CA . GLU B 1 320 ? 11.32 30.641 4.434 1 92.62 320 GLU B CA 1
ATOM 5065 C C . GLU B 1 320 ? 10.172 29.656 4.203 1 92.62 320 GLU B C 1
ATOM 5067 O O . GLU B 1 320 ? 9.117 30.031 3.688 1 92.62 320 GLU B O 1
ATOM 5072 N N . PRO B 1 321 ? 10.359 28.438 4.578 1 93.44 321 PRO B N 1
ATOM 5073 C CA . PRO B 1 321 ? 9.289 27.453 4.395 1 93.44 321 PRO B CA 1
ATOM 5074 C C . PRO B 1 321 ? 8.148 27.641 5.391 1 93.44 321 PRO B C 1
ATOM 5076 O O . PRO B 1 321 ? 7.016 27.234 5.117 1 93.44 321 PRO B O 1
ATOM 5079 N N . PHE B 1 322 ? 8.453 28.25 6.562 1 96.94 322 PHE B N 1
ATOM 5080 C CA . PHE B 1 322 ? 7.43 28.406 7.59 1 96.94 322 PHE B CA 1
ATOM 5081 C C . PHE B 1 322 ? 6.977 29.859 7.68 1 96.94 322 PHE B C 1
ATOM 5083 O O . PHE B 1 322 ? 7.754 30.734 8.07 1 96.94 322 PHE B O 1
ATOM 5090 N N . ILE B 1 323 ? 5.746 30.078 7.32 1 97.56 323 ILE B N 1
ATOM 5091 C CA . ILE B 1 323 ? 5.148 31.406 7.406 1 97.56 323 ILE B CA 1
ATOM 5092 C C . ILE B 1 323 ? 4.117 31.438 8.531 1 97.56 323 ILE B C 1
ATOM 5094 O O . ILE B 1 323 ? 3.139 30.688 8.508 1 97.56 323 ILE B O 1
ATOM 5098 N N . VAL B 1 324 ? 4.324 32.25 9.477 1 98.06 324 VAL B N 1
ATOM 5099 C CA . VAL B 1 324 ? 3.459 32.406 10.648 1 98.06 324 VAL B CA 1
ATOM 5100 C C . VAL B 1 324 ? 2.738 33.75 10.602 1 98.06 324 VAL B C 1
ATOM 5102 O O . VAL B 1 324 ? 3.375 34.781 10.484 1 98.06 324 VAL B O 1
ATOM 5105 N N . LEU B 1 325 ? 1.453 33.719 10.633 1 98.31 325 LEU B N 1
ATOM 5106 C CA . LEU B 1 325 ? 0.654 34.938 10.734 1 98.31 325 LEU B CA 1
ATOM 5107 C C . LEU B 1 325 ? 0.589 35.406 12.18 1 98.31 325 LEU B C 1
ATOM 5109 O O . LEU B 1 325 ? 0.121 34.688 13.062 1 98.31 325 LEU B O 1
ATOM 5113 N N . ASP B 1 326 ? 1.046 36.562 12.391 1 97.81 326 ASP B N 1
ATOM 5114 C CA . ASP B 1 326 ? 1.098 37.188 13.719 1 97.81 326 ASP B CA 1
ATOM 5115 C C . ASP B 1 326 ? -0.153 38 13.992 1 97.81 326 ASP B C 1
ATOM 5117 O O . ASP B 1 326 ? -0.325 39.094 13.422 1 97.81 326 ASP B O 1
ATOM 5121 N N . TRP B 1 327 ? -0.971 37.594 14.898 1 97.12 327 TRP B N 1
ATOM 5122 C CA . TRP B 1 327 ? -2.264 38.219 15.164 1 97.12 327 TRP B CA 1
ATOM 5123 C C . TRP B 1 327 ? -2.191 39.125 16.391 1 97.12 327 TRP B C 1
ATOM 5125 O O . TRP B 1 327 ? -3.191 39.719 16.781 1 97.12 327 TRP B O 1
ATOM 5135 N N . THR B 1 328 ? -1.106 39.188 17.109 1 89.56 328 THR B N 1
ATOM 5136 C CA . THR B 1 328 ? -0.975 39.875 18.391 1 89.56 328 THR B CA 1
ATOM 5137 C C . THR B 1 328 ? -1.354 41.344 18.266 1 89.56 328 THR B C 1
ATOM 5139 O O . THR B 1 328 ? -2.018 41.906 19.141 1 89.56 328 THR B O 1
ATOM 5142 N N . ASP B 1 329 ? -0.919 42.062 17.25 1 78.69 329 ASP B N 1
ATOM 5143 C CA . ASP B 1 329 ? -1.176 43.5 17.156 1 78.69 329 ASP B CA 1
ATOM 5144 C C . ASP B 1 329 ? -2.219 43.812 16.094 1 78.69 329 ASP B C 1
ATOM 5146 O O . ASP B 1 329 ? -2.273 44.906 15.562 1 78.69 329 ASP B O 1
ATOM 5150 N N . PHE B 1 330 ? -2.939 42.844 15.953 1 75.19 330 PHE B N 1
ATOM 5151 C CA . PHE B 1 330 ? -3.875 43.062 14.859 1 75.19 330 PHE B CA 1
ATOM 5152 C C . PHE B 1 330 ? -5.086 43.844 15.336 1 75.19 330 PHE B C 1
ATOM 5154 O O . PHE B 1 330 ? -5.812 43.406 16.219 1 75.19 330 PHE B O 1
ATOM 5161 N N . ASP B 1 331 ? -5.094 45.188 14.969 1 66.94 331 ASP B N 1
ATOM 5162 C CA . ASP B 1 331 ? -6.242 46.031 15.266 1 66.94 331 ASP B CA 1
ATOM 5163 C C . ASP B 1 331 ? -7.152 46.188 14.047 1 66.94 331 ASP B C 1
ATOM 5165 O O . ASP B 1 331 ? -8.18 46.844 14.109 1 66.94 331 ASP B O 1
ATOM 5169 N N . GLY B 1 332 ? -7.473 45.219 13.281 1 56.72 332 GLY B N 1
ATOM 5170 C CA . GLY B 1 332 ? -8.32 45.219 12.102 1 56.72 332 GLY B CA 1
ATOM 5171 C C . GLY B 1 332 ? -8.039 46.406 11.18 1 56.72 332 GLY B C 1
ATOM 5172 O O . GLY B 1 332 ? -7.492 47.406 11.609 1 56.72 332 GLY B O 1
ATOM 5173 N N . PRO B 1 333 ? -7.867 46.281 9.828 1 51.34 333 PRO B N 1
ATOM 5174 C CA . PRO B 1 333 ? -7.719 47.469 8.992 1 51.34 333 PRO B CA 1
ATOM 5175 C C . PRO B 1 333 ? -8.727 48.562 9.328 1 51.34 333 PRO B C 1
ATOM 5177 O O . PRO B 1 333 ? -9.836 48.25 9.789 1 51.34 333 PRO B O 1
ATOM 5180 N N . ASP B 1 334 ? -8.289 49.656 9.695 1 42.47 334 ASP B N 1
ATOM 5181 C CA . ASP B 1 334 ? -9.203 50.781 9.664 1 42.47 334 ASP B CA 1
ATOM 5182 C C . ASP B 1 334 ? -10.062 50.781 8.398 1 42.47 334 ASP B C 1
ATOM 5184 O O . ASP B 1 334 ? -9.539 50.906 7.289 1 42.47 334 ASP B O 1
ATOM 5188 N N . LEU B 1 335 ? -10.984 49.906 8.133 1 39.41 335 LEU B N 1
ATOM 5189 C CA . LEU B 1 335 ? -11.867 50.188 7.004 1 39.41 335 LEU B CA 1
ATOM 5190 C C . LEU B 1 335 ? -12.219 51.656 6.922 1 39.41 335 LEU B C 1
ATOM 5192 O O . LEU B 1 335 ? -13.016 52.156 7.723 1 39.41 335 LEU B O 1
ATOM 5196 N N . LYS B 1 336 ? -11.359 52.625 6.66 1 36.66 336 LYS B N 1
ATOM 5197 C CA . LYS B 1 336 ? -11.766 53.938 6.219 1 36.66 336 LYS B CA 1
ATOM 5198 C C . LYS B 1 336 ? -12.906 53.844 5.211 1 36.66 336 LYS B C 1
ATOM 5200 O O . LYS B 1 336 ? -12.961 52.938 4.398 1 36.66 336 LYS B O 1
ATOM 5205 N N . SER B 1 337 ? -14.086 54.469 5.457 1 32.28 337 SER B N 1
ATOM 5206 C CA . SER B 1 337 ? -15.242 54.906 4.684 1 32.28 337 SER B CA 1
ATOM 5207 C C . SER B 1 337 ? -14.852 55.219 3.244 1 32.28 337 SER B C 1
ATOM 5209 O O . SER B 1 337 ? -15.117 56.344 2.758 1 32.28 337 SER B O 1
ATOM 5211 N N . SER B 1 338 ? -14.125 54.406 2.424 1 25.39 338 SER B N 1
ATOM 5212 C CA . SER B 1 338 ? -14.516 54.875 1.097 1 25.39 338 SER B CA 1
ATOM 5213 C C . SER B 1 338 ? -15.969 54.531 0.799 1 25.39 338 SER B C 1
ATOM 5215 O O . SER B 1 338 ? -16.469 53.5 1.188 1 25.39 338 SER B O 1
#

Nearest PDB structures (foldseek):
  2d8a-assembly1_A  TM=7.511E-01  e=3.129E-20  Pyrococcus horikoshii OT3
  1e3j-assembly1_A  TM=7.934E-01  e=1.407E-18  Bemisia argentifolii
  3gfb-assembly1_D  TM=7.382E-01  e=1.174E-18  Thermococcus kodakarensis KOD1
  4c4o-assembly1_C  TM=7.362E-01  e=7.092E-16  Candida parapsilosis
  4c4o-assembly1_D  TM=7.584E-01  e=2.189E-12  Candida parapsilosis

Secondary structure (DSSP, 8-state):
--EEEEEEETTEEEEEE--PPPPPTTEEEEEEEEEE--HHHHHHHHTSS---B-----EEEEEEEE-TT--S--TT-EEEES--SBSEEEEEGGG-EEPPTT--HHHHTTHHHHHHHHHHHHH-S--TTSEEEEE--SHHHHHHHHHHHHTT-EEEEE-S-HHHHHHHHHTT---EESS--TTSTTTTTEEEEEE-S--HHHHHHHHHHEEEEEEEEE-S---S-----BHHHHHHHHHHTT-EEEE--GGGS-SS-----GGGGGG-----S--HHHHHHHHHHHHHTT-S--TT-EEEE-TT-HHHHHHHHHTT----SEEEEE-TT---------/--EEEEEEETTEEEEEE--PPPPPTTEEEEEEEEEE--HHHHHHHHTSS---B-----EEEEEEEE-TT--S--TT-EEEES--SBSEEEEEGGG-EEPPTT--HHHHTTHHHHHHHHHHHHH-S--TTSEEEEE--SHHHHHHHHHHHHTT-EEEEE-S-HHHHHHHHHTT---EESS--TTSTTTTTEEEEEE-S--HHHHHHHHHHEEEEEEEEE-S---S-----BHHHHHHHHHHTT-EEEE--GGGS-SS-----GGGGGG-----S--HHHHHHHHHHHHHTT-S--TT-EEEE-TT-HHHHHHHHHTT----SEEEEE-TT---------

Radius of gyration: 30.32 Å; Cα contacts (8 Å, |Δi|>4): 1571; chains: 2; bounding box: 48×100×78 Å